Protein AF-A0A8S3WI91-F1 (afdb_monomer_lite)

InterPro domains:
  IPR001474 GTP cyclohydrolase I [MF_00223] (51-233)
  IPR001474 GTP cyclohydrolase I [NF006826] (55-233)
  IPR001474 GTP cyclohydrolase I [PTHR11109] (26-234)
  IPR001474 GTP cyclohydrolase I [TIGR00063] (56-233)
  IPR018234 GTP cyclohydrolase I, conserved site [PS00859] (112-128)
  IPR018234 GTP cyclohydrolase I, conserved site [PS00860] (160-170)
  IPR020602 GTP cyclohydrolase I domain [PF01227] (56-232)

Radius of gyration: 32.68 Å; chains: 1; bounding box: 57×76×112 Å

Sequence (551 aa):
MKELIVSTSQCVEKNGALIVAKNGKADNSHEKCTFHHDLELDHRPPTREALLPDMAKSYRLLLTGLGEDPERQGLLKTPERAAKAMLFFTKGYDQSLEEVLNNAIFDEDTDEMVVVKDIEMFSMCEHHLVPFYGKVSIGYLPQGKILGLSKLARIVEIFSRRLQVQERLTKQIAIAVTQAVRPAGVAVVIEGVHMCMVMRGVQKINSKTVTSTMLGVFRDDPKTREEFLNLVHSNSVEHKARMQIPTGFAVALLMGLASAAPVSDEKFVVTRDLFPESFVVYSGEHEIVNIIVPLNGLNYAEKPNNNRKITLFFVEADEDESGKRIDQGLYVIKNGIPKKILDYGRDASAANDNSQEVYLAAKDGIYLYNYEENSAEKYGTVSDSIIGIAKENDSDVIYILTEDFEVFKVSEAGEKKEKIEEIVGAQQIVLDYKNNLYFYDADKQPFVYSKYGVKRIEGTPEHPIKAHLLRPSSNMKDSVPFIVDGKTYILSADGSAKPFDIEIAPDVQLSAYSMETLFMQYYALDKKIYEFDIVDIFEEILIYYPNMVSK

pLDDT: mean 81.22, std 22.1, range [24.36, 98.56]

Structure (mmCIF, N/CA/C/O backbone):
data_AF-A0A8S3WI91-F1
#
_entry.id   AF-A0A8S3WI91-F1
#
loop_
_atom_site.group_PDB
_atom_site.id
_atom_site.type_symbol
_atom_site.label_atom_id
_atom_site.label_alt_id
_atom_site.label_comp_id
_atom_site.label_asym_id
_atom_site.label_entity_id
_atom_site.label_seq_id
_atom_site.pdbx_PDB_ins_code
_atom_site.Cartn_x
_atom_site.Cartn_y
_atom_site.Cartn_z
_atom_site.occupancy
_atom_site.B_iso_or_equiv
_atom_site.auth_seq_id
_atom_site.auth_comp_id
_atom_site.auth_asym_id
_atom_site.auth_atom_id
_atom_site.pdbx_PDB_model_num
ATOM 1 N N . MET A 1 1 ? 4.136 -21.115 74.947 1.00 40.59 1 MET A N 1
ATOM 2 C CA . MET A 1 1 ? 4.151 -22.538 75.344 1.00 40.59 1 MET A CA 1
ATOM 3 C C . MET A 1 1 ? 2.742 -23.107 75.167 1.00 40.59 1 MET A C 1
ATOM 5 O O . MET A 1 1 ? 1.915 -22.928 76.050 1.00 40.59 1 MET A O 1
ATOM 9 N N . LYS A 1 2 ? 2.456 -23.660 73.981 1.00 27.16 2 LYS A N 1
ATOM 10 C CA . LYS A 1 2 ? 1.507 -24.752 73.679 1.00 27.16 2 LYS A CA 1
ATOM 11 C C . LYS A 1 2 ? 1.400 -24.872 72.156 1.00 27.16 2 LYS A C 1
ATOM 13 O O . LYS A 1 2 ? 0.843 -24.004 71.495 1.00 27.16 2 LYS A O 1
ATOM 18 N N . GLU A 1 3 ? 2.031 -25.922 71.649 1.00 32.41 3 GLU A N 1
ATOM 19 C CA . GLU A 1 3 ? 1.890 -26.454 70.297 1.00 32.41 3 GLU A CA 1
ATOM 20 C C . GLU A 1 3 ? 0.430 -26.837 70.020 1.00 32.41 3 GLU A C 1
ATOM 22 O O . GLU A 1 3 ? -0.252 -27.352 70.908 1.00 32.41 3 GLU A O 1
ATOM 27 N N . LEU A 1 4 ? -0.013 -26.680 68.772 1.00 24.36 4 LEU A N 1
ATOM 28 C CA . LEU A 1 4 ? -1.045 -27.543 68.204 1.00 24.36 4 LEU A CA 1
ATOM 29 C C . LEU A 1 4 ? -0.562 -28.053 66.841 1.00 24.36 4 LEU A C 1
ATOM 31 O O . LEU A 1 4 ? -0.508 -27.329 65.852 1.00 24.36 4 LEU A O 1
ATOM 35 N N . ILE A 1 5 ? -0.179 -29.324 66.854 1.00 38.28 5 ILE A N 1
ATOM 36 C CA . ILE A 1 5 ? 0.138 -30.186 65.719 1.00 38.28 5 ILE A CA 1
ATOM 37 C C . ILE A 1 5 ? -1.172 -30.574 65.026 1.00 38.28 5 ILE A C 1
ATOM 39 O O . ILE A 1 5 ? -2.061 -31.083 65.704 1.00 38.28 5 ILE A O 1
ATOM 43 N N . VAL A 1 6 ? -1.261 -30.471 63.692 1.00 25.22 6 VAL A N 1
ATOM 44 C CA . VAL A 1 6 ? -2.155 -31.337 62.895 1.00 25.22 6 VAL A CA 1
ATOM 45 C C . VAL A 1 6 ? -1.489 -31.755 61.573 1.00 25.22 6 VAL A C 1
ATOM 47 O O . VAL A 1 6 ? -1.548 -31.059 60.570 1.00 25.22 6 VAL A O 1
ATOM 50 N N . SER A 1 7 ? -0.878 -32.944 61.615 1.00 29.98 7 SER A N 1
ATOM 51 C CA . SER A 1 7 ? -0.910 -34.024 60.610 1.00 29.98 7 SER A CA 1
ATOM 52 C C . SER A 1 7 ? -0.957 -33.647 59.117 1.00 29.98 7 SER A C 1
ATOM 54 O O . SER A 1 7 ? -2.029 -33.610 58.502 1.00 29.98 7 SER A O 1
ATOM 56 N N . THR A 1 8 ? 0.217 -33.580 58.487 1.00 28.88 8 THR A N 1
ATOM 57 C CA . THR A 1 8 ? 0.361 -33.859 57.053 1.00 28.88 8 THR A CA 1
ATOM 58 C C . THR A 1 8 ? 0.162 -35.360 56.814 1.00 28.88 8 THR A C 1
ATOM 60 O O . THR A 1 8 ? 0.858 -36.212 57.362 1.00 28.88 8 THR A O 1
ATOM 63 N N . SER A 1 9 ? -0.861 -35.706 56.038 1.00 33.06 9 SER A N 1
ATOM 64 C CA . SER A 1 9 ? -1.051 -37.055 55.497 1.00 33.06 9 SER A CA 1
ATOM 65 C C . SER A 1 9 ? -0.069 -37.233 54.338 1.00 33.06 9 SER A C 1
ATOM 67 O O . SER A 1 9 ? -0.170 -36.508 53.354 1.00 33.06 9 SER A O 1
ATOM 69 N N . GLN A 1 10 ? 0.882 -38.162 54.454 1.00 34.22 10 GLN A N 1
ATOM 70 C CA . GLN A 1 10 ? 1.764 -38.539 53.347 1.00 34.22 10 GLN A CA 1
ATOM 71 C C . GLN A 1 10 ? 1.027 -39.489 52.396 1.00 34.22 10 GLN A C 1
ATOM 73 O O . GLN A 1 10 ? 0.521 -40.530 52.818 1.00 34.22 10 GLN A O 1
ATOM 78 N N . CYS A 1 11 ? 0.991 -39.144 51.111 1.00 29.25 11 CYS A N 1
ATOM 79 C CA . CYS A 1 11 ? 0.688 -40.095 50.049 1.00 29.25 11 CYS A CA 1
ATOM 80 C C . CYS A 1 11 ? 1.921 -40.981 49.831 1.00 29.25 11 CYS A C 1
ATOM 82 O O . CYS A 1 11 ? 3.008 -40.465 49.586 1.00 29.25 11 CYS A O 1
ATOM 84 N N . VAL A 1 12 ? 1.757 -42.301 49.925 1.00 41.03 12 VAL A N 1
ATOM 85 C CA . VAL A 1 12 ? 2.810 -43.273 49.599 1.00 41.03 12 VAL A CA 1
ATOM 86 C C . VAL A 1 12 ? 2.345 -44.079 48.399 1.00 41.03 12 VAL A C 1
ATOM 88 O O . VAL A 1 12 ? 1.249 -44.637 48.399 1.00 41.03 12 VAL A O 1
ATOM 91 N N . GLU A 1 13 ? 3.181 -44.128 47.372 1.00 32.56 13 GLU A N 1
ATOM 92 C CA . GLU A 1 13 ? 2.907 -44.852 46.139 1.00 32.56 13 GLU A CA 1
ATOM 93 C C . GLU A 1 13 ? 3.171 -46.352 46.340 1.00 32.56 13 GLU A C 1
ATOM 95 O O . GLU A 1 13 ? 4.251 -46.760 46.776 1.00 32.56 13 GLU A O 1
ATOM 100 N N . LYS A 1 14 ? 2.179 -47.198 46.042 1.00 36.12 14 LYS A N 1
ATOM 101 C CA . LYS A 1 14 ? 2.354 -48.655 46.017 1.00 36.12 14 LYS A CA 1
ATOM 102 C C . LYS A 1 14 ? 1.628 -49.222 44.801 1.00 36.12 14 LYS A C 1
ATOM 104 O O . LYS A 1 14 ? 0.411 -49.119 44.703 1.00 36.12 14 LYS A O 1
ATOM 109 N N . ASN A 1 15 ? 2.387 -49.821 43.883 1.00 34.00 15 ASN A N 1
ATOM 110 C CA . ASN A 1 15 ? 1.904 -50.446 42.643 1.00 34.00 15 ASN A CA 1
ATOM 111 C C . ASN A 1 15 ? 1.110 -49.514 41.701 1.00 34.00 15 ASN A C 1
ATOM 113 O O . ASN A 1 15 ? 0.121 -49.938 41.110 1.00 34.00 15 ASN A O 1
ATOM 117 N N . GLY A 1 16 ? 1.553 -48.263 41.532 1.00 38.56 16 GLY A N 1
ATOM 118 C CA . GLY A 1 16 ? 1.100 -47.403 40.429 1.00 38.56 16 GLY A CA 1
ATOM 119 C C . GLY A 1 16 ? -0.293 -46.777 40.574 1.00 38.56 16 GLY A C 1
ATOM 120 O O . GLY A 1 16 ? -0.854 -46.333 39.577 1.00 38.56 16 GLY A O 1
ATOM 121 N N . ALA A 1 17 ? -0.853 -46.712 41.787 1.00 34.12 17 ALA A N 1
ATOM 122 C CA . ALA A 1 17 ? -2.033 -45.900 42.085 1.00 34.12 17 ALA A CA 1
ATOM 123 C C . ALA A 1 17 ? -1.832 -45.087 43.375 1.00 34.12 17 ALA A C 1
ATOM 125 O O . ALA A 1 17 ? -1.383 -45.616 44.395 1.00 34.12 17 ALA A O 1
ATOM 126 N N . LEU A 1 18 ? -2.181 -43.797 43.329 1.00 33.34 18 LEU A N 1
ATOM 127 C CA . LEU A 1 18 ? -2.175 -42.892 44.481 1.00 33.34 18 LEU A CA 1
ATOM 128 C C . LEU A 1 18 ? -3.419 -43.141 45.344 1.00 33.34 18 LEU A C 1
ATOM 130 O O . LEU A 1 18 ? -4.543 -42.939 44.891 1.00 33.34 18 LEU A O 1
ATOM 134 N N . ILE A 1 19 ? -3.221 -43.559 46.597 1.00 36.69 19 ILE A N 1
ATOM 135 C CA . ILE A 1 19 ? -4.294 -43.727 47.587 1.00 36.69 19 ILE A CA 1
ATOM 136 C C . ILE A 1 19 ? -3.966 -42.864 48.805 1.00 36.69 19 ILE A C 1
ATOM 138 O O . ILE A 1 19 ? -2.869 -42.948 49.358 1.00 36.69 19 ILE A O 1
ATOM 142 N N . VAL A 1 20 ? -4.930 -42.062 49.261 1.00 37.47 20 VAL A N 1
ATOM 143 C CA . VAL A 1 20 ? -4.812 -41.319 50.522 1.00 37.47 20 VAL A CA 1
ATOM 144 C C . VAL A 1 20 ? -5.243 -42.233 51.666 1.00 37.47 20 VAL A C 1
ATOM 146 O O . VAL A 1 20 ? -6.417 -42.568 51.800 1.00 37.47 20 VAL A O 1
ATOM 149 N N . ALA A 1 21 ? -4.301 -42.637 52.516 1.00 35.09 21 ALA A N 1
ATOM 150 C CA . ALA A 1 21 ? -4.618 -43.369 53.734 1.00 35.09 21 ALA A CA 1
ATOM 151 C C . ALA A 1 21 ? -4.752 -42.400 54.919 1.00 35.09 21 ALA A C 1
ATOM 153 O O . ALA A 1 21 ? -3.761 -41.893 55.441 1.00 35.09 21 ALA A O 1
ATOM 154 N N . LYS A 1 22 ? -5.982 -42.201 55.402 1.00 39.69 22 LYS A N 1
ATOM 155 C CA . LYS A 1 22 ? -6.237 -41.793 56.791 1.00 39.69 22 LYS A CA 1
ATOM 156 C C . LYS A 1 22 ? -7.283 -42.736 57.383 1.00 39.69 22 LYS A C 1
ATOM 158 O O . LYS A 1 22 ? -8.433 -42.741 56.969 1.00 39.69 22 LYS A O 1
ATOM 163 N N . ASN A 1 23 ? -6.847 -43.574 58.324 1.00 38.78 23 ASN A N 1
ATOM 164 C CA . ASN A 1 23 ? -7.677 -44.474 59.134 1.00 38.78 23 ASN A CA 1
ATOM 165 C C . ASN A 1 23 ? -8.676 -45.364 58.363 1.00 38.78 23 ASN A C 1
ATOM 167 O O . ASN A 1 23 ? -9.853 -45.440 58.701 1.00 38.78 23 ASN A O 1
ATOM 171 N N . GLY A 1 24 ? -8.184 -46.119 57.378 1.00 34.91 24 GLY A N 1
ATOM 172 C CA . GLY A 1 24 ? -8.787 -47.409 57.025 1.00 34.91 24 GLY A CA 1
ATOM 173 C C . GLY A 1 24 ? -10.154 -47.413 56.329 1.00 34.91 24 GLY A C 1
ATOM 174 O O . GLY A 1 24 ? -10.778 -48.471 56.314 1.00 34.91 24 GLY A O 1
ATOM 175 N N . LYS A 1 25 ? -10.621 -46.318 55.713 1.00 32.53 25 LYS A N 1
ATOM 176 C CA . LYS A 1 25 ? -11.731 -46.363 54.739 1.00 32.53 25 LYS A CA 1
ATOM 177 C C . LYS A 1 25 ? -11.503 -45.386 53.584 1.00 32.53 25 LYS A C 1
ATOM 179 O O . LYS A 1 25 ? -11.126 -44.244 53.813 1.00 32.53 25 LYS A O 1
ATOM 184 N N . ALA A 1 26 ? -11.718 -45.866 52.360 1.00 30.22 26 ALA A N 1
ATOM 185 C CA . ALA A 1 26 ? -11.678 -45.069 51.139 1.00 30.22 26 ALA A CA 1
ATOM 186 C C . ALA A 1 26 ? -12.955 -44.225 51.019 1.00 30.22 26 ALA A C 1
ATOM 188 O O . ALA A 1 26 ? -14.048 -44.757 51.214 1.00 30.22 26 ALA A O 1
ATOM 189 N N . ASP A 1 27 ? -12.815 -42.943 50.683 1.00 33.28 27 ASP A N 1
ATOM 190 C CA . ASP A 1 27 ? -13.927 -42.070 50.306 1.00 33.28 27 ASP A CA 1
ATOM 191 C C . ASP A 1 27 ? -13.601 -41.370 48.979 1.00 33.28 27 ASP A C 1
ATOM 193 O O . ASP A 1 27 ? -12.499 -40.850 48.793 1.00 33.28 27 ASP A O 1
ATOM 197 N N . ASN A 1 28 ? -14.560 -41.404 48.053 1.00 40.22 28 ASN A N 1
ATOM 198 C CA . ASN A 1 28 ? -14.489 -40.823 46.717 1.00 40.22 28 ASN A CA 1
ATOM 199 C C . ASN A 1 28 ? -15.267 -39.501 46.724 1.00 40.22 28 ASN A C 1
ATOM 201 O O . ASN A 1 28 ? -16.470 -39.493 46.471 1.00 40.22 28 ASN A O 1
ATOM 205 N N . SER A 1 29 ? -14.594 -38.374 46.962 1.00 31.28 29 SER A N 1
ATOM 206 C CA . SER A 1 29 ? -15.188 -37.051 46.734 1.00 31.28 29 SER A CA 1
ATOM 207 C C . SER A 1 29 ? -14.217 -36.126 45.993 1.00 31.28 29 SER A C 1
ATOM 209 O O . SER A 1 29 ? -13.227 -35.637 46.528 1.00 31.28 29 SER A O 1
ATOM 211 N N . HIS A 1 30 ? -14.511 -35.906 44.710 1.00 36.22 30 HIS A N 1
ATOM 212 C CA . HIS A 1 30 ? -13.739 -35.098 43.760 1.00 36.22 30 HIS A CA 1
ATOM 213 C C . HIS A 1 30 ? -14.257 -33.649 43.668 1.00 36.22 30 HIS A C 1
ATOM 215 O O . HIS A 1 30 ? -14.371 -33.087 42.585 1.00 36.22 30 HIS A O 1
ATOM 221 N N . GLU A 1 31 ? -14.570 -33.008 44.794 1.00 34.81 31 GLU A N 1
ATOM 222 C CA . GLU A 1 31 ? -15.080 -31.629 44.794 1.00 34.81 31 GLU A CA 1
ATOM 223 C C . GLU A 1 31 ? -14.456 -30.812 45.926 1.00 34.81 31 GLU A C 1
ATOM 225 O O . GLU A 1 31 ? -15.020 -30.716 47.013 1.00 34.81 31 GLU A O 1
ATOM 230 N N . LYS A 1 32 ? -13.258 -30.262 45.669 1.00 30.47 32 LYS A N 1
ATOM 231 C CA . LYS A 1 32 ? -12.658 -29.064 46.305 1.00 30.47 32 LYS A CA 1
ATOM 232 C C . LYS A 1 32 ? -11.207 -28.889 45.827 1.00 30.47 32 LYS A C 1
ATOM 234 O O . LYS A 1 32 ? -10.265 -29.182 46.551 1.00 30.47 32 LYS A O 1
ATOM 239 N N . CYS A 1 33 ? -11.021 -28.387 44.607 1.00 26.22 33 CYS A N 1
ATOM 240 C CA . CYS A 1 33 ? -9.726 -27.856 44.166 1.00 26.22 33 CYS A CA 1
ATOM 241 C C . CYS A 1 33 ? -9.932 -26.496 43.493 1.00 26.22 33 CYS A C 1
ATOM 243 O O . CYS A 1 33 ? -10.084 -26.373 42.281 1.00 26.22 33 CYS A O 1
ATOM 245 N N . THR A 1 34 ? -9.986 -25.463 44.326 1.00 28.41 34 THR A N 1
ATOM 246 C CA . THR A 1 34 ? -9.874 -24.055 43.948 1.00 28.41 34 THR A CA 1
ATOM 247 C C . THR A 1 34 ? -8.400 -23.660 43.896 1.00 28.41 34 THR A C 1
ATOM 249 O O . THR A 1 34 ? -7.693 -23.902 44.866 1.00 28.41 34 THR A O 1
ATOM 252 N N . PHE A 1 35 ? -7.991 -23.022 42.792 1.00 30.17 35 PHE A N 1
ATOM 253 C CA . PHE A 1 35 ? -6.747 -22.259 42.596 1.00 30.17 35 PHE A CA 1
ATOM 254 C C . PHE A 1 35 ? -5.445 -22.963 43.020 1.00 30.17 35 PHE A C 1
ATOM 256 O O . PHE A 1 35 ? -5.036 -22.909 44.175 1.00 30.17 35 PHE A O 1
ATOM 263 N N . HIS A 1 36 ? -4.739 -23.556 42.051 1.00 32.91 36 HIS A N 1
ATOM 264 C CA . HIS A 1 36 ? -3.338 -23.928 42.238 1.00 32.91 36 HIS A CA 1
ATOM 265 C C . HIS A 1 36 ? -2.513 -22.669 42.532 1.00 32.91 36 HIS A C 1
ATOM 267 O O . HIS A 1 36 ? -2.324 -21.818 41.663 1.00 32.91 36 HIS A O 1
ATOM 273 N N . HIS A 1 37 ? -2.086 -22.566 43.788 1.00 35.22 37 HIS A N 1
ATOM 274 C CA . HIS A 1 37 ? -1.007 -21.712 44.251 1.00 35.22 37 HIS A CA 1
ATOM 275 C C . HIS A 1 37 ? 0.280 -22.096 43.509 1.00 35.22 37 HIS A C 1
ATOM 277 O O . HIS A 1 37 ? 0.470 -23.256 43.133 1.00 35.22 37 HIS A O 1
ATOM 283 N N . ASP A 1 38 ? 1.106 -21.092 43.247 1.00 39.44 38 ASP A N 1
ATOM 284 C CA . ASP A 1 38 ? 2.325 -21.167 42.461 1.00 39.44 38 ASP A CA 1
ATOM 285 C C . ASP A 1 38 ? 3.272 -22.300 42.886 1.00 39.44 38 ASP A C 1
ATOM 287 O O . ASP A 1 38 ? 3.376 -22.664 44.053 1.00 39.44 38 ASP A O 1
ATOM 291 N N . LEU A 1 39 ? 3.988 -22.824 41.891 1.00 38.66 39 LEU A N 1
ATOM 292 C CA . LEU A 1 39 ? 5.075 -23.799 41.979 1.00 38.66 39 LEU A CA 1
ATOM 293 C C . LEU A 1 39 ? 6.032 -23.546 43.163 1.00 38.66 39 LEU A C 1
ATOM 295 O O . LEU A 1 39 ? 6.977 -22.754 43.042 1.00 38.66 39 LEU A O 1
ATOM 299 N N . GLU A 1 40 ? 5.844 -24.291 44.254 1.00 38.06 40 GLU A N 1
ATOM 300 C CA . GLU A 1 40 ? 6.913 -24.652 45.189 1.00 38.06 40 GLU A CA 1
ATOM 301 C C . GLU A 1 40 ? 7.833 -25.661 44.483 1.00 38.06 40 GLU A C 1
ATOM 303 O O . GLU A 1 40 ? 7.568 -26.859 44.417 1.00 38.06 40 GLU A O 1
ATOM 308 N N . LEU A 1 41 ? 8.902 -25.146 43.875 1.00 45.09 41 LEU A N 1
ATOM 309 C CA . LEU A 1 41 ? 10.063 -25.929 43.463 1.00 45.09 41 LEU A CA 1
ATOM 310 C C . LEU A 1 41 ? 11.194 -25.547 44.419 1.00 45.09 41 LEU A C 1
ATOM 312 O O . LEU A 1 41 ? 11.646 -24.402 44.396 1.00 45.09 41 LEU A O 1
ATOM 316 N N . ASP A 1 42 ? 11.644 -26.500 45.235 1.00 39.34 42 ASP A N 1
ATOM 317 C CA . ASP A 1 42 ? 12.589 -26.324 46.354 1.00 39.34 42 ASP A CA 1
ATOM 318 C C . ASP A 1 42 ? 13.976 -25.751 45.985 1.00 39.34 42 ASP A C 1
ATOM 320 O O . ASP A 1 42 ? 14.802 -25.503 46.863 1.00 39.34 42 ASP A O 1
ATOM 324 N N . HIS A 1 43 ? 14.255 -25.477 44.707 1.00 45.41 43 HIS A N 1
ATOM 325 C CA . HIS A 1 43 ? 15.523 -24.924 44.230 1.00 45.41 43 HIS A CA 1
ATOM 326 C C . HIS A 1 43 ? 15.306 -23.866 43.134 1.00 45.41 43 HIS A C 1
ATOM 328 O O . HIS A 1 43 ? 15.527 -24.130 41.952 1.00 45.41 43 HIS A O 1
ATOM 334 N N . ARG A 1 44 ? 14.893 -22.643 43.501 1.00 50.34 44 ARG A N 1
ATOM 335 C CA . ARG A 1 44 ? 15.040 -21.483 42.600 1.00 50.34 44 ARG A CA 1
ATOM 336 C C . ARG A 1 44 ? 16.426 -20.853 42.793 1.00 50.34 44 ARG A C 1
ATOM 338 O O . ARG A 1 44 ? 16.793 -20.569 43.934 1.00 50.34 44 ARG A O 1
ATOM 345 N N . PRO A 1 45 ? 17.202 -20.601 41.726 1.00 52.50 45 PRO A N 1
ATOM 346 C CA . PRO A 1 45 ? 18.362 -19.726 41.830 1.00 52.50 45 PRO A CA 1
ATOM 347 C C . PRO A 1 45 ? 17.918 -18.288 42.169 1.00 52.50 45 PRO A C 1
ATOM 349 O O . PRO A 1 45 ? 16.781 -17.913 41.879 1.00 52.50 45 PRO A O 1
ATOM 352 N N . PRO A 1 46 ? 18.792 -17.474 42.789 1.00 61.78 46 PRO A N 1
ATOM 353 C CA . PRO A 1 46 ? 18.403 -16.206 43.413 1.00 61.78 46 PRO A CA 1
ATOM 354 C C . PRO A 1 46 ? 17.950 -15.124 42.421 1.00 61.78 46 PRO A C 1
ATOM 356 O O . PRO A 1 46 ? 17.243 -14.205 42.821 1.00 61.78 46 PRO A O 1
ATOM 359 N N . THR A 1 47 ? 18.331 -15.222 41.142 1.00 76.56 47 THR A N 1
ATOM 360 C CA . THR A 1 47 ? 17.872 -14.321 40.073 1.00 76.56 47 THR A CA 1
ATOM 361 C C . THR A 1 47 ? 17.684 -15.080 38.755 1.00 76.56 47 THR A C 1
ATOM 363 O O . THR A 1 47 ? 18.218 -16.179 38.575 1.00 76.56 47 THR A O 1
ATOM 366 N N . ARG A 1 48 ? 16.951 -14.497 37.796 1.00 76.81 48 ARG A N 1
ATOM 367 C CA . ARG A 1 48 ? 16.773 -15.086 36.454 1.00 76.81 48 ARG A CA 1
ATOM 368 C C . ARG A 1 48 ? 18.093 -15.226 35.701 1.00 76.81 48 ARG A C 1
ATOM 370 O O . ARG A 1 48 ? 18.276 -16.175 34.948 1.00 76.81 48 ARG A O 1
ATOM 377 N N . GLU A 1 49 ? 19.023 -14.301 35.909 1.00 79.56 49 GLU A N 1
ATOM 378 C CA . GLU A 1 49 ? 20.345 -14.309 35.279 1.00 79.56 49 GLU A CA 1
ATOM 379 C C . GLU A 1 49 ? 21.151 -15.541 35.693 1.00 79.56 49 GLU A C 1
ATOM 381 O O . GLU A 1 49 ? 21.922 -16.066 34.893 1.00 79.56 49 GLU A O 1
ATOM 386 N N . ALA A 1 50 ? 20.928 -16.053 36.905 1.00 87.25 50 ALA A N 1
ATOM 387 C CA . ALA A 1 50 ? 21.574 -17.272 37.370 1.00 87.25 50 ALA A CA 1
ATOM 388 C C . ALA A 1 50 ? 21.076 -18.541 36.642 1.00 87.25 50 ALA A C 1
ATOM 390 O O . ALA A 1 50 ? 21.785 -19.542 36.649 1.00 87.25 50 ALA A O 1
ATOM 391 N N . LEU A 1 51 ? 19.923 -18.501 35.952 1.00 88.62 51 LEU A N 1
ATOM 392 C CA . LEU A 1 51 ? 19.448 -19.592 35.079 1.00 88.62 51 LEU A CA 1
ATOM 393 C C . LEU A 1 51 ? 20.142 -19.609 33.711 1.00 88.62 51 LEU A C 1
ATOM 395 O O . LEU A 1 51 ? 20.082 -20.612 32.994 1.00 88.62 51 LEU A O 1
ATOM 399 N N . LEU A 1 52 ? 20.774 -18.498 33.318 1.00 92.62 52 LEU A N 1
ATOM 400 C CA . LEU A 1 52 ? 21.306 -18.314 31.970 1.00 92.62 52 LEU A CA 1
ATOM 401 C C . LEU A 1 52 ? 22.292 -19.420 31.544 1.00 92.62 52 LEU A C 1
ATOM 403 O O . LEU A 1 52 ? 22.143 -19.902 30.417 1.00 92.62 52 LEU A O 1
ATOM 407 N N . PRO A 1 53 ? 23.255 -19.864 32.382 1.00 94.19 53 PRO A N 1
ATOM 408 C CA . PRO A 1 53 ? 24.205 -20.905 31.985 1.00 94.19 53 PRO A CA 1
ATOM 409 C C . PRO A 1 53 ? 23.526 -22.239 31.645 1.00 94.19 53 PRO A C 1
ATOM 411 O O . PRO A 1 53 ? 23.813 -22.831 30.601 1.00 94.19 53 PRO A O 1
ATOM 414 N N . ASP A 1 54 ? 22.581 -22.686 32.475 1.00 94.81 54 ASP A N 1
ATOM 415 C CA . ASP A 1 54 ? 21.887 -23.966 32.290 1.00 94.81 54 ASP A CA 1
ATOM 416 C C . ASP A 1 54 ? 20.909 -23.928 31.108 1.00 94.81 54 ASP A C 1
ATOM 418 O O . ASP A 1 54 ? 20.821 -24.877 30.319 1.00 94.81 54 ASP A O 1
ATOM 422 N N . MET A 1 55 ? 20.220 -22.800 30.913 1.00 96.25 55 MET A N 1
ATOM 423 C CA . MET A 1 55 ? 19.366 -22.597 29.741 1.00 96.25 55 MET A CA 1
ATOM 424 C C . MET A 1 55 ? 20.182 -22.553 28.448 1.00 96.25 55 MET A C 1
ATOM 426 O O . MET A 1 55 ? 19.806 -23.193 27.466 1.00 96.25 55 MET A O 1
ATOM 430 N N . ALA A 1 56 ? 21.320 -21.853 28.437 1.00 97.44 56 ALA A N 1
ATOM 431 C CA . ALA A 1 56 ? 22.210 -21.825 27.280 1.00 97.44 56 ALA A CA 1
ATOM 432 C C . ALA A 1 56 ? 22.741 -23.232 26.966 1.00 97.44 56 ALA A C 1
ATOM 434 O O . ALA A 1 56 ? 22.732 -23.653 25.810 1.00 97.44 56 ALA A O 1
ATOM 435 N N . LYS A 1 57 ? 23.113 -24.019 27.982 1.00 97.81 57 LYS A N 1
ATOM 436 C CA . LYS A 1 57 ? 23.490 -25.427 27.789 1.00 97.81 57 LYS A CA 1
ATOM 437 C C . LYS A 1 57 ? 22.361 -26.240 27.145 1.00 97.81 57 LYS A C 1
ATOM 439 O O . LYS A 1 57 ? 22.620 -27.015 26.226 1.00 97.81 57 LYS A O 1
ATOM 444 N N . SER A 1 58 ? 21.119 -26.020 27.574 1.00 98.12 58 SER A N 1
ATOM 445 C CA . SER A 1 58 ? 19.934 -26.688 27.019 1.00 98.12 58 SER A CA 1
ATOM 446 C C . SER A 1 58 ? 19.688 -26.312 25.553 1.00 98.12 58 SER A C 1
ATOM 448 O O . SER A 1 58 ? 19.482 -27.192 24.722 1.00 98.12 58 SER A O 1
ATOM 450 N N . TYR A 1 59 ? 19.802 -25.030 25.190 1.00 98.25 59 TYR A N 1
ATOM 451 C CA . TYR A 1 59 ? 19.697 -24.602 23.790 1.00 98.25 59 TYR A CA 1
ATOM 452 C C . TYR A 1 59 ? 20.824 -25.147 22.913 1.00 98.25 59 TYR A C 1
ATOM 454 O O . TYR A 1 59 ? 20.579 -25.508 21.765 1.00 98.25 59 TYR A O 1
ATOM 462 N N . ARG A 1 60 ? 22.050 -25.261 23.439 1.00 97.81 60 ARG A N 1
ATOM 463 C CA . ARG A 1 60 ? 23.149 -25.897 22.701 1.00 97.81 60 ARG A CA 1
ATOM 464 C C . ARG A 1 60 ? 22.851 -27.371 22.430 1.00 97.81 60 ARG A C 1
ATOM 466 O O . ARG A 1 60 ? 23.064 -27.826 21.312 1.00 97.81 60 ARG A O 1
ATOM 473 N N . LEU A 1 61 ? 22.301 -28.084 23.416 1.00 98.19 61 LEU A N 1
ATOM 474 C CA . LEU A 1 61 ? 21.861 -29.469 23.242 1.00 98.19 61 LEU A CA 1
ATOM 475 C C . LEU A 1 61 ? 20.741 -29.587 22.197 1.00 98.19 61 LEU A C 1
ATOM 477 O O . LEU A 1 61 ? 20.775 -30.511 21.391 1.00 98.19 61 LEU A O 1
ATOM 481 N N . LEU A 1 62 ? 19.793 -28.643 22.167 1.00 97.94 62 LEU A N 1
ATOM 482 C CA . LEU A 1 62 ? 18.746 -28.600 21.139 1.00 97.94 62 LEU A CA 1
ATOM 483 C C . LEU A 1 62 ? 19.328 -28.426 19.732 1.00 97.94 62 LEU A C 1
ATOM 485 O O . LEU A 1 62 ? 18.925 -29.153 18.832 1.00 97.94 62 LEU A O 1
ATOM 489 N N . LEU A 1 63 ? 20.297 -27.522 19.541 1.00 97.94 63 LEU A N 1
ATOM 490 C CA . LEU A 1 63 ? 20.963 -27.345 18.243 1.00 97.94 63 LEU A CA 1
ATOM 491 C C . LEU A 1 63 ? 21.627 -28.646 17.777 1.00 97.94 63 LEU A C 1
ATOM 493 O O . LEU A 1 63 ? 21.389 -29.088 16.657 1.00 97.94 63 LEU A O 1
ATOM 497 N N . THR A 1 64 ? 22.384 -29.305 18.660 1.00 97.38 64 THR A N 1
ATOM 498 C CA . THR A 1 64 ? 22.981 -30.612 18.352 1.00 97.38 64 THR A CA 1
ATOM 499 C C . THR A 1 64 ? 21.914 -31.670 18.055 1.00 97.38 64 THR A C 1
ATOM 501 O O . THR A 1 64 ? 22.072 -32.452 17.124 1.00 97.38 64 THR A O 1
ATOM 504 N N . GLY A 1 65 ? 20.805 -31.682 18.801 1.00 97.75 65 GLY A N 1
ATOM 505 C CA . GLY A 1 65 ? 19.686 -32.605 18.587 1.00 97.75 65 GLY A CA 1
ATOM 506 C C . GLY A 1 65 ? 18.949 -32.401 17.259 1.00 97.75 65 GLY A C 1
ATOM 507 O O . GLY A 1 65 ? 18.379 -33.353 16.735 1.00 97.75 65 GLY A O 1
ATOM 508 N N . LEU A 1 66 ? 18.995 -31.192 16.692 1.00 97.44 66 LEU A N 1
ATOM 509 C CA . LEU A 1 66 ? 18.481 -30.878 15.353 1.00 97.44 66 LEU A CA 1
ATOM 510 C C . LEU A 1 66 ? 19.457 -31.265 14.226 1.00 97.44 66 LEU A C 1
ATOM 512 O O . LEU A 1 66 ? 19.099 -31.151 13.057 1.00 97.44 66 LEU A O 1
ATOM 516 N N . GLY A 1 67 ? 20.672 -31.718 14.558 1.00 97.44 67 GLY A N 1
ATOM 517 C CA . GLY A 1 67 ? 21.722 -32.044 13.589 1.00 97.44 67 GLY A CA 1
ATOM 518 C C . GLY A 1 67 ? 22.540 -30.841 13.107 1.00 97.44 67 GLY A C 1
ATOM 519 O O . GLY A 1 67 ? 23.311 -30.977 12.161 1.00 97.44 67 GLY A O 1
ATOM 520 N N . GLU A 1 68 ? 22.397 -29.673 13.738 1.00 97.75 68 GLU A N 1
ATOM 521 C CA . GLU A 1 68 ? 23.209 -28.490 13.435 1.00 97.75 68 GLU A CA 1
ATOM 522 C C . GLU A 1 68 ? 24.599 -28.576 14.083 1.00 97.75 68 GLU A C 1
ATOM 524 O O . GLU A 1 68 ? 24.767 -29.186 15.140 1.00 97.75 68 GLU A O 1
ATOM 529 N N . ASP A 1 69 ? 25.578 -27.892 13.484 1.00 97.25 69 ASP A N 1
ATOM 530 C CA . ASP A 1 69 ? 26.907 -27.670 14.064 1.00 97.25 69 ASP A CA 1
ATOM 531 C C . ASP A 1 69 ? 26.899 -26.413 14.960 1.00 97.25 69 ASP A C 1
ATOM 533 O O . ASP A 1 69 ? 26.872 -25.295 14.432 1.00 97.25 69 ASP A O 1
ATOM 537 N N . PRO A 1 70 ? 26.945 -26.537 16.305 1.00 96.38 70 PRO A N 1
ATOM 538 C CA . PRO A 1 70 ? 26.934 -25.378 17.196 1.00 96.38 70 PRO A CA 1
ATOM 539 C C . PRO A 1 70 ? 28.188 -24.500 17.085 1.00 96.38 70 PRO A C 1
ATOM 541 O O . PRO A 1 70 ? 28.160 -23.363 17.561 1.00 96.38 70 PRO A O 1
ATOM 544 N N . GLU A 1 71 ? 29.267 -25.002 16.475 1.00 97.12 71 GLU A N 1
ATOM 545 C CA . GLU A 1 71 ? 30.531 -24.279 16.317 1.00 97.12 71 GLU A CA 1
ATOM 546 C C . GLU A 1 71 ? 30.554 -23.377 15.073 1.00 97.12 71 GLU A C 1
ATOM 548 O O . GLU A 1 71 ? 31.440 -22.528 14.936 1.00 97.12 71 GLU A O 1
ATOM 553 N N . ARG A 1 72 ? 29.560 -23.474 14.174 1.00 97.25 72 ARG A N 1
ATOM 554 C CA . ARG A 1 72 ? 29.491 -22.581 13.009 1.00 97.25 72 ARG A CA 1
ATOM 555 C C . ARG A 1 72 ? 29.286 -21.130 13.440 1.00 97.25 72 ARG A C 1
ATOM 557 O O . ARG A 1 72 ? 28.528 -20.844 14.369 1.00 97.25 72 ARG A O 1
ATOM 564 N N . GLN A 1 73 ? 29.876 -20.191 12.694 1.00 95.81 73 GLN A N 1
ATOM 565 C CA . GLN A 1 73 ? 29.917 -18.758 13.033 1.00 95.81 73 GLN A CA 1
ATOM 566 C C . GLN A 1 73 ? 28.560 -18.189 13.502 1.00 95.81 73 GLN A C 1
ATOM 568 O O . GLN A 1 73 ? 28.496 -17.459 14.492 1.00 95.81 73 GLN A O 1
ATOM 573 N N . GLY A 1 74 ? 27.465 -18.539 12.816 1.00 95.12 74 GLY A N 1
ATOM 574 C CA . GLY A 1 74 ? 26.121 -18.059 13.151 1.00 95.12 74 GLY A CA 1
ATOM 575 C C . GLY A 1 74 ? 25.559 -18.585 14.481 1.00 95.12 74 GLY A C 1
ATOM 576 O O . GLY A 1 74 ? 24.762 -17.888 15.114 1.00 95.12 74 GLY A O 1
ATOM 577 N N . LEU A 1 75 ? 25.978 -19.775 14.932 1.00 97.19 75 LEU A N 1
ATOM 578 C CA . LEU A 1 75 ? 25.424 -20.464 16.105 1.00 97.19 75 LEU A CA 1
ATOM 579 C C . LEU A 1 75 ? 26.252 -20.343 17.378 1.00 97.19 75 LEU A C 1
ATOM 581 O O . LEU A 1 75 ? 25.680 -20.536 18.448 1.00 97.19 75 LEU A O 1
ATOM 585 N N . LEU A 1 76 ? 27.516 -19.916 17.300 1.00 96.12 76 LEU A N 1
ATOM 586 C CA . LEU A 1 76 ? 28.408 -19.793 18.464 1.00 96.12 76 LEU A CA 1
ATOM 587 C C . LEU A 1 76 ? 27.761 -19.089 19.669 1.00 96.12 76 LEU A C 1
ATOM 589 O O . LEU A 1 76 ? 27.879 -19.535 20.806 1.00 96.12 76 LEU A O 1
ATOM 593 N N . LYS A 1 77 ? 27.032 -17.994 19.418 1.00 97.12 77 LYS A N 1
ATOM 594 C CA . LYS A 1 77 ? 26.320 -17.227 20.458 1.00 97.12 77 LYS A CA 1
ATOM 595 C C . LYS A 1 77 ? 24.811 -17.489 20.509 1.00 97.12 77 LYS A C 1
ATOM 597 O O . LYS A 1 77 ? 24.116 -16.878 21.318 1.00 97.12 77 LYS A O 1
ATOM 602 N N . THR A 1 78 ? 24.271 -18.369 19.664 1.00 97.56 78 THR A N 1
ATOM 603 C CA . THR A 1 78 ? 22.829 -18.671 19.640 1.00 97.56 78 THR A CA 1
ATOM 604 C C . THR A 1 78 ? 22.319 -19.231 20.963 1.00 97.56 78 THR A C 1
ATOM 606 O O . THR A 1 78 ? 21.290 -18.730 21.409 1.00 97.56 78 THR A O 1
ATOM 609 N N . PRO A 1 79 ? 23.000 -20.173 21.643 1.00 98.25 79 PRO A N 1
ATOM 610 C CA . PRO A 1 79 ? 22.490 -20.710 22.900 1.00 98.25 79 PRO A CA 1
ATOM 611 C C . PRO A 1 79 ? 22.281 -19.645 23.984 1.00 98.25 79 PRO A C 1
ATOM 613 O O . PRO A 1 79 ? 21.242 -19.618 24.639 1.00 98.25 79 PRO A O 1
ATOM 616 N N . GLU A 1 80 ? 23.228 -18.713 24.121 1.00 97.00 80 GLU A N 1
ATOM 617 C CA . GLU A 1 80 ? 23.120 -17.597 25.065 1.00 97.00 80 GLU A CA 1
ATOM 618 C C . GLU A 1 80 ? 22.015 -16.608 24.655 1.00 97.00 80 GLU A C 1
ATOM 620 O O . GLU A 1 80 ? 21.207 -16.200 25.492 1.00 97.00 80 GLU A O 1
ATOM 625 N N . ARG A 1 81 ? 21.934 -16.244 23.364 1.00 97.94 81 ARG A N 1
ATOM 626 C CA . ARG A 1 81 ? 20.885 -15.344 22.846 1.00 97.94 81 ARG A CA 1
ATOM 627 C C . ARG A 1 81 ? 19.486 -15.931 23.023 1.00 97.94 81 ARG A C 1
ATOM 629 O O . ARG A 1 81 ? 18.587 -15.219 23.461 1.00 97.94 81 ARG A O 1
ATOM 636 N N . ALA A 1 82 ? 19.308 -17.215 22.719 1.00 96.81 82 ALA A N 1
ATOM 637 C CA . ALA A 1 82 ? 18.036 -17.917 22.854 1.00 96.81 82 ALA A CA 1
ATOM 638 C C . ALA A 1 82 ? 17.602 -18.022 24.324 1.00 96.81 82 ALA A C 1
ATOM 640 O O . ALA A 1 82 ? 16.439 -17.775 24.646 1.00 96.81 82 ALA A O 1
ATOM 641 N N . ALA A 1 83 ? 18.544 -18.294 25.233 1.00 96.88 83 ALA A N 1
ATOM 642 C CA . ALA A 1 83 ? 18.283 -18.296 26.668 1.00 96.88 83 ALA A CA 1
ATOM 643 C C . ALA A 1 83 ? 17.841 -16.914 27.178 1.00 96.88 83 ALA A C 1
ATOM 645 O O . ALA A 1 83 ? 16.800 -16.811 27.826 1.00 96.88 83 ALA A O 1
ATOM 646 N N . LYS A 1 84 ? 18.562 -15.843 26.815 1.00 95.44 84 LYS A N 1
ATOM 647 C CA . LYS A 1 84 ? 18.180 -14.457 27.149 1.00 95.44 84 LYS A CA 1
ATOM 648 C C . LYS A 1 84 ? 16.800 -14.087 26.601 1.00 95.44 84 LYS A C 1
ATOM 650 O O . LYS A 1 84 ? 15.997 -13.502 27.324 1.00 95.44 84 LYS A O 1
ATOM 655 N N . ALA A 1 85 ? 16.505 -14.460 25.355 1.00 96.88 85 ALA A N 1
ATOM 656 C CA . ALA A 1 85 ? 15.208 -14.206 24.735 1.00 96.88 85 ALA A CA 1
ATOM 657 C C . ALA A 1 85 ? 14.071 -14.913 25.487 1.00 96.88 85 ALA A C 1
ATOM 659 O O . ALA A 1 85 ? 13.086 -14.274 25.847 1.00 96.88 85 ALA A O 1
ATOM 660 N N . MET A 1 86 ? 14.229 -16.200 25.810 1.00 96.38 86 MET A N 1
ATOM 661 C CA . MET A 1 86 ? 13.220 -16.947 26.565 1.00 96.38 86 MET A CA 1
ATOM 662 C C . MET A 1 86 ? 13.008 -16.376 27.970 1.00 96.38 86 MET A C 1
ATOM 664 O O . MET A 1 86 ? 11.866 -16.255 28.419 1.00 96.38 86 MET A O 1
ATOM 668 N N . LEU A 1 87 ? 14.085 -15.962 28.648 1.00 94.56 87 LEU A N 1
ATOM 669 C CA . LEU A 1 87 ? 13.987 -15.292 29.944 1.00 94.56 87 LEU A CA 1
ATOM 670 C C . LEU A 1 87 ? 13.197 -13.981 29.849 1.00 94.56 87 LEU A C 1
ATOM 672 O O . LEU A 1 87 ? 12.402 -13.714 30.748 1.00 94.56 87 LEU A O 1
ATOM 676 N N . PHE A 1 88 ? 13.359 -13.211 28.768 1.00 95.00 88 PHE A N 1
ATOM 677 C CA . PHE A 1 88 ? 12.582 -11.996 28.507 1.00 95.00 88 PHE A CA 1
ATOM 678 C C . PHE A 1 88 ? 11.115 -12.296 28.172 1.00 95.00 88 PHE A C 1
ATOM 680 O O . PHE A 1 88 ? 10.216 -11.655 28.716 1.00 95.00 88 PHE A O 1
ATOM 687 N N . PHE A 1 89 ? 10.846 -13.292 27.322 1.00 96.44 89 PHE A N 1
ATOM 688 C CA . PHE A 1 89 ? 9.481 -13.698 26.966 1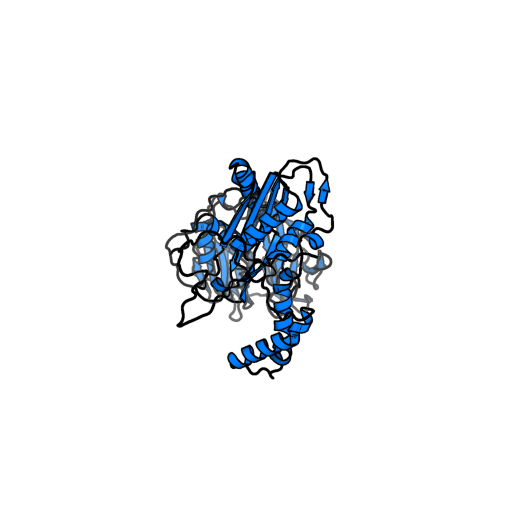.00 96.44 89 PHE A CA 1
ATOM 689 C C . PHE A 1 89 ? 8.681 -14.219 28.159 1.00 96.44 89 PHE A C 1
ATOM 691 O O . PHE A 1 89 ? 7.457 -14.209 28.112 1.00 96.44 89 PHE A O 1
ATOM 698 N N . THR A 1 90 ? 9.362 -14.630 29.228 1.00 95.38 90 THR A N 1
ATOM 699 C CA . THR A 1 90 ? 8.757 -15.143 30.462 1.00 95.38 90 THR A CA 1
ATOM 700 C C . THR A 1 90 ? 9.012 -14.243 31.682 1.00 95.38 90 THR A C 1
ATOM 702 O O . THR A 1 90 ? 8.853 -14.685 32.817 1.00 95.38 90 THR A O 1
ATOM 705 N N . LYS A 1 91 ? 9.405 -12.975 31.484 1.00 92.38 91 LYS A N 1
ATOM 706 C CA . LYS A 1 91 ? 9.703 -12.033 32.587 1.00 92.38 91 LYS A CA 1
ATOM 707 C C . LYS A 1 91 ? 8.485 -11.671 33.448 1.00 92.38 91 LYS A C 1
ATOM 709 O O . LYS A 1 91 ? 8.640 -11.179 34.558 1.00 92.38 91 LYS A O 1
ATOM 714 N N . GLY A 1 92 ? 7.273 -11.902 32.944 1.00 92.88 92 GLY A N 1
ATOM 715 C CA . GLY A 1 92 ? 6.029 -11.569 33.631 1.00 92.88 92 GLY A CA 1
ATOM 716 C C . GLY A 1 92 ? 5.761 -12.418 34.876 1.00 92.88 92 GLY A C 1
ATOM 717 O O . GLY A 1 92 ? 4.898 -12.060 35.675 1.00 92.88 92 GLY A O 1
ATOM 718 N N . TYR A 1 93 ? 6.486 -13.528 35.069 1.00 91.31 93 TYR A N 1
ATOM 719 C CA . TYR A 1 93 ? 6.439 -14.313 36.311 1.00 91.31 93 TYR A CA 1
ATOM 720 C C . TYR A 1 93 ? 7.048 -13.579 37.511 1.00 91.31 93 TYR A C 1
ATOM 722 O O . TYR A 1 93 ? 6.658 -13.864 38.639 1.00 91.31 93 TYR A O 1
ATOM 730 N N . ASP A 1 94 ? 7.957 -12.633 37.273 1.00 87.88 94 ASP A N 1
ATOM 731 C CA . ASP A 1 94 ? 8.682 -11.904 38.323 1.00 87.88 94 ASP A CA 1
ATOM 732 C C . ASP A 1 94 ? 8.086 -10.517 38.593 1.00 87.88 94 ASP A C 1
ATOM 734 O O . ASP A 1 94 ? 8.663 -9.721 39.324 1.00 87.88 94 ASP A O 1
ATOM 738 N N . GLN A 1 95 ? 6.942 -10.211 37.978 1.00 85.31 95 GLN A N 1
ATOM 739 C CA . GLN A 1 95 ? 6.250 -8.939 38.140 1.00 85.31 95 GLN A CA 1
ATOM 740 C C . GLN A 1 95 ? 5.001 -9.130 38.996 1.00 85.31 95 GLN A C 1
ATOM 742 O O . GLN A 1 95 ? 4.164 -9.994 38.710 1.00 85.31 95 GLN A O 1
ATOM 747 N N . SER A 1 96 ? 4.850 -8.289 40.018 1.00 86.81 96 SER A N 1
ATOM 748 C CA . SER A 1 96 ? 3.630 -8.211 40.816 1.00 86.81 96 SER A CA 1
ATOM 749 C C . SER A 1 96 ? 2.701 -7.111 40.292 1.00 86.81 96 SER A C 1
ATOM 751 O O . SER A 1 96 ? 3.134 -6.110 39.711 1.00 86.81 96 SER A O 1
ATOM 753 N N . LEU A 1 97 ? 1.391 -7.295 40.484 1.00 85.31 97 LEU A N 1
ATOM 754 C CA . LEU A 1 97 ? 0.402 -6.285 40.102 1.00 85.31 97 LEU A CA 1
ATOM 755 C C . LEU A 1 97 ? 0.635 -4.976 40.875 1.00 85.31 97 LEU A C 1
ATOM 757 O O . LEU A 1 97 ? 0.591 -3.902 40.285 1.00 85.31 97 LEU A O 1
ATOM 761 N N . GLU A 1 98 ? 0.937 -5.067 42.170 1.00 84.94 98 GLU A N 1
ATOM 762 C CA . GLU A 1 98 ? 1.153 -3.921 43.061 1.00 84.94 98 GLU A CA 1
ATOM 763 C C . GLU A 1 98 ? 2.301 -3.013 42.589 1.00 84.94 98 GLU A C 1
ATOM 765 O O . GLU A 1 98 ? 2.110 -1.804 42.425 1.00 84.94 98 GLU A O 1
ATOM 770 N N . GLU A 1 99 ? 3.460 -3.595 42.263 1.00 82.19 99 GLU A N 1
ATOM 771 C CA . GLU A 1 99 ? 4.614 -2.857 41.731 1.00 82.19 99 GLU A CA 1
ATOM 772 C C . GLU A 1 99 ? 4.302 -2.170 40.400 1.00 82.19 99 GLU A C 1
ATOM 774 O O . GLU A 1 99 ? 4.738 -1.045 40.141 1.00 82.19 99 GLU A O 1
ATOM 779 N N . VAL A 1 100 ? 3.527 -2.828 39.536 1.00 82.75 100 VAL A N 1
ATOM 780 C CA . VAL A 1 100 ? 3.169 -2.266 38.233 1.00 82.75 100 VAL A CA 1
ATOM 781 C C . VAL A 1 100 ? 2.196 -1.103 38.375 1.00 82.75 100 VAL A C 1
ATOM 783 O O . VAL A 1 100 ? 2.361 -0.099 37.667 1.00 82.75 100 VAL A O 1
ATOM 786 N N . LEU A 1 101 ? 1.226 -1.199 39.286 1.00 83.81 101 LEU A N 1
ATOM 787 C CA . LEU A 1 101 ? 0.266 -0.131 39.558 1.00 83.81 101 LEU A CA 1
ATOM 788 C C . LEU A 1 101 ? 0.974 1.126 40.084 1.00 83.81 101 LEU A C 1
ATOM 790 O O . LEU A 1 101 ? 0.703 2.212 39.571 1.00 83.81 101 LEU A O 1
ATOM 794 N N . ASN A 1 102 ? 1.936 0.987 41.007 1.00 81.25 102 ASN A N 1
ATOM 795 C CA . ASN A 1 102 ? 2.761 2.080 41.555 1.00 81.25 102 ASN A CA 1
ATOM 796 C C . ASN A 1 102 ? 1.949 3.345 41.910 1.00 81.25 102 ASN A C 1
ATOM 798 O O . ASN A 1 102 ? 2.276 4.444 41.459 1.00 81.25 102 ASN A O 1
ATOM 802 N N . ASN A 1 103 ? 0.844 3.176 42.642 1.00 76.69 103 ASN A N 1
ATOM 803 C CA . ASN A 1 103 ? -0.081 4.245 43.049 1.00 76.69 103 ASN A CA 1
ATOM 804 C C . ASN A 1 103 ? -0.702 5.077 41.907 1.00 76.69 103 ASN A C 1
ATOM 806 O O . ASN A 1 103 ? -1.233 6.152 42.160 1.00 76.69 103 ASN A O 1
ATOM 810 N N . ALA A 1 104 ? -0.693 4.600 40.659 1.00 83.88 104 ALA A N 1
ATOM 811 C CA . ALA A 1 104 ? -1.334 5.286 39.530 1.00 83.88 104 ALA A CA 1
ATOM 812 C C . ALA A 1 104 ? -2.846 4.998 39.449 1.00 83.88 104 ALA A C 1
ATOM 814 O O . ALA A 1 104 ? -3.371 4.650 38.386 1.00 83.88 104 ALA A O 1
ATOM 815 N N . ILE A 1 105 ? -3.510 5.089 40.598 1.00 86.88 105 ILE A N 1
ATOM 816 C CA . ILE A 1 105 ? -4.961 5.043 40.738 1.00 86.88 105 ILE A CA 1
ATOM 817 C C . ILE A 1 105 ? -5.373 6.443 41.170 1.00 86.88 105 ILE A C 1
ATOM 819 O O . ILE A 1 105 ? -4.863 6.946 42.170 1.00 86.88 105 ILE A O 1
ATOM 823 N N . PHE A 1 106 ? -6.262 7.058 40.406 1.00 87.56 106 PHE A N 1
ATOM 824 C CA . PHE A 1 106 ? -6.705 8.426 40.635 1.00 87.56 106 PHE A CA 1
ATOM 825 C C . PHE A 1 106 ? -8.177 8.407 41.023 1.00 87.56 106 PHE A C 1
ATOM 827 O O . PHE A 1 106 ? -8.950 7.622 40.468 1.00 87.56 106 PHE A O 1
ATOM 834 N N . ASP A 1 107 ? -8.544 9.238 41.992 1.00 87.44 107 ASP A N 1
ATOM 835 C CA . ASP A 1 107 ? -9.942 9.464 42.330 1.00 87.44 107 ASP A CA 1
ATOM 836 C C . ASP A 1 107 ? -10.494 10.495 41.337 1.00 87.44 107 ASP A C 1
ATOM 838 O O . ASP A 1 107 ? -10.038 11.636 41.310 1.00 87.44 107 ASP A O 1
ATOM 842 N N . GLU A 1 108 ? -11.432 10.069 40.497 1.00 83.00 108 GLU A N 1
ATOM 843 C CA . GLU A 1 108 ? -12.081 10.894 39.477 1.00 83.00 108 GLU A CA 1
ATOM 844 C C . GLU A 1 108 ? -13.574 10.567 39.505 1.00 83.00 108 GLU A C 1
ATOM 846 O O . GLU A 1 108 ? -13.947 9.389 39.551 1.00 83.00 108 GLU A O 1
ATOM 851 N N . ASP A 1 109 ? -14.423 11.594 39.500 1.00 83.56 109 ASP A N 1
ATOM 852 C CA . ASP A 1 109 ? -15.880 11.443 39.578 1.00 83.56 109 ASP A CA 1
ATOM 853 C C . ASP A 1 109 ? -16.457 11.096 38.200 1.00 83.56 109 ASP A C 1
ATOM 855 O O . ASP A 1 109 ? -17.101 11.903 37.534 1.00 83.56 109 ASP A O 1
ATOM 859 N N . THR A 1 110 ? -16.128 9.895 37.730 1.00 84.38 110 THR A N 1
ATOM 860 C CA . THR A 1 110 ? -16.633 9.333 36.479 1.00 84.38 110 THR A CA 1
ATOM 861 C C . THR A 1 110 ? -17.165 7.926 36.718 1.00 84.38 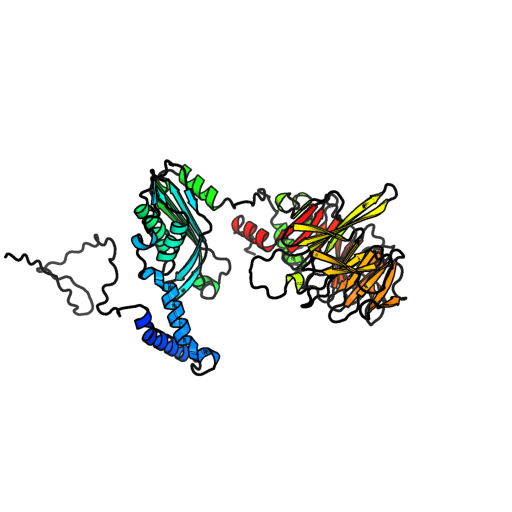110 THR A C 1
ATOM 863 O O . THR A 1 110 ? -16.549 7.111 37.414 1.00 84.38 110 THR A O 1
ATOM 866 N N . ASP A 1 111 ? -18.329 7.652 36.146 1.00 86.62 111 ASP A N 1
ATOM 867 C CA . ASP A 1 111 ? -19.010 6.360 36.137 1.00 86.62 111 ASP A CA 1
ATOM 868 C C . ASP A 1 111 ? -19.249 5.840 34.705 1.00 86.62 111 ASP A C 1
ATOM 870 O O . ASP A 1 111 ? -19.853 4.782 34.517 1.00 86.62 111 ASP A O 1
ATOM 874 N N . GLU A 1 112 ? -18.725 6.546 33.697 1.00 93.50 112 GLU A N 1
ATOM 875 C CA . GLU A 1 112 ? -18.831 6.194 32.281 1.00 93.50 112 GLU A CA 1
ATOM 876 C C . GLU A 1 112 ? -17.753 5.193 31.839 1.00 93.50 112 GLU A C 1
ATOM 878 O O . GLU A 1 112 ? -16.710 5.012 32.472 1.00 93.50 112 GLU A O 1
ATOM 883 N N . MET A 1 113 ? -18.005 4.505 30.723 1.00 95.25 113 MET A N 1
ATOM 884 C CA . MET A 1 113 ? -17.117 3.458 30.228 1.00 95.25 113 MET A CA 1
ATOM 885 C C . MET A 1 113 ? -15.768 4.020 29.766 1.00 95.25 113 MET A C 1
ATOM 887 O O . MET A 1 113 ? -15.694 4.847 28.860 1.00 95.25 113 MET A O 1
ATOM 891 N N . VAL A 1 114 ? -14.679 3.474 30.307 1.00 95.31 114 VAL A N 1
ATOM 892 C CA . VAL A 1 114 ? -13.318 3.727 29.820 1.00 95.31 114 VAL A CA 1
ATOM 893 C C . VAL A 1 114 ? -12.868 2.544 28.973 1.00 95.31 114 VAL A C 1
ATOM 895 O O . VAL A 1 114 ? -12.835 1.412 29.461 1.00 95.31 114 VAL A O 1
ATOM 898 N N . VAL A 1 115 ? -12.482 2.804 27.720 1.00 95.88 115 VAL A N 1
ATOM 899 C CA . VAL A 1 115 ? -11.985 1.786 26.781 1.00 95.88 115 VAL A CA 1
ATOM 900 C C . VAL A 1 115 ? -10.564 2.114 26.336 1.00 95.88 115 VAL A C 1
ATOM 902 O O . VAL A 1 115 ? -10.294 3.193 25.817 1.00 95.88 115 VAL A O 1
ATOM 905 N N . VAL A 1 116 ? -9.659 1.148 26.491 1.00 95.44 116 VAL A N 1
ATOM 906 C CA . VAL A 1 116 ? -8.334 1.146 25.860 1.00 95.44 116 VAL A CA 1
ATOM 907 C C . VAL A 1 116 ? -8.259 -0.072 24.958 1.00 95.44 116 VAL A C 1
ATOM 909 O O . VAL A 1 116 ? -8.269 -1.208 25.432 1.00 95.44 116 VAL A O 1
ATOM 912 N N . LYS A 1 117 ? -8.211 0.170 23.654 1.00 92.88 117 LYS A N 1
ATOM 913 C CA . LYS A 1 117 ? -8.181 -0.869 22.627 1.00 92.88 117 LYS A CA 1
ATOM 914 C C . LYS A 1 117 ? -6.876 -0.863 21.848 1.00 92.88 117 LYS A C 1
ATOM 916 O O . LYS A 1 117 ? -6.074 0.052 22.006 1.00 92.88 117 LYS A O 1
ATOM 921 N N . ASP A 1 118 ? -6.689 -1.906 21.043 1.00 91.31 118 ASP A N 1
ATOM 922 C CA . ASP A 1 118 ? -5.521 -2.082 20.176 1.00 91.31 118 ASP A CA 1
ATOM 923 C C . ASP A 1 118 ? -4.182 -2.162 20.933 1.00 91.31 118 ASP A C 1
ATOM 925 O O . ASP A 1 118 ? -3.139 -1.819 20.390 1.00 91.31 118 ASP A O 1
ATOM 929 N N . ILE A 1 119 ? -4.181 -2.665 22.175 1.00 95.25 119 ILE A N 1
ATOM 930 C CA . ILE A 1 119 ? -2.940 -2.896 22.928 1.00 95.25 119 ILE A CA 1
ATOM 931 C C . ILE A 1 119 ? -2.215 -4.095 22.310 1.00 95.25 119 ILE A C 1
ATOM 933 O O . ILE A 1 119 ? -2.705 -5.226 22.412 1.00 95.25 119 ILE A O 1
ATOM 937 N N . GLU A 1 120 ? -1.046 -3.887 21.704 1.00 95.69 120 GLU A N 1
ATOM 938 C CA . GLU A 1 120 ? -0.277 -4.983 21.120 1.00 95.69 120 GLU A CA 1
ATOM 939 C C . GLU A 1 120 ? 0.203 -5.965 22.192 1.00 95.69 120 GLU A C 1
ATOM 941 O O . GLU A 1 120 ? 0.719 -5.602 23.254 1.00 95.69 120 GLU A O 1
ATOM 946 N N . MET A 1 121 ? 0.058 -7.252 21.894 1.00 96.56 121 MET A N 1
ATOM 947 C CA . MET A 1 121 ? 0.360 -8.339 22.810 1.00 96.56 121 MET A CA 1
ATOM 948 C C . MET A 1 121 ? 1.194 -9.408 22.118 1.00 96.56 121 MET A C 1
ATOM 950 O O . MET A 1 121 ? 0.887 -9.856 21.016 1.00 96.56 121 MET A O 1
ATOM 954 N N . PHE A 1 122 ? 2.242 -9.847 22.814 1.00 96.81 122 PHE A N 1
ATOM 955 C CA . PHE A 1 122 ? 3.082 -10.972 22.424 1.00 96.81 122 PHE A CA 1
ATOM 956 C C . PHE A 1 122 ? 3.171 -11.947 23.592 1.00 96.81 122 PHE A C 1
ATOM 958 O O . PHE A 1 122 ? 3.596 -11.564 24.685 1.00 96.81 122 PHE A O 1
ATOM 965 N N . SER A 1 123 ? 2.830 -13.208 23.352 1.00 98.25 123 SER A N 1
ATOM 966 C CA . SER A 1 123 ? 2.882 -14.270 24.349 1.00 98.25 123 SER A CA 1
ATOM 967 C C . SER A 1 123 ? 3.434 -15.569 23.764 1.00 98.25 123 SER A C 1
ATOM 969 O O . SER A 1 123 ? 3.744 -15.660 22.576 1.00 98.25 123 SER A O 1
ATOM 971 N N . MET A 1 124 ? 3.617 -16.575 24.616 1.00 97.81 124 MET A N 1
ATOM 972 C CA . MET A 1 124 ? 4.203 -17.863 24.261 1.00 97.81 124 MET A CA 1
ATOM 973 C C . MET A 1 124 ? 3.204 -18.977 24.549 1.00 97.81 124 MET A C 1
ATOM 975 O O . MET A 1 124 ? 2.775 -19.148 25.687 1.00 97.81 124 MET A O 1
ATOM 979 N N . CYS A 1 125 ? 2.854 -19.764 23.531 1.00 97.38 125 CYS A N 1
ATOM 980 C CA . CYS A 1 125 ? 1.966 -20.910 23.693 1.00 97.38 125 CYS A CA 1
ATOM 981 C C . CYS A 1 125 ? 2.642 -21.958 24.584 1.00 97.38 125 CYS A C 1
ATOM 983 O O . CYS A 1 125 ? 3.695 -22.488 24.221 1.00 97.38 125 CYS A O 1
ATOM 985 N N . GLU A 1 126 ? 2.035 -22.294 25.723 1.00 96.56 126 GLU A N 1
ATOM 986 C CA . GLU A 1 126 ? 2.631 -23.239 26.679 1.00 96.56 126 GLU A CA 1
ATOM 987 C C . GLU A 1 126 ? 2.774 -24.662 26.127 1.00 96.56 126 GLU A C 1
ATOM 989 O O . GLU A 1 126 ? 3.682 -25.385 26.521 1.00 96.56 126 GLU A O 1
ATOM 994 N N . HIS A 1 127 ? 1.941 -25.041 25.155 1.00 95.75 127 HIS A N 1
ATOM 995 C CA . HIS A 1 127 ? 1.964 -26.375 24.553 1.00 95.75 127 HIS A CA 1
ATOM 996 C C . HIS A 1 127 ? 3.158 -26.617 23.622 1.00 95.75 127 HIS A C 1
ATOM 998 O O . HIS A 1 127 ? 3.584 -27.755 23.448 1.00 95.75 127 HIS A O 1
ATOM 1004 N N . HIS A 1 128 ? 3.667 -25.566 22.976 1.00 96.88 128 HIS A N 1
ATOM 1005 C CA . HIS A 1 128 ? 4.660 -25.703 21.903 1.00 96.88 128 HIS A CA 1
ATOM 1006 C C . HIS A 1 128 ? 5.879 -24.799 22.075 1.00 96.88 128 HIS A C 1
ATOM 1008 O O . HIS A 1 128 ? 6.816 -24.914 21.292 1.00 96.88 128 HIS A O 1
ATOM 1014 N N . LEU A 1 129 ? 5.861 -23.888 23.054 1.00 96.88 129 LEU A N 1
ATOM 1015 C CA . LEU A 1 129 ? 6.878 -22.849 23.235 1.00 96.88 129 LEU A CA 1
ATOM 1016 C C . LEU A 1 129 ? 7.103 -22.033 21.953 1.00 96.88 129 LEU A C 1
ATOM 1018 O O . LEU A 1 129 ? 8.221 -21.656 21.615 1.00 96.88 129 LEU A O 1
ATOM 1022 N N . VAL A 1 130 ? 6.007 -21.757 21.245 1.00 97.12 130 VAL A N 1
ATOM 1023 C CA . VAL A 1 130 ? 5.961 -20.986 19.999 1.00 97.12 130 VAL A CA 1
ATOM 1024 C C . VAL A 1 130 ? 5.095 -19.741 20.227 1.00 97.12 130 VAL A C 1
ATOM 1026 O O . VAL A 1 130 ? 4.083 -19.852 20.929 1.00 97.12 130 VAL A O 1
ATOM 1029 N N . PRO A 1 131 ? 5.452 -18.568 19.672 1.00 97.19 131 PRO A N 1
ATOM 1030 C CA . PRO A 1 131 ? 4.704 -17.343 19.923 1.00 97.19 131 PRO A CA 1
ATOM 1031 C C . PRO A 1 131 ? 3.249 -17.390 19.444 1.00 97.19 131 PRO A C 1
ATOM 1033 O O . PRO A 1 131 ? 2.930 -17.970 18.403 1.00 97.19 131 PRO A O 1
ATOM 1036 N N . PHE A 1 132 ? 2.381 -16.702 20.176 1.00 97.00 132 PHE A N 1
ATOM 1037 C CA . PHE A 1 132 ? 1.131 -16.169 19.645 1.00 97.00 132 PHE A CA 1
ATOM 1038 C C . PHE A 1 132 ? 1.068 -14.680 19.977 1.00 97.00 132 PHE A C 1
ATOM 1040 O O . PHE A 1 132 ? 1.554 -14.247 21.025 1.00 97.00 132 PHE A O 1
ATOM 1047 N N . TYR A 1 133 ? 0.538 -13.883 19.063 1.00 97.88 133 TYR A N 1
ATOM 1048 C CA . TYR A 1 133 ? 0.551 -12.426 19.170 1.00 97.88 133 TYR A CA 1
ATOM 1049 C C . TYR A 1 133 ? -0.742 -11.842 18.622 1.00 97.88 133 TYR A C 1
ATOM 1051 O O . TYR A 1 133 ? -1.460 -12.509 17.883 1.00 97.88 133 TYR A O 1
ATOM 1059 N N . GLY A 1 134 ? -1.043 -10.603 18.981 1.00 96.00 134 GLY A N 1
ATOM 1060 C CA . GLY A 1 134 ? -2.223 -9.912 18.485 1.00 96.00 134 GLY A CA 1
ATOM 1061 C C . GLY A 1 134 ? -2.543 -8.686 19.318 1.00 96.00 134 GLY A C 1
ATOM 1062 O O . GLY A 1 134 ? -1.629 -7.986 19.753 1.00 96.00 134 GLY A O 1
ATOM 1063 N N . LYS A 1 135 ? -3.829 -8.428 19.535 1.00 96.50 135 LYS A N 1
ATOM 1064 C CA . LYS A 1 135 ? -4.319 -7.204 20.171 1.00 96.50 135 LYS A CA 1
ATOM 1065 C C . LYS A 1 135 ? -5.216 -7.515 21.359 1.00 96.50 135 LYS A C 1
ATOM 1067 O O . LYS A 1 135 ? -5.962 -8.495 21.355 1.00 96.50 135 LYS A O 1
ATOM 1072 N N . VAL A 1 136 ? -5.143 -6.659 22.372 1.00 98.25 136 VAL A N 1
ATOM 1073 C CA . VAL A 1 136 ? -5.997 -6.697 23.558 1.00 98.25 136 VAL A CA 1
ATOM 1074 C C . VAL A 1 136 ? -6.795 -5.405 23.640 1.00 98.25 136 VAL A C 1
ATOM 1076 O O . VAL A 1 136 ? -6.240 -4.311 23.554 1.00 98.25 136 VAL A O 1
ATOM 1079 N N . SER A 1 137 ? -8.093 -5.546 23.876 1.00 98.12 137 SER A N 1
ATOM 1080 C CA . SER A 1 137 ? -8.996 -4.436 24.153 1.00 98.12 137 SER A CA 1
ATOM 1081 C C . SER A 1 137 ? -9.608 -4.607 25.531 1.00 98.12 137 SER A C 1
ATOM 1083 O O . SER A 1 137 ? -10.132 -5.674 25.858 1.00 98.12 137 SER A O 1
ATOM 1085 N N . ILE A 1 138 ? -9.519 -3.561 26.347 1.00 98.25 138 ILE A N 1
ATOM 1086 C CA . ILE A 1 138 ? -9.972 -3.543 27.735 1.00 98.25 138 ILE A CA 1
ATOM 1087 C C . ILE A 1 138 ? -10.979 -2.412 27.907 1.00 98.25 138 ILE A C 1
ATOM 1089 O O . ILE A 1 138 ? -10.684 -1.263 27.592 1.00 98.25 138 ILE A O 1
ATOM 1093 N N . GLY A 1 139 ? -12.151 -2.742 28.436 1.00 97.50 139 GLY A N 1
ATOM 1094 C CA . GLY A 1 139 ? -13.17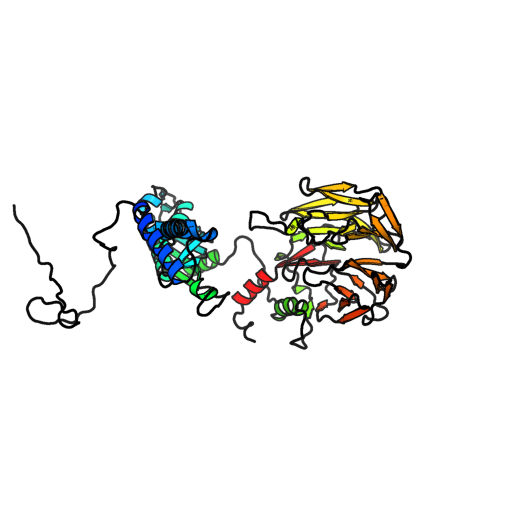3 -1.796 28.864 1.00 97.50 139 GLY A CA 1
ATOM 1095 C C . GLY A 1 139 ? -13.452 -1.966 30.350 1.00 97.50 139 GLY A C 1
ATOM 1096 O O . GLY A 1 139 ? -13.451 -3.091 30.852 1.00 97.50 139 GLY A O 1
ATOM 1097 N N . TYR A 1 140 ? -13.689 -0.883 31.080 1.00 97.50 140 TYR A N 1
ATOM 1098 C CA . TYR A 1 140 ? -14.179 -0.968 32.455 1.00 97.50 140 TYR A CA 1
ATOM 1099 C C . TYR A 1 140 ? -15.082 0.218 32.805 1.00 97.50 140 TYR A C 1
ATOM 1101 O O . TYR A 1 140 ? -14.974 1.281 32.202 1.00 97.50 140 TYR A O 1
ATOM 1109 N N . LEU A 1 141 ? -15.977 0.010 33.773 1.00 96.69 141 LEU A N 1
ATOM 1110 C CA . LEU A 1 141 ? -16.870 1.039 34.318 1.00 96.69 141 LEU A CA 1
ATOM 1111 C C . LEU A 1 141 ? -16.361 1.465 35.703 1.00 96.69 141 LEU A C 1
ATOM 1113 O O . LEU A 1 141 ? -16.515 0.689 36.655 1.00 96.69 141 LEU A O 1
ATOM 1117 N N . PRO A 1 142 ? -15.696 2.624 35.833 1.00 95.12 142 PRO A N 1
ATOM 1118 C CA . PRO A 1 142 ? -15.120 3.080 37.092 1.00 95.12 142 PRO A CA 1
ATOM 1119 C C . PRO A 1 142 ? -16.181 3.261 38.191 1.00 95.12 142 PRO A C 1
ATOM 1121 O O . PRO A 1 142 ? -17.359 3.470 37.925 1.00 95.12 142 PRO A O 1
ATOM 1124 N N . GLN A 1 143 ? -15.752 3.174 39.452 1.00 91.31 143 GLN A N 1
ATOM 1125 C CA . GLN A 1 143 ? -16.567 3.536 40.621 1.00 91.31 143 GLN A CA 1
ATOM 1126 C C . GLN A 1 143 ? -15.796 4.539 41.481 1.00 91.31 143 GLN A C 1
ATOM 1128 O O . GLN A 1 143 ? -15.262 4.196 42.537 1.00 91.31 143 GLN A O 1
ATOM 1133 N N . GLY A 1 144 ? -15.650 5.762 40.963 1.00 85.75 144 GLY A N 1
ATOM 1134 C CA . GLY A 1 144 ? -14.889 6.838 41.607 1.00 85.75 144 GLY A CA 1
ATOM 1135 C C . GLY A 1 144 ? -13.366 6.662 41.571 1.00 85.75 144 GLY A C 1
ATOM 1136 O O . GLY A 1 144 ? -12.648 7.482 42.133 1.00 85.75 144 GLY A O 1
ATOM 1137 N N . LYS A 1 145 ? -12.856 5.593 40.938 1.00 89.38 145 LYS A N 1
ATOM 1138 C CA . LYS A 1 145 ? -11.421 5.311 40.780 1.00 89.38 145 LYS A CA 1
ATOM 1139 C C . LYS A 1 145 ? -11.081 4.930 39.353 1.00 89.38 145 LYS A C 1
ATOM 1141 O O . LYS A 1 145 ? -11.587 3.930 38.841 1.00 89.38 145 LYS A O 1
ATOM 1146 N N . ILE A 1 146 ? -10.155 5.666 38.755 1.00 91.62 146 ILE A N 1
ATOM 1147 C CA . ILE A 1 146 ? -9.625 5.394 37.421 1.00 91.62 146 ILE A CA 1
ATOM 1148 C C . ILE A 1 146 ? -8.185 4.897 37.494 1.00 91.62 146 ILE A C 1
ATOM 1150 O O . ILE A 1 146 ? -7.414 5.256 38.387 1.00 91.62 146 ILE A O 1
ATOM 1154 N N . LEU A 1 147 ? -7.814 4.057 36.531 1.00 89.31 147 LEU A N 1
ATOM 1155 C CA . LEU A 1 147 ? -6.456 3.566 36.381 1.00 89.31 147 LEU A CA 1
ATOM 1156 C C . LEU A 1 147 ? -5.731 4.398 35.320 1.00 89.31 147 LEU A C 1
ATOM 1158 O O . LEU A 1 147 ? -6.279 4.644 34.248 1.00 89.31 147 LEU A O 1
ATOM 1162 N N . GLY A 1 148 ? -4.478 4.789 35.570 1.00 89.12 148 GLY A N 1
ATOM 1163 C CA . GLY A 1 148 ? -3.669 5.430 34.532 1.00 89.12 148 GLY A CA 1
ATOM 1164 C C . GLY A 1 148 ? -3.578 4.551 33.277 1.00 89.12 148 GLY A C 1
ATOM 1165 O O . GLY A 1 148 ? -3.208 3.383 33.377 1.00 89.12 148 GLY A O 1
ATOM 1166 N N . LEU A 1 149 ? -3.873 5.107 32.096 1.00 89.62 149 LEU A N 1
ATOM 1167 C CA . LEU A 1 149 ? -4.029 4.343 30.843 1.00 89.62 149 LEU A CA 1
ATOM 1168 C C . LEU A 1 149 ? -2.838 3.419 30.537 1.00 89.62 149 LEU A C 1
ATOM 1170 O O . LEU A 1 149 ? -3.010 2.258 30.173 1.00 89.62 149 LEU A O 1
ATOM 1174 N N . SER A 1 150 ? -1.612 3.893 30.779 1.00 89.00 150 SER A N 1
ATOM 1175 C CA . SER A 1 150 ? -0.390 3.102 30.569 1.00 89.00 150 SER A CA 1
ATOM 1176 C C . SER A 1 150 ? -0.298 1.851 31.454 1.00 89.00 150 SER A C 1
ATOM 1178 O O . SER A 1 150 ? 0.433 0.915 31.129 1.00 89.00 150 SER A O 1
ATOM 1180 N N . LYS A 1 151 ? -1.030 1.792 32.572 1.00 92.19 151 LYS A N 1
ATOM 1181 C CA . LYS A 1 151 ? -1.047 0.630 33.468 1.00 92.19 151 LYS A CA 1
ATOM 1182 C C . LYS A 1 151 ? -1.873 -0.518 32.916 1.00 92.19 151 LYS A C 1
ATOM 1184 O O . LYS A 1 151 ? -1.509 -1.657 33.179 1.00 92.19 151 LYS A O 1
ATOM 1189 N N . LEU A 1 152 ? -2.903 -0.251 32.112 1.00 94.44 152 LEU A N 1
ATOM 1190 C CA . LEU A 1 152 ? -3.652 -1.303 31.419 1.00 94.44 152 LEU A CA 1
ATOM 1191 C C . LEU A 1 152 ? -2.733 -2.091 30.479 1.00 94.44 152 LEU A C 1
ATOM 1193 O O . LEU A 1 152 ? -2.669 -3.315 30.572 1.00 94.44 152 LEU A O 1
ATOM 1197 N N . ALA A 1 153 ? -1.921 -1.395 29.679 1.00 94.44 153 ALA A N 1
ATOM 1198 C CA . ALA A 1 153 ? -0.913 -2.034 28.831 1.00 94.44 153 ALA A CA 1
ATOM 1199 C C . ALA A 1 153 ? 0.134 -2.817 29.646 1.00 94.44 153 ALA A C 1
ATOM 1201 O O . ALA A 1 153 ? 0.501 -3.935 29.290 1.00 94.44 153 ALA A O 1
ATOM 1202 N N . ARG A 1 154 ? 0.576 -2.287 30.796 1.00 92.56 154 ARG A N 1
ATOM 1203 C CA . ARG A 1 154 ? 1.506 -3.020 31.673 1.00 92.56 154 ARG A CA 1
ATOM 1204 C C . ARG A 1 154 ? 0.877 -4.264 32.302 1.00 92.56 154 ARG A C 1
ATOM 1206 O O . ARG A 1 154 ? 1.564 -5.270 32.424 1.00 92.56 154 ARG A O 1
ATOM 1213 N N . ILE A 1 155 ? -0.406 -4.227 32.670 1.00 95.38 155 ILE A N 1
ATOM 1214 C CA . ILE A 1 155 ? -1.144 -5.412 33.140 1.00 95.38 155 ILE A CA 1
ATOM 1215 C C . ILE A 1 155 ? -1.158 -6.484 32.044 1.00 95.38 155 ILE A C 1
ATOM 1217 O O . ILE A 1 155 ? -0.875 -7.646 32.335 1.00 95.38 155 ILE A O 1
ATOM 1221 N N . VAL A 1 156 ? -1.417 -6.102 30.786 1.00 97.75 156 VAL A N 1
ATOM 1222 C CA . VAL A 1 156 ? -1.312 -7.023 29.640 1.00 97.75 156 VAL A CA 1
ATOM 1223 C C . VAL A 1 156 ? 0.087 -7.640 29.566 1.00 97.75 156 VAL A C 1
ATOM 1225 O O . VAL A 1 156 ? 0.209 -8.853 29.389 1.00 97.75 156 VAL A O 1
ATOM 1228 N N . GLU A 1 157 ? 1.148 -6.852 29.755 1.00 94.62 157 GLU A N 1
ATOM 1229 C CA . GLU A 1 157 ? 2.530 -7.341 29.698 1.00 94.62 157 GLU A CA 1
ATOM 1230 C C . GLU A 1 157 ? 2.862 -8.361 30.807 1.00 94.62 157 GLU A C 1
ATOM 1232 O O . GLU A 1 157 ? 3.457 -9.396 30.500 1.00 94.62 157 GLU A O 1
ATOM 1237 N N . ILE A 1 158 ? 2.417 -8.147 32.056 1.00 94.31 158 ILE A N 1
ATOM 1238 C CA . ILE A 1 158 ? 2.644 -9.087 33.180 1.00 94.31 158 ILE A CA 1
ATOM 1239 C C . ILE A 1 158 ? 2.169 -10.500 32.824 1.00 94.31 158 ILE A C 1
ATOM 1241 O O . ILE A 1 158 ? 2.844 -11.492 33.114 1.00 94.31 158 ILE A O 1
ATOM 1245 N N . PHE A 1 159 ? 0.982 -10.609 32.225 1.00 96.88 159 PHE A N 1
ATOM 1246 C CA . PHE A 1 159 ? 0.378 -11.909 31.944 1.00 96.88 159 PHE A CA 1
ATOM 1247 C C . PHE A 1 159 ? 0.781 -12.467 30.582 1.00 96.88 159 PHE A C 1
ATOM 1249 O O . PHE A 1 159 ? 0.932 -13.682 30.464 1.00 96.88 159 PHE A O 1
ATOM 1256 N N . SER A 1 160 ? 0.980 -11.623 29.567 1.00 97.50 160 SER A N 1
ATOM 1257 C CA . SER A 1 160 ? 1.385 -12.080 28.230 1.00 97.50 160 SER A CA 1
ATOM 1258 C C . SER A 1 160 ? 2.839 -12.547 28.191 1.00 97.50 160 SER A C 1
ATOM 1260 O O . SER A 1 160 ? 3.143 -13.509 27.488 1.00 97.50 160 SER A O 1
ATOM 1262 N N . ARG A 1 161 ? 3.730 -11.974 29.012 1.00 97.56 161 ARG A N 1
ATOM 1263 C CA . ARG A 1 161 ? 5.130 -12.413 29.151 1.00 97.56 161 ARG A CA 1
ATOM 1264 C C . ARG A 1 161 ? 5.273 -13.636 30.062 1.00 97.56 161 ARG A C 1
ATOM 1266 O O . ARG A 1 161 ? 6.055 -13.631 31.013 1.00 97.56 161 ARG A O 1
ATOM 1273 N N . ARG A 1 162 ? 4.491 -14.678 29.782 1.00 96.81 162 ARG A N 1
ATOM 1274 C CA . ARG A 1 162 ? 4.454 -15.984 30.456 1.00 96.81 162 ARG A CA 1
ATOM 1275 C C . ARG A 1 162 ? 4.209 -17.075 29.410 1.00 96.81 162 ARG A C 1
ATOM 1277 O O . ARG A 1 162 ? 3.870 -16.777 28.266 1.00 96.81 162 ARG A O 1
ATOM 1284 N N . LEU A 1 163 ? 4.350 -18.336 29.808 1.00 97.31 163 LEU A N 1
ATOM 1285 C CA . LEU A 1 163 ? 3.777 -19.441 29.041 1.00 97.31 163 LEU A CA 1
ATOM 1286 C C . LEU A 1 163 ? 2.265 -19.452 29.283 1.00 97.31 163 LEU A C 1
ATOM 1288 O O . LEU A 1 163 ? 1.830 -19.390 30.436 1.00 97.31 163 LEU A O 1
ATOM 1292 N N . GLN A 1 164 ? 1.485 -19.439 28.204 1.00 97.75 164 GLN A N 1
ATOM 1293 C CA . GLN A 1 164 ? 0.059 -19.143 28.262 1.00 97.75 164 GLN A CA 1
ATOM 1294 C C . GLN A 1 164 ? -0.807 -19.998 27.340 1.00 97.75 164 GLN A C 1
ATOM 1296 O O . GLN A 1 164 ? -0.372 -20.550 26.325 1.00 97.75 164 GLN A O 1
ATOM 1301 N N . VAL A 1 165 ? -2.090 -19.977 27.703 1.00 97.62 165 VAL A N 1
ATOM 1302 C CA . VAL A 1 165 ? -3.262 -20.291 26.881 1.00 97.62 165 VAL A CA 1
ATOM 1303 C C . VAL A 1 165 ? -4.095 -19.007 26.780 1.00 97.62 165 VAL A C 1
ATOM 1305 O O . VAL A 1 165 ? -4.256 -18.307 27.784 1.00 97.62 165 VAL A O 1
ATOM 1308 N N . GLN A 1 166 ? -4.599 -18.660 25.590 1.00 97.38 166 GLN A N 1
ATOM 1309 C CA . GLN A 1 166 ? -5.185 -17.334 25.323 1.00 97.38 166 GLN A CA 1
ATOM 1310 C C . GLN A 1 166 ? -6.412 -17.041 26.208 1.00 97.38 166 GLN A C 1
ATOM 1312 O O . GLN A 1 166 ? -6.586 -15.929 26.712 1.00 97.38 166 GLN A O 1
ATOM 1317 N N . GLU A 1 167 ? -7.219 -18.058 26.485 1.00 97.50 167 GLU A N 1
ATOM 1318 C CA . GLU A 1 167 ? -8.378 -18.017 27.373 1.00 97.50 167 GLU A CA 1
ATOM 1319 C C . GLU A 1 167 ? -7.968 -17.646 28.805 1.00 97.50 167 GLU A C 1
ATOM 1321 O O . GLU A 1 167 ? -8.599 -16.805 29.452 1.00 97.50 167 GLU A O 1
ATOM 1326 N N . ARG A 1 168 ? -6.869 -18.238 29.296 1.00 97.62 168 ARG A N 1
ATOM 1327 C CA . ARG A 1 168 ? -6.328 -17.961 30.633 1.00 97.62 168 ARG A CA 1
ATOM 1328 C C . ARG A 1 168 ? -5.767 -16.547 30.709 1.00 97.62 168 ARG A C 1
ATOM 1330 O O . ARG A 1 168 ? -6.079 -15.838 31.664 1.00 97.62 168 ARG A O 1
ATOM 1337 N N . LEU A 1 169 ? -5.007 -16.137 29.693 1.00 98.19 169 LEU A N 1
ATOM 1338 C CA . LEU A 1 169 ? -4.466 -14.785 29.567 1.00 98.19 169 LEU A CA 1
ATOM 1339 C C . LEU A 1 169 ? -5.584 -13.733 29.635 1.00 98.19 169 LEU A C 1
ATOM 1341 O O . LEU A 1 169 ? -5.526 -12.820 30.457 1.00 98.19 169 LEU A O 1
ATOM 1345 N N . THR A 1 170 ? -6.639 -13.917 28.837 1.00 98.12 170 THR A N 1
ATOM 1346 C CA . THR A 1 170 ? -7.811 -13.022 28.795 1.00 98.12 170 THR A CA 1
ATOM 1347 C C . THR A 1 170 ? -8.447 -12.876 30.176 1.00 98.12 170 THR A C 1
ATOM 1349 O O . THR A 1 170 ? -8.683 -11.765 30.658 1.00 98.12 170 THR A O 1
ATOM 1352 N N . LYS A 1 171 ? -8.667 -14.006 30.858 1.00 97.81 171 LYS A N 1
ATOM 1353 C CA . LYS A 1 171 ? -9.276 -14.029 32.189 1.00 97.81 171 LYS A CA 1
ATOM 1354 C C . LYS A 1 171 ? -8.393 -13.373 33.252 1.00 97.81 171 LYS A C 1
ATOM 1356 O O . LYS A 1 171 ? -8.909 -12.659 34.109 1.00 97.81 171 LYS A O 1
ATOM 1361 N N . GLN A 1 172 ? -7.082 -13.609 33.214 1.00 97.19 172 GLN A N 1
ATOM 1362 C CA . GLN A 1 172 ? -6.136 -13.034 34.174 1.00 97.19 172 GLN A CA 1
ATOM 1363 C C . GLN A 1 172 ? -6.079 -11.508 34.082 1.00 97.19 172 GLN A C 1
ATOM 1365 O O . GLN A 1 172 ? -6.123 -10.845 35.117 1.00 97.19 172 GLN A O 1
ATOM 1370 N N . ILE A 1 173 ? -6.071 -10.955 32.866 1.00 98.19 173 ILE A N 1
ATOM 1371 C CA . ILE A 1 173 ? -6.101 -9.502 32.650 1.00 98.19 173 ILE A CA 1
ATOM 1372 C C . ILE A 1 173 ? -7.387 -8.904 33.236 1.00 98.19 173 ILE A C 1
ATOM 1374 O O . ILE A 1 173 ? -7.316 -7.957 34.018 1.00 98.19 173 ILE A O 1
ATOM 1378 N N . ALA A 1 174 ? -8.553 -9.494 32.947 1.00 97.94 174 ALA A N 1
ATOM 1379 C CA . ALA A 1 174 ? -9.833 -8.999 33.465 1.00 97.94 174 ALA A CA 1
ATOM 1380 C C . ALA A 1 174 ? -9.889 -9.010 35.006 1.00 97.94 174 ALA A C 1
ATOM 1382 O O . ALA A 1 174 ? -10.343 -8.049 35.636 1.00 97.94 174 ALA A O 1
ATOM 1383 N N . ILE A 1 175 ? -9.385 -10.083 35.628 1.00 96.75 175 ILE A N 1
ATOM 1384 C CA . ILE A 1 175 ? -9.310 -10.209 37.090 1.00 96.75 175 ILE A CA 1
ATOM 1385 C C . ILE A 1 175 ? -8.350 -9.172 37.680 1.00 96.75 175 ILE A C 1
ATOM 1387 O O . ILE A 1 175 ? -8.690 -8.547 38.682 1.00 96.75 175 ILE A O 1
ATOM 1391 N N . ALA A 1 176 ? -7.189 -8.946 37.066 1.00 95.31 176 ALA A N 1
ATOM 1392 C CA . ALA A 1 176 ? -6.208 -7.986 37.565 1.00 95.31 176 ALA A CA 1
ATOM 1393 C C . ALA A 1 176 ? -6.723 -6.541 37.524 1.00 95.31 176 ALA A C 1
ATOM 1395 O O . ALA A 1 176 ? -6.556 -5.806 38.494 1.00 95.31 176 ALA A O 1
ATOM 1396 N N . VAL A 1 177 ? -7.420 -6.146 36.453 1.00 95.69 177 VAL A N 1
ATOM 1397 C CA . VAL A 1 177 ? -8.083 -4.830 36.382 1.00 95.69 177 VAL A CA 1
ATOM 1398 C C . VAL A 1 177 ? -9.154 -4.711 37.470 1.00 95.69 177 VAL A C 1
ATOM 1400 O O . VAL A 1 177 ? -9.227 -3.698 38.166 1.00 95.69 177 VAL A O 1
ATOM 1403 N N . THR A 1 178 ? -9.928 -5.777 37.691 1.00 95.44 178 THR A N 1
ATOM 1404 C CA . THR A 1 178 ? -10.934 -5.817 38.763 1.00 95.44 178 THR A CA 1
ATOM 1405 C C . THR A 1 178 ? -10.297 -5.645 40.145 1.00 95.44 178 THR A C 1
ATOM 1407 O O . THR A 1 178 ? -10.802 -4.887 40.970 1.00 95.44 178 THR A O 1
ATOM 1410 N N . GLN A 1 179 ? -9.170 -6.311 40.403 1.00 92.38 179 GLN A N 1
ATOM 1411 C CA . GLN A 1 179 ? -8.429 -6.195 41.663 1.00 92.38 179 GLN A CA 1
ATOM 1412 C C . GLN A 1 179 ? -7.818 -4.803 41.857 1.00 92.38 179 GLN A C 1
ATOM 1414 O O . GLN A 1 179 ? -7.801 -4.306 42.980 1.00 92.38 179 GLN A O 1
ATOM 1419 N N . ALA A 1 180 ? -7.351 -4.171 40.777 1.00 89.94 180 ALA A N 1
ATOM 1420 C CA . ALA A 1 180 ? -6.683 -2.876 40.829 1.00 89.94 180 ALA A CA 1
ATOM 1421 C C . ALA A 1 180 ? -7.630 -1.735 41.227 1.00 89.94 180 ALA A C 1
ATOM 1423 O O . ALA A 1 180 ? -7.302 -0.958 42.121 1.00 89.94 180 ALA A O 1
ATOM 1424 N N . VAL A 1 181 ? -8.797 -1.628 40.581 1.00 90.69 181 VAL A N 1
ATOM 1425 C CA . VAL A 1 181 ? -9.686 -0.460 40.753 1.00 90.69 181 VAL A CA 1
ATOM 1426 C C . VAL A 1 181 ? -11.080 -0.783 41.280 1.00 90.69 181 VAL A C 1
ATOM 1428 O O . VAL A 1 181 ? -11.819 0.144 41.589 1.00 90.69 181 VAL A O 1
ATOM 1431 N N . ARG A 1 182 ? -11.426 -2.068 41.460 1.00 93.50 182 ARG A N 1
ATOM 1432 C CA . ARG A 1 182 ? -12.767 -2.531 41.881 1.00 93.50 182 ARG A CA 1
ATOM 1433 C C . ARG A 1 182 ? -13.900 -1.803 41.130 1.00 93.50 182 ARG A C 1
ATOM 1435 O O . ARG A 1 182 ? -14.728 -1.157 41.764 1.00 93.50 182 ARG A O 1
ATOM 1442 N N . PRO A 1 183 ? -13.909 -1.874 39.789 1.00 95.88 183 PRO A N 1
ATOM 1443 C CA . PRO A 1 183 ? -14.904 -1.199 38.967 1.00 95.88 183 PRO A CA 1
ATOM 1444 C C . PRO A 1 183 ? -16.261 -1.913 39.045 1.00 95.88 183 PRO A C 1
ATOM 1446 O O . PRO A 1 183 ? -16.342 -3.071 39.466 1.00 95.88 183 PRO A O 1
ATOM 1449 N N . ALA A 1 184 ? -17.316 -1.266 38.549 1.00 96.62 184 ALA A N 1
ATOM 1450 C CA . ALA A 1 184 ? -18.641 -1.876 38.421 1.00 96.62 184 ALA A CA 1
ATOM 1451 C C . ALA A 1 184 ? -18.622 -3.077 37.454 1.00 96.62 184 ALA A C 1
ATOM 1453 O O . ALA A 1 184 ? -19.371 -4.043 37.612 1.00 96.62 184 ALA A O 1
ATOM 1454 N N . GLY A 1 185 ? -17.733 -3.049 36.462 1.00 97.31 185 GLY A N 1
ATOM 1455 C CA . GLY A 1 185 ? -17.488 -4.170 35.567 1.00 97.31 185 GLY A CA 1
ATOM 1456 C C . GLY A 1 185 ? -16.211 -4.002 34.751 1.00 97.31 185 GLY A C 1
ATOM 1457 O O . GLY A 1 185 ? -15.689 -2.896 34.623 1.00 97.31 185 GLY A O 1
ATOM 1458 N N . VAL A 1 186 ? -15.733 -5.116 34.191 1.00 98.44 186 VAL A N 1
ATOM 1459 C CA . VAL A 1 186 ? -14.582 -5.174 33.276 1.00 98.44 186 VAL A CA 1
ATOM 1460 C C . VAL A 1 186 ? -14.911 -6.075 32.091 1.00 98.44 186 VAL A C 1
ATOM 1462 O O . VAL A 1 186 ? -15.466 -7.161 32.265 1.00 98.44 186 VAL A O 1
ATOM 1465 N N . ALA A 1 187 ? -14.496 -5.658 30.905 1.00 98.31 187 ALA A N 1
ATOM 1466 C CA . ALA A 1 187 ? -14.495 -6.434 29.681 1.00 98.31 187 ALA A CA 1
ATOM 1467 C C . ALA A 1 187 ? -13.078 -6.513 29.112 1.00 98.31 187 ALA A C 1
ATOM 1469 O O . ALA A 1 187 ? -12.374 -5.510 29.028 1.00 98.31 187 ALA A O 1
ATOM 1470 N N . VAL A 1 188 ? -12.657 -7.709 28.708 1.00 98.56 188 VAL A N 1
ATOM 1471 C CA . VAL A 1 188 ? -11.405 -7.921 27.975 1.00 98.56 188 VAL A CA 1
ATOM 1472 C C . VAL A 1 188 ? -11.696 -8.777 26.757 1.00 98.56 188 VAL A C 1
ATOM 1474 O O . VAL A 1 188 ? -12.331 -9.824 26.883 1.00 98.56 188 VAL A O 1
ATOM 1477 N N . VAL A 1 189 ? -11.211 -8.350 25.596 1.00 98.38 189 VAL A N 1
ATOM 1478 C CA . VAL A 1 189 ? -11.213 -9.117 24.346 1.00 98.38 189 VAL A CA 1
ATOM 1479 C C . VAL A 1 189 ? -9.777 -9.218 23.856 1.00 98.38 189 VAL A C 1
ATOM 1481 O O . VAL A 1 189 ? -9.050 -8.228 23.860 1.00 98.38 189 VAL A O 1
ATOM 1484 N N . ILE A 1 190 ? -9.366 -10.419 23.461 1.00 98.12 190 ILE A N 1
ATOM 1485 C CA . ILE A 1 190 ? -8.074 -10.677 22.829 1.00 98.12 190 ILE A CA 1
ATOM 1486 C C . ILE A 1 190 ? -8.328 -11.314 21.473 1.00 98.12 190 ILE A C 1
ATOM 1488 O O . ILE A 1 190 ? -8.975 -12.358 21.403 1.00 98.12 190 ILE A O 1
ATOM 1492 N N . GLU A 1 191 ? -7.768 -10.722 20.427 1.00 97.12 191 GLU A N 1
ATOM 1493 C CA . GLU A 1 191 ? -7.638 -11.323 19.102 1.00 97.12 191 GLU A CA 1
ATOM 1494 C C . GLU A 1 191 ? -6.173 -11.713 18.903 1.00 97.12 191 GLU A C 1
ATOM 1496 O O . GLU A 1 191 ? -5.286 -10.879 19.080 1.00 97.12 191 GLU A O 1
ATOM 1501 N N . GLY A 1 192 ? -5.906 -12.978 18.576 1.00 92.38 192 GLY A N 1
ATOM 1502 C CA . GLY A 1 192 ? -4.549 -13.509 18.476 1.00 92.38 192 GLY A CA 1
ATOM 1503 C C . GLY A 1 192 ? -4.336 -14.457 17.299 1.00 92.38 192 GLY A C 1
ATOM 1504 O O . GLY A 1 192 ? -5.199 -15.270 16.961 1.00 92.38 192 GLY A O 1
ATOM 1505 N N . VAL A 1 193 ? -3.144 -14.384 16.711 1.00 94.88 193 VAL A N 1
ATOM 1506 C CA . VAL A 1 193 ? -2.611 -15.309 15.707 1.00 94.88 193 VAL A CA 1
ATOM 1507 C C . VAL A 1 193 ? -1.632 -16.257 16.390 1.00 94.88 193 VAL A C 1
ATOM 1509 O O . VAL A 1 193 ? -0.699 -15.835 17.075 1.00 94.88 193 VAL A O 1
ATOM 1512 N N . HIS A 1 194 ? -1.837 -17.558 16.196 1.00 95.81 194 HIS A N 1
ATOM 1513 C CA . HIS A 1 194 ? -1.040 -18.608 16.829 1.00 95.81 194 HIS A CA 1
ATOM 1514 C C . HIS A 1 194 ? -0.049 -19.195 15.833 1.00 95.81 194 HIS A C 1
ATOM 1516 O O . HIS A 1 194 ? -0.437 -19.942 14.933 1.00 95.81 194 HIS A O 1
ATOM 1522 N N . MET A 1 195 ? 1.252 -18.947 16.015 1.00 91.44 195 MET A N 1
ATOM 1523 C CA . MET A 1 195 ? 2.256 -19.464 15.075 1.00 91.44 195 MET A CA 1
ATOM 1524 C C . MET A 1 195 ? 2.299 -20.996 15.066 1.00 91.44 195 MET A C 1
ATOM 1526 O O . MET A 1 195 ? 2.609 -21.598 14.043 1.00 91.44 195 MET A O 1
ATOM 1530 N N . CYS A 1 196 ? 1.879 -21.656 16.150 1.00 90.56 196 CYS A N 1
ATOM 1531 C CA . CYS A 1 196 ? 1.727 -23.111 16.186 1.00 90.56 196 CYS A CA 1
ATOM 1532 C C . CYS A 1 196 ? 0.644 -23.656 15.227 1.00 90.56 196 CYS A C 1
ATOM 1534 O O . CYS A 1 196 ? 0.673 -24.854 14.947 1.00 90.56 196 CYS A O 1
ATOM 1536 N N . MET A 1 197 ? -0.258 -22.804 14.721 1.00 88.75 197 MET A N 1
ATOM 1537 C CA . MET A 1 197 ? -1.249 -23.115 13.680 1.00 88.75 197 MET A CA 1
ATOM 1538 C C . MET A 1 197 ? -0.852 -22.590 12.295 1.00 88.75 197 MET A C 1
ATOM 1540 O O . MET A 1 197 ? -1.318 -23.136 11.300 1.00 88.75 197 MET A O 1
ATOM 1544 N N . VAL A 1 198 ? -0.015 -21.549 12.222 1.00 83.94 198 VAL A N 1
ATOM 1545 C CA . VAL A 1 198 ? 0.399 -20.908 10.961 1.00 83.94 198 VAL A CA 1
ATOM 1546 C C . VAL A 1 198 ? 1.614 -21.601 10.346 1.00 83.94 198 VAL A C 1
ATOM 1548 O O . VAL A 1 198 ? 1.555 -22.062 9.211 1.00 83.94 198 VAL A O 1
ATOM 1551 N N . MET A 1 199 ? 2.721 -21.710 11.087 1.00 82.19 199 MET A N 1
ATOM 1552 C CA . MET A 1 199 ? 3.996 -22.189 10.529 1.00 82.19 199 MET A CA 1
ATOM 1553 C C . MET A 1 199 ? 4.170 -23.712 10.610 1.00 82.19 199 MET A C 1
ATOM 1555 O O . MET A 1 199 ? 5.133 -24.259 10.079 1.00 82.19 199 MET A O 1
ATOM 1559 N N . ARG A 1 200 ? 3.268 -24.403 11.315 1.00 88.94 200 ARG A N 1
ATOM 1560 C CA . ARG A 1 200 ? 3.276 -25.860 11.495 1.00 88.94 200 ARG A CA 1
ATOM 1561 C C . ARG A 1 200 ? 1.861 -26.387 11.732 1.00 88.94 200 ARG A C 1
ATOM 1563 O O . ARG A 1 200 ? 0.911 -25.617 11.858 1.00 88.94 200 ARG A O 1
ATOM 1570 N N . GLY A 1 201 ? 1.730 -27.706 11.852 1.00 93.12 201 GLY A N 1
ATOM 1571 C CA . GLY A 1 201 ? 0.450 -28.343 12.152 1.00 93.12 201 GLY A CA 1
ATOM 1572 C C . GLY A 1 201 ? -0.536 -28.159 11.001 1.00 93.12 201 GLY A C 1
ATOM 1573 O O . GLY A 1 201 ? -0.282 -28.639 9.905 1.00 93.12 201 GLY A O 1
ATOM 1574 N N . VAL A 1 202 ? -1.651 -27.471 11.255 1.00 85.62 202 VAL A N 1
ATOM 1575 C CA . VAL A 1 202 ? -2.731 -27.261 10.270 1.00 85.62 202 VAL A CA 1
ATOM 1576 C C . VAL A 1 202 ? -2.428 -26.192 9.211 1.00 85.62 202 VAL A C 1
ATOM 1578 O O . VAL A 1 202 ? -3.150 -26.117 8.217 1.00 85.62 202 VAL A O 1
ATOM 1581 N N . GLN A 1 203 ? -1.390 -25.375 9.425 1.00 82.62 203 GLN A N 1
ATOM 1582 C CA . GLN A 1 203 ? -0.869 -24.367 8.489 1.00 82.62 203 GLN A CA 1
ATOM 1583 C C . GLN A 1 203 ? -1.937 -23.414 7.921 1.00 82.62 203 GLN A C 1
ATOM 1585 O O . GLN A 1 203 ? -2.032 -23.193 6.714 1.00 82.62 203 GLN A O 1
ATOM 1590 N N . LYS A 1 204 ? -2.779 -22.854 8.795 1.00 79.88 204 LYS A N 1
ATOM 1591 C CA . LYS A 1 204 ? -3.837 -21.901 8.422 1.00 79.88 204 LYS A CA 1
ATOM 1592 C C . LYS A 1 204 ? -3.381 -20.474 8.693 1.00 79.88 204 LYS A C 1
ATOM 1594 O O . LYS A 1 204 ? -3.538 -19.976 9.802 1.00 79.88 204 LYS A O 1
ATOM 1599 N N . ILE A 1 205 ? -2.825 -19.844 7.658 1.00 61.75 205 ILE A N 1
ATOM 1600 C CA . ILE A 1 205 ? -2.208 -18.507 7.708 1.00 61.75 205 ILE A CA 1
ATOM 1601 C C . ILE A 1 205 ? -3.194 -17.441 8.203 1.00 61.75 205 ILE A C 1
ATOM 1603 O O . ILE A 1 205 ? -2.835 -16.618 9.036 1.00 61.75 205 ILE A O 1
ATOM 1607 N N . ASN A 1 206 ? -4.455 -17.527 7.777 1.00 76.38 206 ASN A N 1
ATOM 1608 C CA . ASN A 1 206 ? -5.473 -16.514 8.078 1.00 76.38 206 ASN A CA 1
ATOM 1609 C C . ASN A 1 206 ? -6.255 -16.803 9.372 1.00 76.38 206 ASN A C 1
ATOM 1611 O O . ASN A 1 206 ? -7.209 -16.099 9.694 1.00 76.38 206 ASN A O 1
ATOM 1615 N N . SER A 1 207 ? -5.917 -17.871 10.104 1.00 74.19 207 SER A N 1
ATOM 1616 C CA . SER A 1 207 ? -6.671 -18.266 11.295 1.00 74.19 207 SER A CA 1
ATOM 1617 C C . SER A 1 207 ? -6.386 -17.316 12.455 1.00 74.19 207 SER A C 1
ATOM 1619 O O . SER A 1 207 ? -5.263 -17.265 12.961 1.00 74.19 207 SER A O 1
ATOM 1621 N N . LYS A 1 208 ? -7.430 -16.645 12.946 1.00 88.81 208 LYS A N 1
ATOM 1622 C CA . LYS A 1 208 ? -7.388 -15.817 14.155 1.00 88.81 208 LYS A CA 1
ATOM 1623 C C . LYS A 1 208 ? -8.254 -16.428 15.254 1.00 88.81 208 LYS A C 1
ATOM 1625 O O . LYS A 1 208 ? -9.297 -17.015 14.981 1.00 88.81 208 LYS A O 1
ATOM 1630 N N . THR A 1 209 ? -7.809 -16.313 16.500 1.00 87.12 209 THR A N 1
ATOM 1631 C CA . THR A 1 209 ? -8.552 -16.767 17.682 1.00 87.12 209 THR A CA 1
ATOM 1632 C C . THR A 1 209 ? -8.989 -15.555 18.486 1.00 87.12 209 THR A C 1
ATOM 1634 O O . THR A 1 209 ? -8.144 -14.766 18.910 1.00 87.12 209 THR A O 1
ATOM 1637 N N . VAL A 1 210 ? -10.294 -15.423 18.728 1.00 96.12 210 VAL A N 1
ATOM 1638 C CA . VAL A 1 210 ? -10.859 -14.365 19.572 1.00 96.12 210 VAL A CA 1
ATOM 1639 C C . VAL A 1 210 ? -11.353 -14.971 20.880 1.00 96.12 210 VAL A C 1
ATOM 1641 O O . VAL A 1 210 ? -12.151 -15.907 20.883 1.00 96.12 210 VAL A O 1
ATOM 1644 N N . THR A 1 211 ? -10.889 -14.435 22.003 1.00 96.00 211 THR A N 1
ATOM 1645 C CA . THR A 1 211 ? -11.307 -14.832 23.353 1.00 96.00 211 THR A CA 1
ATOM 1646 C C . THR A 1 211 ? -11.771 -13.608 24.121 1.00 96.00 211 THR A C 1
ATOM 1648 O O . THR A 1 211 ? -11.209 -12.525 23.975 1.00 96.00 211 THR A O 1
ATOM 1651 N N . SER A 1 212 ? -12.779 -13.765 24.976 1.00 97.19 212 SER A N 1
ATOM 1652 C CA . SER A 1 212 ? -13.286 -12.660 25.788 1.00 97.19 212 SER A CA 1
ATOM 1653 C C . SER A 1 212 ? -13.547 -13.069 27.235 1.00 97.19 212 SER A C 1
ATOM 1655 O O . SER A 1 212 ? -13.758 -14.237 27.562 1.00 97.19 212 SER A O 1
ATOM 1657 N N . THR A 1 213 ? -13.478 -12.102 28.145 1.00 97.94 213 THR A N 1
ATOM 1658 C CA . THR A 1 213 ? -13.890 -12.261 29.540 1.00 97.94 213 THR A CA 1
ATOM 1659 C C . THR A 1 213 ? -14.635 -11.014 29.983 1.00 97.94 213 THR A C 1
ATOM 1661 O O . THR A 1 213 ? -14.075 -9.923 29.993 1.00 97.94 213 THR A O 1
ATOM 1664 N N . MET A 1 214 ? -15.889 -11.210 30.388 1.00 97.44 214 MET A N 1
ATOM 1665 C CA . MET A 1 214 ? -16.770 -10.167 30.912 1.00 97.44 214 MET A CA 1
ATOM 1666 C C . MET A 1 214 ? -17.027 -10.408 32.404 1.00 97.44 214 MET A C 1
ATOM 1668 O O . MET A 1 214 ? -17.333 -11.542 32.805 1.00 97.44 214 MET A O 1
ATOM 1672 N N . LEU A 1 215 ? -16.904 -9.361 33.217 1.00 96.94 215 LEU A N 1
ATOM 1673 C CA . LEU A 1 215 ? -17.092 -9.343 34.670 1.00 96.94 215 LEU A CA 1
ATOM 1674 C C . LEU A 1 215 ? -17.988 -8.163 35.080 1.00 96.94 215 LEU A C 1
ATOM 1676 O O . LEU A 1 215 ? -17.959 -7.110 34.442 1.00 96.94 215 LEU A O 1
ATOM 1680 N N . GLY A 1 216 ? -18.745 -8.332 36.168 1.00 97.56 216 GLY A N 1
ATOM 1681 C CA . GLY A 1 216 ? -19.657 -7.307 36.689 1.00 97.56 216 GLY A CA 1
ATOM 1682 C C . GLY A 1 216 ? -20.710 -6.895 35.661 1.00 97.56 216 GLY A C 1
ATOM 1683 O O . GLY A 1 216 ? -21.217 -7.744 34.926 1.00 97.56 216 GLY A O 1
ATOM 1684 N N . VAL A 1 217 ? -20.975 -5.591 35.549 1.00 96.69 217 VAL A N 1
ATOM 1685 C CA . VAL A 1 217 ? -22.007 -5.044 34.646 1.00 96.69 217 VAL A CA 1
ATOM 1686 C C . VAL A 1 217 ? -21.846 -5.520 33.192 1.00 96.69 217 VAL A C 1
ATOM 1688 O O . VAL A 1 217 ? -22.839 -5.836 32.554 1.00 96.69 217 VAL A O 1
ATOM 1691 N N . PHE A 1 218 ? -20.625 -5.717 32.677 1.00 97.38 218 PHE A N 1
ATOM 1692 C CA . PHE A 1 218 ? -20.416 -6.259 31.319 1.00 97.38 218 PHE A CA 1
ATOM 1693 C C . PHE A 1 218 ? -20.923 -7.696 31.125 1.00 97.38 218 PHE A C 1
ATOM 1695 O O . PHE A 1 218 ? -21.195 -8.130 30.001 1.00 97.38 218 PHE A O 1
ATOM 1702 N N . ARG A 1 219 ? -20.998 -8.486 32.198 1.00 95.06 219 ARG A N 1
ATOM 1703 C CA . ARG A 1 219 ? -21.578 -9.832 32.163 1.00 95.06 219 ARG A CA 1
ATOM 1704 C C . ARG A 1 219 ? -23.096 -9.762 32.278 1.00 95.06 219 ARG A C 1
ATOM 1706 O O . ARG A 1 219 ? -23.785 -10.428 31.505 1.00 95.06 219 ARG A O 1
ATOM 1713 N N . ASP A 1 220 ? -23.576 -8.950 33.210 1.00 96.44 220 ASP A N 1
ATOM 1714 C CA . ASP A 1 220 ? -24.969 -8.967 33.651 1.00 96.44 220 ASP A CA 1
ATOM 1715 C C . ASP A 1 220 ? -25.883 -8.108 32.762 1.00 96.44 220 ASP A C 1
ATOM 1717 O O . ASP A 1 220 ? -27.016 -8.508 32.496 1.00 96.44 220 ASP A O 1
ATOM 1721 N N . ASP A 1 221 ? -25.385 -6.983 32.233 1.00 95.62 221 ASP A N 1
ATOM 1722 C CA . ASP A 1 221 ? -26.111 -6.115 31.303 1.00 95.62 221 ASP A CA 1
ATOM 1723 C C . ASP A 1 221 ? -25.648 -6.333 29.847 1.00 95.62 221 ASP A C 1
ATOM 1725 O O . ASP A 1 221 ? -24.509 -6.006 29.484 1.00 95.62 221 ASP A O 1
ATOM 1729 N N . PRO A 1 222 ? -26.509 -6.882 28.967 1.00 92.50 222 PRO A N 1
ATOM 1730 C CA . PRO A 1 222 ? -26.190 -7.026 27.553 1.00 92.50 222 PRO A CA 1
ATOM 1731 C C . PRO A 1 222 ? -25.954 -5.692 26.839 1.00 92.50 222 PRO A C 1
ATOM 1733 O O . PRO A 1 222 ? -25.134 -5.671 25.926 1.00 92.50 222 PRO A O 1
ATOM 1736 N N . LYS A 1 223 ? -26.598 -4.589 27.247 1.00 94.12 223 LYS A N 1
ATOM 1737 C CA . LYS A 1 223 ? -26.462 -3.296 26.554 1.00 94.12 223 LYS A CA 1
ATOM 1738 C C . LYS A 1 223 ? -25.064 -2.715 26.719 1.00 94.12 223 LYS A C 1
ATOM 1740 O O . LYS A 1 223 ? -24.430 -2.371 25.729 1.00 94.12 223 LYS A O 1
ATOM 1745 N N . THR A 1 224 ? -24.547 -2.702 27.947 1.00 92.31 224 THR A N 1
ATOM 1746 C CA . THR A 1 224 ? -23.158 -2.306 28.228 1.00 92.31 224 THR A CA 1
ATOM 1747 C C . THR A 1 224 ? -22.157 -3.184 27.476 1.00 92.31 224 THR A C 1
ATOM 1749 O O . THR A 1 224 ? -21.145 -2.703 26.966 1.00 92.31 224 THR A O 1
ATOM 1752 N N . ARG A 1 225 ? -22.425 -4.493 27.382 1.00 96.81 225 ARG A N 1
ATOM 1753 C CA . ARG A 1 225 ? -21.568 -5.407 26.620 1.00 96.81 225 ARG A CA 1
ATOM 1754 C C . ARG A 1 225 ? -21.577 -5.094 25.127 1.00 96.81 225 ARG A C 1
ATOM 1756 O O . ARG A 1 225 ? -20.511 -5.094 24.520 1.00 96.81 225 ARG A O 1
ATOM 1763 N N . GLU A 1 226 ? -22.747 -4.855 24.546 1.00 93.19 226 GLU A N 1
ATOM 1764 C CA . GLU A 1 226 ? -22.889 -4.466 23.140 1.00 93.19 226 GLU A CA 1
ATOM 1765 C C . GLU A 1 226 ? -22.199 -3.134 22.855 1.00 93.19 226 GLU A C 1
ATOM 1767 O O . GLU A 1 226 ? -21.470 -3.039 21.874 1.00 93.19 226 GLU A O 1
ATOM 1772 N N . GLU A 1 227 ? -22.348 -2.142 23.733 1.00 93.81 227 GLU A N 1
ATOM 1773 C CA . GLU A 1 227 ? -21.653 -0.858 23.629 1.00 93.81 227 GLU A CA 1
ATOM 1774 C C . GLU A 1 227 ? -20.132 -1.045 23.571 1.00 93.81 227 GLU A C 1
ATOM 1776 O O . GLU A 1 227 ? -19.491 -0.571 22.634 1.00 93.81 227 GLU A O 1
ATOM 1781 N N . PHE A 1 228 ? -19.552 -1.818 24.494 1.00 95.75 228 PHE A N 1
ATOM 1782 C CA . PHE A 1 228 ? -18.116 -2.100 24.466 1.00 95.75 228 PHE A CA 1
ATOM 1783 C C . PHE A 1 228 ? -17.681 -2.853 23.218 1.00 95.75 228 PHE A C 1
ATOM 1785 O O . PHE A 1 228 ? -16.687 -2.473 22.603 1.00 95.75 228 PHE A O 1
ATOM 1792 N N . LEU A 1 229 ? -18.409 -3.906 22.831 1.00 92.19 229 LEU A N 1
ATOM 1793 C CA . LEU A 1 229 ? -18.087 -4.653 21.619 1.00 92.19 229 LEU A CA 1
ATOM 1794 C C . LEU A 1 229 ? -18.157 -3.741 20.390 1.00 92.19 229 LEU A C 1
ATOM 1796 O O . LEU A 1 229 ? -17.287 -3.827 19.531 1.00 92.19 229 LEU A O 1
ATOM 1800 N N . ASN A 1 230 ? -19.115 -2.821 20.326 1.00 90.75 230 ASN A N 1
ATOM 1801 C CA . ASN A 1 230 ? -19.179 -1.839 19.253 1.00 90.75 230 ASN A CA 1
ATOM 1802 C C . ASN A 1 230 ? -17.979 -0.890 19.294 1.00 90.75 230 ASN A C 1
ATOM 1804 O O . ASN A 1 230 ? -17.370 -0.699 18.256 1.00 90.75 230 ASN A O 1
ATOM 1808 N N . LEU A 1 231 ? -17.574 -0.372 20.458 1.00 89.56 231 LEU A N 1
ATOM 1809 C CA . LEU A 1 231 ? -16.428 0.542 20.587 1.00 89.56 231 LEU A CA 1
ATOM 1810 C C . LEU A 1 231 ? -15.084 -0.101 20.203 1.00 89.56 231 LEU A C 1
ATOM 1812 O O . LEU A 1 231 ? -14.213 0.544 19.602 1.00 89.56 231 LEU A O 1
ATOM 1816 N N . VAL A 1 232 ? -14.892 -1.379 20.546 1.00 88.06 232 VAL A N 1
ATOM 1817 C CA . VAL A 1 232 ? -13.652 -2.096 20.209 1.00 88.06 232 VAL A CA 1
ATOM 1818 C C . VAL A 1 232 ? -13.610 -2.529 18.750 1.00 88.06 232 VAL A C 1
ATOM 1820 O O . VAL A 1 232 ? -12.526 -2.515 18.179 1.00 88.06 232 VAL A O 1
ATOM 1823 N N . HIS A 1 233 ? -14.758 -2.825 18.132 1.00 77.94 233 HIS A N 1
ATOM 1824 C CA . HIS A 1 233 ? -14.842 -3.129 16.699 1.00 77.94 233 HIS A CA 1
ATOM 1825 C C . HIS A 1 233 ? -15.023 -1.875 15.819 1.00 77.94 233 HIS A C 1
ATOM 1827 O O . HIS A 1 233 ? -14.790 -1.937 14.617 1.00 77.94 233 HIS A O 1
ATOM 1833 N N . SER A 1 234 ? -15.408 -0.723 16.382 1.00 53.81 234 SER A N 1
ATOM 1834 C CA . SER A 1 234 ? -15.538 0.540 15.649 1.00 53.81 234 SER A CA 1
ATOM 1835 C C . SER A 1 234 ? -14.170 1.200 15.529 1.00 53.81 234 SER A C 1
ATOM 1837 O O . SER A 1 234 ? -13.735 1.906 16.441 1.00 53.81 234 SER A O 1
ATOM 1839 N N . ASN A 1 235 ? -13.449 0.952 14.440 1.00 41.66 235 ASN A N 1
ATOM 1840 C CA . ASN A 1 235 ? -12.160 1.585 14.164 1.00 41.66 235 ASN A CA 1
ATOM 1841 C C . ASN A 1 235 ? -12.216 3.112 14.365 1.00 41.66 235 ASN A C 1
ATOM 1843 O O . ASN A 1 235 ? -13.127 3.800 13.901 1.00 41.66 235 ASN A O 1
ATOM 1847 N N . SER A 1 236 ? -11.231 3.641 15.094 1.00 34.00 236 SER A N 1
ATOM 1848 C CA . SER A 1 236 ? -10.923 5.068 15.134 1.00 34.00 236 SER A CA 1
ATOM 1849 C C . SER A 1 236 ? -10.591 5.523 13.713 1.00 34.00 236 SER A C 1
ATOM 1851 O O . SER A 1 236 ? -9.572 5.118 13.173 1.00 34.00 236 SER A O 1
ATOM 1853 N N . VAL A 1 237 ? -11.485 6.328 13.132 1.00 37.16 237 VAL A N 1
ATOM 1854 C CA . VAL A 1 237 ? -11.410 6.896 11.774 1.00 37.16 237 VAL A CA 1
ATOM 1855 C C . VAL A 1 237 ? -11.129 5.854 10.684 1.00 37.16 237 VAL A C 1
ATOM 1857 O O . VAL A 1 237 ? -10.181 5.968 9.927 1.00 37.16 237 VAL A O 1
ATOM 1860 N N . GLU A 1 238 ? -12.033 4.890 10.552 1.00 34.97 238 GLU A N 1
ATOM 1861 C CA . GLU A 1 238 ? -12.466 4.400 9.240 1.00 34.97 238 GLU A CA 1
ATOM 1862 C C . GLU A 1 238 ? -13.984 4.231 9.295 1.00 34.97 238 GLU A C 1
ATOM 1864 O O . GLU A 1 238 ? -14.527 3.158 9.537 1.00 34.97 238 GLU A O 1
ATOM 1869 N N . HIS A 1 239 ? -14.705 5.335 9.102 1.00 32.44 239 HIS A N 1
ATOM 1870 C CA . HIS A 1 239 ? -16.084 5.260 8.627 1.00 32.44 239 HIS A CA 1
ATOM 1871 C C . HIS A 1 239 ? -16.031 4.985 7.114 1.00 32.44 239 HIS A C 1
ATOM 1873 O O . HIS A 1 239 ? -16.358 5.842 6.296 1.00 32.44 239 HIS A O 1
ATOM 1879 N N . LYS A 1 240 ? -15.569 3.788 6.731 1.00 35.34 240 LYS A N 1
ATOM 1880 C CA . LYS A 1 240 ? -15.851 3.232 5.407 1.00 35.34 240 LYS A CA 1
ATOM 1881 C C . LYS A 1 240 ? -17.269 2.692 5.478 1.00 35.34 240 LYS A C 1
ATOM 1883 O O . LYS A 1 240 ? -17.595 1.814 6.275 1.00 35.34 240 LYS A O 1
ATOM 1888 N N . ALA A 1 241 ? -18.153 3.375 4.758 1.00 32.22 241 ALA A N 1
ATOM 1889 C CA . ALA A 1 241 ? -19.570 3.083 4.725 1.00 32.22 241 ALA A CA 1
ATOM 1890 C C . ALA A 1 241 ? -19.791 1.593 4.451 1.00 32.22 241 ALA A C 1
ATOM 1892 O O . ALA A 1 241 ? -19.043 0.961 3.713 1.00 32.22 241 ALA A O 1
ATOM 1893 N N . ARG A 1 242 ? -20.851 1.055 5.051 1.00 33.50 242 ARG A N 1
ATOM 1894 C CA . ARG A 1 242 ? -21.363 -0.300 4.861 1.00 33.50 242 ARG A CA 1
ATOM 1895 C C . ARG A 1 242 ? -21.690 -0.517 3.376 1.00 33.50 242 ARG A C 1
ATOM 1897 O O . ARG A 1 242 ? -22.831 -0.342 2.961 1.00 33.50 242 ARG A O 1
ATOM 1904 N N . MET A 1 243 ? -20.679 -0.840 2.579 1.00 35.75 243 MET A N 1
ATOM 1905 C CA . MET A 1 243 ? -20.786 -1.034 1.143 1.00 35.75 243 MET A CA 1
ATOM 1906 C C . MET A 1 243 ? -20.954 -2.528 0.891 1.00 35.75 243 MET A C 1
ATOM 1908 O O . MET A 1 243 ? -20.121 -3.345 1.280 1.00 35.75 243 MET A O 1
ATOM 1912 N N . GLN A 1 244 ? -22.069 -2.900 0.265 1.00 36.38 244 GLN A N 1
ATOM 1913 C CA . GLN A 1 244 ? -22.186 -4.189 -0.405 1.00 36.38 244 GLN A CA 1
ATOM 1914 C C . GLN A 1 244 ? -21.245 -4.152 -1.606 1.00 36.38 244 GLN A C 1
ATOM 1916 O O . GLN A 1 244 ? -21.672 -3.890 -2.721 1.00 36.38 244 GLN A O 1
ATOM 1921 N N . ILE A 1 245 ? -19.954 -4.367 -1.369 1.00 38.16 245 ILE A N 1
ATOM 1922 C CA . ILE A 1 245 ? -19.016 -4.686 -2.436 1.00 38.16 245 ILE A CA 1
ATOM 1923 C C . ILE A 1 245 ? -19.466 -6.054 -2.966 1.00 38.16 245 ILE A C 1
ATOM 1925 O O . ILE A 1 245 ? -19.419 -7.032 -2.210 1.00 38.16 245 ILE A O 1
ATOM 1929 N N . PRO A 1 246 ? -19.982 -6.156 -4.206 1.00 38.31 246 PRO A N 1
ATOM 1930 C CA . PRO A 1 246 ? -20.379 -7.440 -4.757 1.00 38.31 246 PRO A CA 1
ATOM 1931 C C . PRO A 1 246 ? -19.149 -8.340 -4.765 1.00 38.31 246 PRO A C 1
ATOM 1933 O O . PRO A 1 246 ? -18.070 -7.915 -5.161 1.00 38.31 246 PRO A O 1
ATOM 1936 N N . THR A 1 247 ? -19.305 -9.588 -4.352 1.00 36.56 247 THR A N 1
ATOM 1937 C CA . THR A 1 247 ? -18.245 -10.603 -4.252 1.00 36.56 247 THR A CA 1
ATOM 1938 C C . THR A 1 247 ? -17.362 -10.724 -5.498 1.00 36.56 247 THR A C 1
ATOM 1940 O O . THR A 1 247 ? -16.194 -11.088 -5.390 1.00 36.56 247 THR A O 1
ATOM 1943 N N . GLY A 1 248 ? -17.891 -10.370 -6.674 1.00 35.56 248 GLY A N 1
ATOM 1944 C CA . GLY A 1 248 ? -17.132 -10.307 -7.924 1.00 35.56 248 GLY A CA 1
ATOM 1945 C C . GLY A 1 248 ? -16.026 -9.241 -7.949 1.00 35.56 248 GLY A C 1
ATOM 1946 O O . GLY A 1 248 ? -15.051 -9.416 -8.667 1.00 35.56 248 GLY A O 1
ATOM 1947 N N . PHE A 1 249 ? -16.119 -8.181 -7.139 1.00 40.09 249 PHE A N 1
ATOM 1948 C CA . PHE A 1 249 ? -15.172 -7.058 -7.110 1.00 40.09 249 PHE A CA 1
ATOM 1949 C C . PHE A 1 249 ? -13.782 -7.445 -6.605 1.00 40.09 249 PHE A C 1
ATOM 1951 O O . PHE A 1 249 ? -12.793 -7.154 -7.267 1.00 40.09 249 PHE A O 1
ATOM 1958 N N . ALA A 1 250 ? -13.684 -8.160 -5.482 1.00 37.28 250 ALA A N 1
ATOM 1959 C CA . ALA A 1 250 ? -12.381 -8.596 -4.978 1.00 37.28 250 ALA A CA 1
ATOM 1960 C C . ALA A 1 250 ? -11.780 -9.734 -5.814 1.00 37.28 250 ALA A C 1
ATOM 1962 O O . ALA A 1 250 ? -10.568 -9.780 -6.009 1.00 37.28 250 ALA A O 1
ATOM 1963 N N . VAL A 1 251 ? -12.618 -10.628 -6.351 1.00 34.56 251 VAL A N 1
ATOM 1964 C CA . VAL A 1 251 ? -12.170 -11.784 -7.145 1.00 34.56 251 VAL A CA 1
ATOM 1965 C C . VAL A 1 251 ? -11.681 -11.367 -8.535 1.00 34.56 251 VAL A C 1
ATOM 1967 O O . VAL A 1 251 ? -10.659 -11.874 -8.989 1.00 34.56 251 VAL A O 1
ATOM 1970 N N . ALA A 1 252 ? -12.334 -10.414 -9.200 1.00 39.50 252 ALA A N 1
ATOM 1971 C CA . ALA A 1 252 ? -11.921 -9.964 -10.528 1.00 39.50 252 ALA A CA 1
ATOM 1972 C C . ALA A 1 252 ? -10.646 -9.111 -10.516 1.00 39.50 252 ALA A C 1
ATOM 1974 O O . ALA A 1 252 ? -9.805 -9.235 -11.406 1.00 39.50 252 ALA A O 1
ATOM 1975 N N . LEU A 1 253 ? -10.463 -8.297 -9.475 1.00 45.81 253 LEU A N 1
ATOM 1976 C CA . LEU A 1 253 ? -9.246 -7.513 -9.274 1.00 45.81 253 LEU A CA 1
ATOM 1977 C C . LEU A 1 253 ? -8.030 -8.426 -8.997 1.00 45.81 253 LEU A C 1
ATOM 1979 O O . LEU A 1 253 ? -6.927 -8.150 -9.469 1.00 45.81 253 LEU A O 1
ATOM 1983 N N . LEU A 1 254 ? -8.260 -9.558 -8.312 1.00 38.28 254 LEU A N 1
ATOM 1984 C CA . LEU A 1 254 ? -7.292 -10.644 -8.095 1.00 38.28 254 LEU A CA 1
ATOM 1985 C C . LEU A 1 254 ? -7.006 -11.464 -9.368 1.00 38.28 254 LEU A C 1
ATOM 1987 O O . LEU A 1 254 ? -5.853 -11.812 -9.626 1.00 38.28 254 LEU A O 1
ATOM 1991 N N . MET A 1 255 ? -8.035 -11.800 -10.154 1.00 35.53 255 MET A N 1
ATOM 1992 C CA . MET A 1 255 ? -7.908 -12.691 -11.317 1.00 35.53 255 MET A CA 1
ATOM 1993 C C . MET A 1 255 ? -7.402 -12.002 -12.575 1.00 35.53 255 MET A C 1
ATOM 1995 O O . MET A 1 255 ? -6.738 -12.660 -13.372 1.00 35.53 255 MET A O 1
ATOM 1999 N N . GLY A 1 256 ? -7.641 -10.698 -12.739 1.00 41.25 256 GLY A N 1
ATOM 2000 C CA . GLY A 1 256 ? -7.061 -9.957 -13.851 1.00 41.25 256 GLY A CA 1
ATOM 2001 C C . GLY A 1 256 ? -5.543 -10.143 -13.882 1.00 41.25 256 GLY A C 1
ATOM 2002 O O . GLY A 1 256 ? -4.959 -10.520 -14.886 1.00 41.25 256 GLY A O 1
ATOM 2003 N N . LEU A 1 257 ? -4.859 -9.966 -12.762 1.00 41.19 257 LEU A N 1
ATOM 2004 C CA . LEU A 1 257 ? -3.402 -9.846 -12.787 1.00 41.19 257 LEU A CA 1
ATOM 2005 C C . LEU A 1 257 ? -2.652 -11.164 -12.504 1.00 41.19 257 LEU A C 1
ATOM 2007 O O . LEU A 1 257 ? -1.418 -11.195 -12.525 1.00 41.19 257 LEU A O 1
ATOM 2011 N N . ALA A 1 258 ? -3.372 -12.274 -12.311 1.00 29.83 258 ALA A N 1
ATOM 2012 C CA . ALA A 1 258 ? -2.797 -13.611 -12.343 1.00 29.83 258 ALA A CA 1
ATOM 2013 C C . ALA A 1 258 ? -2.673 -14.075 -13.804 1.00 29.83 258 ALA A C 1
ATOM 2015 O O . ALA A 1 258 ? -3.596 -14.625 -14.397 1.00 29.83 258 ALA A O 1
ATOM 2016 N N . SER A 1 259 ? -1.496 -13.878 -14.395 1.00 35.66 259 SER A N 1
ATOM 2017 C CA . SER A 1 259 ? -1.085 -14.552 -15.630 1.00 35.66 259 SER A CA 1
ATOM 2018 C C . SER A 1 259 ? -1.154 -16.086 -15.454 1.00 35.66 259 SER A C 1
ATOM 2020 O O . SER A 1 259 ? -0.151 -16.701 -15.093 1.00 35.66 259 SER A O 1
ATOM 2022 N N . ALA A 1 260 ? -2.324 -16.696 -15.681 1.00 30.89 260 ALA A N 1
ATOM 2023 C CA . ALA A 1 260 ? -2.560 -18.034 -16.242 1.00 30.89 260 ALA A CA 1
ATOM 2024 C C . ALA A 1 260 ? -4.008 -18.505 -15.975 1.00 30.89 260 ALA A C 1
ATOM 2026 O O . ALA A 1 260 ? -4.364 -18.811 -14.844 1.00 30.89 260 ALA A O 1
ATOM 2027 N N . ALA A 1 261 ? -4.752 -18.688 -17.071 1.00 28.92 261 ALA A N 1
ATOM 2028 C CA . ALA A 1 261 ? -6.033 -19.390 -17.216 1.00 28.92 261 ALA A CA 1
ATOM 2029 C C . ALA A 1 261 ? -7.287 -18.730 -16.581 1.00 28.92 261 ALA A C 1
ATOM 2031 O O . ALA A 1 261 ? -7.383 -18.637 -15.359 1.00 28.92 261 ALA A O 1
ATOM 2032 N N . PRO A 1 262 ? -8.295 -18.348 -17.394 1.00 35.16 262 PRO A N 1
ATOM 2033 C CA . PRO A 1 262 ? -9.579 -17.884 -16.879 1.00 35.16 262 PRO A CA 1
ATOM 2034 C C . PRO A 1 262 ? -10.300 -19.058 -16.207 1.00 35.16 262 PRO A C 1
ATOM 2036 O O . PRO A 1 262 ? -10.435 -20.131 -16.799 1.00 35.16 262 PRO A O 1
ATOM 2039 N N . VAL A 1 263 ? -10.748 -18.871 -14.964 1.00 35.12 263 VAL A N 1
ATOM 2040 C CA . VAL A 1 263 ? -11.550 -19.872 -14.233 1.00 35.12 263 VAL A CA 1
ATOM 2041 C C . VAL A 1 263 ? -13.052 -19.526 -14.261 1.00 35.12 263 VAL A C 1
ATOM 2043 O O . VAL A 1 263 ? -13.869 -20.323 -13.808 1.00 35.12 263 VAL A O 1
ATOM 2046 N N . SER A 1 264 ? -13.470 -18.410 -14.872 1.00 38.62 264 SER A N 1
ATOM 2047 C CA . SER A 1 264 ? -14.897 -18.096 -15.051 1.00 38.62 264 SER A CA 1
ATOM 2048 C C . SER A 1 264 ? -15.180 -17.201 -16.258 1.00 38.62 264 SER A C 1
ATOM 2050 O O . SER A 1 264 ? -14.476 -16.221 -16.462 1.00 38.62 264 SER A O 1
ATOM 2052 N N . ASP A 1 265 ? -16.267 -17.483 -16.984 1.00 41.25 265 ASP A N 1
ATOM 2053 C CA . ASP A 1 265 ? -16.836 -16.660 -18.074 1.00 41.25 265 ASP A CA 1
ATOM 2054 C C . ASP A 1 265 ? -17.490 -15.338 -17.585 1.00 41.25 265 ASP A C 1
ATOM 2056 O O . ASP A 1 265 ? -18.236 -14.687 -18.321 1.00 41.25 265 ASP A O 1
ATOM 2060 N N . GLU A 1 266 ? -17.278 -14.939 -16.326 1.00 43.62 266 GLU A N 1
ATOM 2061 C CA . GLU A 1 266 ? -17.874 -13.732 -15.749 1.00 43.62 266 GLU A CA 1
ATOM 2062 C C . GLU A 1 266 ? -17.002 -12.504 -16.035 1.00 43.62 266 GLU A C 1
ATOM 2064 O O . GLU A 1 266 ? -15.909 -12.354 -15.495 1.00 43.62 266 GLU A O 1
ATOM 2069 N N . LYS A 1 267 ? -17.512 -11.603 -16.883 1.00 52.31 267 LYS A N 1
ATOM 2070 C CA . LYS A 1 267 ? -16.913 -10.288 -17.129 1.00 52.31 267 LYS A CA 1
ATOM 2071 C C . LYS A 1 267 ? -17.101 -9.383 -15.923 1.00 52.31 267 LYS A C 1
ATOM 2073 O O . LYS A 1 267 ? -18.224 -9.209 -15.446 1.00 52.31 267 LYS A O 1
ATOM 2078 N N . PHE A 1 268 ? -16.025 -8.747 -15.487 1.00 57.06 268 PHE A N 1
ATOM 2079 C CA . PHE A 1 268 ? -16.086 -7.783 -14.405 1.00 57.06 268 PHE A CA 1
ATOM 2080 C C . PHE A 1 268 ? -16.304 -6.366 -14.931 1.00 57.06 268 PHE A C 1
ATOM 2082 O O . PHE A 1 268 ? -15.592 -5.917 -15.827 1.00 57.06 268 PHE A O 1
ATOM 2089 N N . VAL A 1 269 ? -17.292 -5.667 -14.366 1.00 63.03 269 VAL A N 1
ATOM 2090 C CA . VAL A 1 269 ? -17.680 -4.315 -14.782 1.00 63.03 269 VAL A CA 1
ATOM 2091 C C . VAL A 1 269 ? -17.422 -3.323 -13.647 1.00 63.03 269 VAL A C 1
ATOM 2093 O O . VAL A 1 269 ? -17.997 -3.455 -12.567 1.00 63.03 269 VAL A O 1
ATOM 2096 N N . VAL A 1 270 ? -16.587 -2.311 -13.894 1.00 66.75 270 VAL A N 1
ATOM 2097 C CA . VAL A 1 270 ? -16.318 -1.216 -12.949 1.00 66.75 270 VAL A CA 1
ATOM 2098 C C . VAL A 1 270 ? -17.482 -0.220 -12.980 1.00 66.75 270 VAL A C 1
ATOM 2100 O O . VAL A 1 270 ? -17.635 0.502 -13.961 1.00 66.75 270 VAL A O 1
ATOM 2103 N N . THR A 1 271 ? -18.299 -0.175 -11.926 1.00 70.19 271 THR A N 1
ATOM 2104 C CA . THR A 1 271 ? -19.453 0.732 -11.774 1.00 70.19 271 THR A CA 1
ATOM 2105 C C . THR A 1 271 ? -19.173 1.875 -10.795 1.00 70.19 271 THR A C 1
ATOM 2107 O O . THR A 1 271 ? -18.220 1.836 -10.017 1.00 70.19 271 THR A O 1
ATOM 2110 N N . ARG A 1 272 ? -20.017 2.914 -10.813 1.00 71.50 272 ARG A N 1
ATOM 2111 C CA . ARG A 1 272 ? -19.848 4.117 -9.980 1.00 71.50 272 ARG A CA 1
ATOM 2112 C C . ARG A 1 272 ? -19.901 3.831 -8.478 1.00 71.50 272 ARG A C 1
ATOM 2114 O O . ARG A 1 272 ? -19.216 4.495 -7.706 1.00 71.50 272 ARG A O 1
ATOM 2121 N N . ASP A 1 273 ? -20.650 2.807 -8.079 1.00 66.62 273 ASP A N 1
ATOM 2122 C CA . ASP A 1 273 ? -20.756 2.358 -6.686 1.00 66.62 273 ASP A CA 1
ATOM 2123 C C . ASP A 1 273 ? -19.411 1.907 -6.099 1.00 66.62 273 ASP A C 1
ATOM 2125 O O . ASP A 1 273 ? -19.279 1.795 -4.886 1.00 66.62 273 ASP A O 1
ATOM 2129 N N . LEU A 1 274 ? -18.400 1.672 -6.940 1.00 67.19 274 LEU A N 1
ATOM 2130 C CA . LEU A 1 274 ? -17.065 1.256 -6.521 1.00 67.19 274 LEU A CA 1
ATOM 2131 C C . LEU A 1 274 ? -16.216 2.411 -5.984 1.00 67.19 274 LEU A C 1
ATOM 2133 O O . LEU A 1 274 ? -15.159 2.145 -5.431 1.00 67.19 274 LEU A O 1
ATOM 2137 N N . PHE A 1 275 ? -16.675 3.664 -6.083 1.00 73.88 275 PHE A N 1
ATOM 2138 C CA . PHE A 1 275 ? -15.917 4.864 -5.707 1.00 73.88 275 PHE A CA 1
ATOM 2139 C C . PHE A 1 275 ? -16.541 5.613 -4.511 1.00 73.88 275 PHE A C 1
ATOM 2141 O O . PHE A 1 275 ? -17.015 6.745 -4.660 1.00 73.88 275 PHE A O 1
ATOM 2148 N N . PRO A 1 276 ? -16.568 5.021 -3.301 1.00 76.06 276 PRO A N 1
ATOM 2149 C CA . PRO A 1 276 ? -17.094 5.689 -2.117 1.00 76.06 276 PRO A CA 1
ATOM 2150 C C . PRO A 1 276 ? -16.135 6.777 -1.616 1.00 76.06 276 PRO A C 1
ATOM 2152 O O . PRO A 1 276 ? -14.915 6.633 -1.678 1.00 76.06 276 PRO A O 1
ATOM 2155 N N . GLU A 1 277 ? -16.683 7.838 -1.015 1.00 81.38 277 GLU A N 1
ATOM 2156 C CA . GLU A 1 277 ? -15.905 8.951 -0.430 1.00 81.38 277 GLU A CA 1
ATOM 2157 C C . GLU A 1 277 ? -14.821 8.499 0.553 1.00 81.38 277 GLU A C 1
ATOM 2159 O O . GLU A 1 277 ? -13.790 9.139 0.709 1.00 81.38 277 GLU A O 1
ATOM 2164 N N . SER A 1 278 ? -15.035 7.373 1.221 1.00 74.25 278 SER A N 1
ATOM 2165 C CA . SER A 1 278 ? -14.108 6.844 2.211 1.00 74.25 278 SER A CA 1
ATOM 2166 C C . SER A 1 278 ? -12.805 6.286 1.629 1.00 74.25 278 SER A C 1
ATOM 2168 O O . SER A 1 278 ? -11.912 5.933 2.393 1.00 74.25 278 SER A O 1
ATOM 2170 N N . PHE A 1 279 ? -12.709 6.146 0.304 1.00 81.19 279 PHE A N 1
ATOM 2171 C CA . PHE A 1 279 ? -11.496 5.706 -0.399 1.00 81.19 279 PHE A CA 1
ATOM 2172 C C . PHE A 1 279 ? -10.740 6.899 -0.999 1.00 81.19 279 PHE A C 1
ATOM 2174 O O . PHE A 1 279 ? -9.678 6.737 -1.594 1.00 81.19 279 PHE A O 1
ATOM 2181 N N . VAL A 1 280 ? -11.280 8.109 -0.852 1.00 88.75 280 VAL A N 1
ATOM 2182 C CA . VAL A 1 280 ? -10.684 9.327 -1.388 1.00 88.75 280 VAL A CA 1
ATOM 2183 C C . VAL A 1 280 ? -9.446 9.690 -0.572 1.00 88.75 280 VAL A C 1
ATOM 2185 O O . VAL A 1 280 ? -9.532 9.976 0.622 1.00 88.75 280 VAL A O 1
ATOM 2188 N N . VAL A 1 281 ? -8.294 9.735 -1.237 1.00 90.69 281 VAL A N 1
ATOM 2189 C CA . VAL A 1 281 ? -7.019 10.198 -0.659 1.00 90.69 281 VAL A CA 1
ATOM 2190 C C . VAL A 1 281 ? -6.676 11.628 -1.067 1.00 90.69 281 VAL A C 1
ATOM 2192 O O . VAL A 1 281 ? -5.826 12.265 -0.445 1.00 90.69 281 VAL A O 1
ATOM 2195 N N . TYR A 1 282 ? -7.351 12.156 -2.092 1.00 95.00 282 TYR A N 1
ATOM 2196 C CA . TYR A 1 282 ? -7.209 13.534 -2.547 1.00 95.00 282 TYR A CA 1
ATOM 2197 C C . TYR A 1 282 ? -8.486 14.038 -3.225 1.00 95.00 282 TYR A C 1
ATOM 2199 O O . TYR A 1 282 ? -9.145 13.295 -3.947 1.00 95.00 282 TYR A O 1
ATOM 2207 N N . SER A 1 283 ? -8.816 15.312 -3.017 1.00 95.75 283 SER A N 1
ATOM 2208 C CA . SER A 1 283 ? -9.866 16.033 -3.743 1.00 95.75 283 SER A CA 1
ATOM 2209 C C . SER A 1 283 ? -9.285 17.337 -4.276 1.00 95.75 283 SER A C 1
ATOM 2211 O O . SER A 1 283 ? -8.770 18.136 -3.491 1.00 95.75 283 SER A O 1
ATOM 2213 N N . GLY A 1 284 ? -9.350 17.515 -5.592 1.00 91.81 284 GLY A N 1
ATOM 2214 C CA . GLY A 1 284 ? -8.817 18.665 -6.313 1.00 91.81 284 GLY A CA 1
ATOM 2215 C C . GLY A 1 284 ? -9.890 19.666 -6.735 1.00 91.81 284 GLY A C 1
ATOM 2216 O O . GLY A 1 284 ? -11.093 19.404 -6.651 1.00 91.81 284 GLY A O 1
ATOM 2217 N N . GLU A 1 285 ? -9.448 20.828 -7.214 1.00 91.94 285 GLU A N 1
ATOM 2218 C CA . GLU A 1 285 ? -10.326 21.834 -7.841 1.00 91.94 285 GLU A CA 1
ATOM 2219 C C . GLU A 1 285 ? -10.521 21.567 -9.348 1.00 91.94 285 GLU A C 1
ATOM 2221 O O . GLU A 1 285 ? -11.526 21.973 -9.949 1.00 91.94 285 GLU A O 1
ATOM 2226 N N . HIS A 1 286 ? -9.594 20.812 -9.936 1.00 95.06 286 HIS A N 1
ATOM 2227 C CA . HIS A 1 286 ? -9.446 20.552 -11.365 1.00 95.06 286 HIS A CA 1
ATOM 2228 C C . HIS A 1 286 ? -9.482 19.046 -11.659 1.00 95.06 286 HIS A C 1
ATOM 2230 O O . HIS A 1 286 ? -9.383 18.230 -10.741 1.00 95.06 286 HIS A O 1
ATOM 2236 N N . GLU A 1 287 ? -9.645 18.659 -12.925 1.00 94.62 287 GLU A N 1
ATOM 2237 C CA . GLU A 1 287 ? -9.616 17.236 -13.292 1.00 94.62 287 GLU A CA 1
ATOM 2238 C C . GLU A 1 287 ? -8.216 16.626 -13.132 1.00 94.62 287 GLU A C 1
ATOM 2240 O O . GLU A 1 287 ? -7.211 17.218 -13.530 1.00 94.62 287 GLU A O 1
ATOM 2245 N N . ILE A 1 288 ? -8.147 15.413 -12.568 1.00 95.69 288 ILE A N 1
ATOM 2246 C CA . ILE A 1 288 ? -6.901 14.645 -12.466 1.00 95.69 288 ILE A CA 1
ATOM 2247 C C . ILE A 1 288 ? -6.760 13.808 -13.733 1.00 95.69 288 ILE A C 1
ATOM 2249 O O . ILE A 1 288 ? -7.478 12.834 -13.927 1.00 95.69 288 ILE A O 1
ATOM 2253 N N . VAL A 1 289 ? -5.803 14.168 -14.582 1.00 92.06 289 VAL A N 1
ATOM 2254 C CA . VAL A 1 289 ? -5.639 13.574 -15.922 1.00 92.06 289 VAL A CA 1
ATOM 2255 C C . VAL A 1 289 ? -4.523 12.534 -15.997 1.00 92.06 289 VAL A C 1
ATOM 2257 O O . VAL A 1 289 ? -4.331 11.893 -17.028 1.00 92.06 289 VAL A O 1
ATOM 2260 N N . ASN A 1 290 ? -3.737 12.387 -14.929 1.00 92.62 290 ASN A N 1
ATOM 2261 C CA . ASN A 1 290 ? -2.653 11.413 -14.859 1.00 92.62 290 ASN A CA 1
ATOM 2262 C C . ASN A 1 290 ? -2.292 11.110 -13.400 1.00 92.62 290 ASN A C 1
ATOM 2264 O O . ASN A 1 290 ? -2.237 12.027 -12.578 1.00 92.62 290 ASN A O 1
ATOM 2268 N N . ILE A 1 291 ? -2.012 9.843 -13.092 1.00 93.81 291 ILE A N 1
ATOM 2269 C CA . ILE A 1 291 ? -1.528 9.383 -11.786 1.00 93.81 291 ILE A CA 1
ATOM 2270 C C . ILE A 1 291 ? -0.301 8.495 -12.022 1.00 93.81 291 ILE A C 1
ATOM 2272 O O . ILE A 1 291 ? -0.305 7.589 -12.859 1.00 93.81 291 ILE A O 1
ATOM 2276 N N . ILE A 1 292 ? 0.760 8.739 -11.262 1.00 93.12 292 ILE A N 1
ATOM 2277 C CA . ILE A 1 292 ? 2.044 8.063 -11.392 1.00 93.12 292 ILE A CA 1
ATOM 2278 C C . ILE A 1 292 ? 2.490 7.576 -10.019 1.00 93.12 292 ILE A C 1
ATOM 2280 O O . ILE A 1 292 ? 2.735 8.375 -9.114 1.00 93.12 292 ILE A O 1
ATOM 2284 N N . VAL A 1 293 ? 2.659 6.263 -9.883 1.00 92.00 293 VAL A N 1
ATOM 2285 C CA . VAL A 1 293 ? 3.274 5.654 -8.703 1.00 92.00 293 VAL A CA 1
ATOM 2286 C C . VAL A 1 293 ? 4.683 5.179 -9.064 1.00 92.00 293 VAL A C 1
ATOM 2288 O O . VAL A 1 293 ? 4.820 4.235 -9.841 1.00 92.00 293 VAL A O 1
ATOM 2291 N N . PRO A 1 294 ? 5.751 5.813 -8.546 1.00 91.94 294 PRO A N 1
ATOM 2292 C CA . PRO A 1 294 ? 7.112 5.355 -8.792 1.00 91.94 294 PRO A CA 1
ATOM 2293 C C . PRO A 1 294 ? 7.355 3.983 -8.172 1.00 91.94 294 PRO A C 1
ATOM 2295 O O . PRO A 1 294 ? 7.156 3.789 -6.971 1.00 91.94 294 PRO A O 1
ATOM 2298 N N . LEU A 1 295 ? 7.846 3.054 -8.990 1.00 87.69 295 LEU A N 1
ATOM 2299 C CA . LEU A 1 295 ? 8.163 1.682 -8.591 1.00 87.69 295 LEU A CA 1
ATOM 2300 C C . LEU A 1 295 ? 9.635 1.492 -8.227 1.00 87.69 295 LEU A C 1
ATOM 2302 O O . LEU A 1 295 ? 10.206 0.439 -8.469 1.00 87.69 295 LEU A O 1
ATOM 2306 N N . ASN A 1 296 ? 10.244 2.525 -7.645 1.00 89.38 296 ASN A N 1
ATOM 2307 C CA . ASN A 1 296 ? 11.669 2.571 -7.336 1.00 89.38 296 ASN A CA 1
ATOM 2308 C C . ASN A 1 296 ? 11.948 2.758 -5.842 1.00 89.38 296 ASN A C 1
ATOM 2310 O O . ASN A 1 296 ? 11.044 2.826 -5.001 1.00 89.38 296 ASN A O 1
ATOM 2314 N N . GLY A 1 297 ? 13.223 2.874 -5.493 1.00 87.81 297 GLY A N 1
ATOM 2315 C CA . GLY A 1 297 ? 13.704 3.100 -4.133 1.00 87.81 297 GLY A CA 1
ATOM 2316 C C . GLY A 1 297 ? 12.993 4.221 -3.359 1.00 87.81 297 GLY A C 1
ATOM 2317 O O . GLY A 1 297 ? 12.955 4.146 -2.127 1.00 87.81 297 GLY A O 1
ATOM 2318 N N . LEU A 1 298 ? 12.373 5.210 -4.024 1.00 90.12 298 LEU A N 1
ATOM 2319 C CA . LEU A 1 298 ? 11.555 6.247 -3.373 1.00 90.12 298 LEU A CA 1
ATOM 2320 C C . LEU A 1 298 ? 10.503 5.620 -2.441 1.00 90.12 298 LEU A C 1
ATOM 2322 O O . LEU A 1 298 ? 10.409 5.968 -1.251 1.00 90.12 298 LEU A O 1
ATOM 2326 N N . ASN A 1 299 ? 9.775 4.642 -2.982 1.00 88.12 299 ASN A N 1
ATOM 2327 C CA . ASN A 1 299 ? 8.747 3.884 -2.287 1.00 88.12 299 ASN A CA 1
ATOM 2328 C C . ASN A 1 299 ? 9.328 2.606 -1.640 1.00 88.12 299 ASN A C 1
ATOM 2330 O O . ASN A 1 299 ? 9.017 2.340 -0.474 1.00 88.12 299 ASN A O 1
ATOM 2334 N N . TYR A 1 300 ? 10.276 1.900 -2.281 1.00 84.44 300 TYR A N 1
ATOM 2335 C CA . TYR A 1 300 ? 10.679 0.530 -1.878 1.00 84.44 300 TYR A CA 1
ATOM 2336 C C . TYR A 1 300 ? 12.047 0.344 -1.215 1.00 84.44 300 TYR A C 1
ATOM 2338 O O . TYR A 1 300 ? 12.304 -0.751 -0.722 1.00 84.44 300 TYR A O 1
ATOM 2346 N N . ALA A 1 301 ? 12.927 1.350 -1.128 1.00 77.19 301 ALA A N 1
ATOM 2347 C CA . ALA A 1 301 ? 14.242 1.158 -0.483 1.00 77.19 301 ALA A CA 1
ATOM 2348 C C . ALA A 1 301 ? 14.082 0.687 0.978 1.00 77.19 301 ALA A C 1
ATOM 2350 O O . ALA A 1 301 ? 13.118 1.078 1.617 1.00 77.19 301 ALA A O 1
ATOM 2351 N N . GLU A 1 302 ? 14.959 -0.118 1.578 1.00 59.69 302 GLU A N 1
ATOM 2352 C CA . GLU A 1 302 ? 14.779 -0.524 2.988 1.00 59.69 302 GLU A CA 1
ATOM 2353 C C . GLU A 1 302 ? 14.727 0.708 3.925 1.00 59.69 302 GLU A C 1
ATOM 2355 O O . GLU A 1 302 ? 15.716 1.422 4.086 1.00 59.69 302 GLU A O 1
ATOM 2360 N N . LYS A 1 303 ? 13.564 0.992 4.540 1.00 54.72 303 LYS A N 1
ATOM 2361 C CA . LYS A 1 303 ? 13.397 2.055 5.549 1.00 54.72 303 LYS A CA 1
ATOM 2362 C C . LYS A 1 303 ? 13.034 1.412 6.897 1.00 54.72 303 LYS A C 1
ATOM 2364 O O . LYS A 1 303 ? 12.213 0.499 6.921 1.00 54.72 303 LYS A O 1
ATOM 2369 N N . PRO A 1 304 ? 13.590 1.890 8.023 1.00 42.97 304 PRO A N 1
ATOM 2370 C CA . PRO A 1 304 ? 13.496 1.230 9.332 1.00 42.97 304 PRO A CA 1
ATOM 2371 C C . PRO A 1 304 ? 12.104 1.231 9.998 1.00 42.97 304 PRO A C 1
ATOM 2373 O O . PRO A 1 304 ? 11.964 0.644 11.066 1.00 42.97 304 PRO A O 1
ATOM 2376 N N . ASN A 1 305 ? 11.078 1.851 9.398 1.00 44.19 305 ASN A N 1
ATOM 2377 C CA . ASN A 1 305 ? 9.735 1.965 9.977 1.00 44.19 305 ASN A CA 1
ATOM 2378 C C . ASN A 1 305 ? 8.660 1.378 9.049 1.00 44.19 305 ASN A C 1
ATOM 2380 O O . ASN A 1 305 ? 8.555 1.753 7.884 1.00 4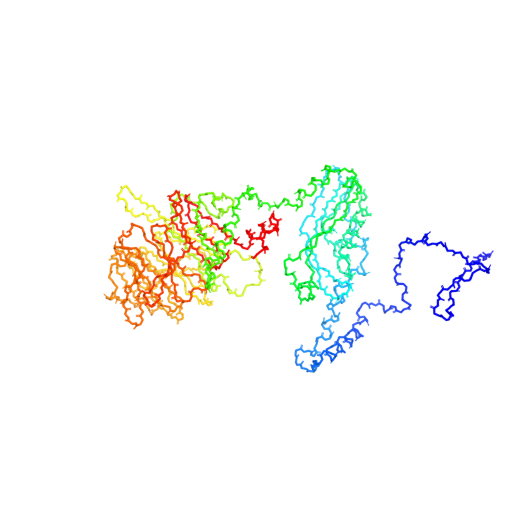4.19 305 ASN A O 1
ATOM 2384 N N . ASN A 1 306 ? 7.819 0.510 9.615 1.00 42.78 306 ASN A N 1
ATOM 2385 C CA . ASN A 1 306 ? 6.818 -0.318 8.930 1.00 42.78 306 ASN A CA 1
ATOM 2386 C C . ASN A 1 306 ? 5.501 0.408 8.568 1.00 42.78 306 ASN A C 1
ATOM 2388 O O . ASN A 1 306 ? 4.511 -0.250 8.280 1.00 42.78 306 ASN A O 1
ATOM 2392 N N . ASN A 1 307 ? 5.460 1.746 8.615 1.00 46.91 307 ASN A N 1
ATOM 2393 C CA . ASN A 1 307 ? 4.249 2.541 8.361 1.00 46.91 307 ASN A CA 1
ATOM 2394 C C . ASN A 1 307 ? 4.436 3.427 7.118 1.00 46.91 307 ASN A C 1
ATOM 2396 O O . ASN A 1 307 ? 4.571 4.649 7.220 1.00 46.91 307 ASN A O 1
ATOM 2400 N N . ARG A 1 308 ? 4.587 2.801 5.947 1.00 59.38 308 ARG A N 1
ATOM 2401 C CA . ARG A 1 308 ? 4.940 3.499 4.703 1.00 59.38 308 ARG A CA 1
ATOM 2402 C C . ARG A 1 308 ? 3.694 3.820 3.898 1.00 59.38 308 ARG A C 1
ATOM 2404 O O . ARG A 1 308 ? 3.133 2.945 3.258 1.00 59.38 308 ARG A O 1
ATOM 2411 N N . LYS A 1 309 ? 3.316 5.096 3.891 1.00 76.25 309 LYS A N 1
ATOM 2412 C CA . LYS A 1 309 ? 2.389 5.636 2.893 1.00 76.25 309 LYS A CA 1
ATOM 2413 C C . LYS A 1 309 ? 3.122 5.773 1.559 1.00 76.25 309 LYS A C 1
ATOM 2415 O O . LYS A 1 309 ? 4.224 6.328 1.532 1.00 76.25 309 LYS A O 1
ATOM 2420 N N . ILE A 1 310 ? 2.514 5.281 0.484 1.00 86.25 310 ILE A N 1
ATOM 2421 C CA . ILE A 1 310 ? 3.051 5.391 -0.874 1.00 86.25 310 ILE A CA 1
ATOM 2422 C C . ILE A 1 310 ? 3.146 6.868 -1.267 1.00 86.25 310 ILE A C 1
ATOM 2424 O O . ILE A 1 310 ? 2.238 7.660 -1.011 1.00 86.25 310 ILE A O 1
ATOM 2428 N N . THR A 1 311 ? 4.279 7.249 -1.857 1.00 91.88 311 THR A N 1
ATOM 2429 C CA . THR A 1 311 ? 4.425 8.542 -2.526 1.00 91.88 311 THR A CA 1
ATOM 2430 C C . THR A 1 311 ? 3.969 8.384 -3.968 1.00 91.88 311 THR A C 1
ATOM 2432 O O . THR A 1 311 ? 4.518 7.558 -4.698 1.00 91.88 311 THR A O 1
ATOM 2435 N N . LEU A 1 312 ? 2.980 9.175 -4.376 1.00 94.12 312 LEU A N 1
ATOM 2436 C CA . LEU A 1 312 ? 2.468 9.202 -5.746 1.00 94.12 312 LEU A CA 1
ATOM 2437 C C . LEU A 1 312 ? 2.461 10.628 -6.285 1.00 94.12 312 LEU A C 1
ATOM 2439 O O . LEU A 1 312 ? 2.346 11.594 -5.528 1.00 94.12 312 LEU A O 1
ATOM 2443 N N . PHE A 1 313 ? 2.563 10.742 -7.600 1.00 97.12 313 PHE A N 1
ATOM 2444 C CA . PHE A 1 313 ? 2.492 11.990 -8.343 1.00 97.12 313 PHE A CA 1
ATOM 2445 C C . PHE A 1 313 ? 1.214 12.002 -9.165 1.00 97.12 313 PHE A C 1
ATOM 2447 O O . PHE A 1 313 ? 0.745 10.957 -9.610 1.00 97.12 313 PHE A O 1
ATOM 2454 N N . PHE A 1 314 ? 0.642 13.176 -9.378 1.00 97.38 314 PHE A N 1
ATOM 2455 C CA . PHE A 1 314 ? -0.534 13.321 -10.222 1.00 97.38 314 PHE A CA 1
ATOM 2456 C C . PHE A 1 314 ? -0.548 14.689 -10.892 1.00 97.38 314 PHE A C 1
ATOM 2458 O O . PHE A 1 314 ? 0.141 15.617 -10.461 1.00 97.38 314 PHE A O 1
ATOM 2465 N N . VAL A 1 315 ? -1.310 14.794 -11.973 1.00 97.12 315 VAL A N 1
ATOM 2466 C CA . VAL A 1 315 ? -1.402 16.008 -12.784 1.00 97.12 315 VAL A CA 1
ATOM 2467 C C . VAL A 1 315 ? -2.839 16.472 -12.805 1.00 97.12 315 VAL A C 1
ATOM 2469 O O . VAL A 1 315 ? -3.736 15.690 -13.121 1.00 97.12 315 VAL A O 1
ATOM 2472 N N . GLU A 1 316 ? -3.028 17.751 -12.510 1.00 96.94 316 GLU A N 1
ATOM 2473 C CA . GLU A 1 316 ? -4.298 18.426 -12.718 1.00 96.94 316 GLU A CA 1
ATOM 2474 C C . GLU A 1 316 ? -4.267 19.211 -14.029 1.00 96.94 316 GLU A C 1
ATOM 2476 O O . GLU A 1 316 ? -3.330 19.976 -14.293 1.00 96.94 316 GLU A O 1
ATOM 2481 N N . ALA A 1 317 ? -5.298 19.035 -14.848 1.00 94.38 317 ALA A N 1
ATOM 2482 C CA . ALA A 1 317 ? -5.507 19.806 -16.063 1.00 94.38 317 ALA A CA 1
ATOM 2483 C C . ALA A 1 317 ? -6.998 19.858 -16.404 1.00 94.38 317 ALA A C 1
ATOM 2485 O O . ALA A 1 317 ? -7.708 18.883 -16.192 1.00 94.38 317 ALA A O 1
ATOM 2486 N N . ASP A 1 318 ? -7.447 20.967 -16.983 1.00 92.94 318 ASP A N 1
ATOM 2487 C CA . ASP A 1 318 ? -8.803 21.099 -17.525 1.00 92.94 318 ASP A CA 1
ATOM 2488 C C . ASP A 1 318 ? -8.763 21.236 -19.051 1.00 92.94 318 ASP A C 1
ATOM 2490 O O . ASP A 1 318 ? -7.696 21.270 -19.667 1.00 92.94 318 ASP A O 1
ATOM 2494 N N . GLU A 1 319 ? -9.933 21.378 -19.664 1.00 90.00 319 GLU A N 1
ATOM 2495 C CA . GLU A 1 319 ? -10.090 21.762 -21.064 1.00 90.00 319 GLU A CA 1
ATOM 2496 C C . GLU A 1 319 ? -10.850 23.091 -21.154 1.00 90.00 319 GLU A C 1
ATOM 2498 O O . GLU A 1 319 ? -11.776 23.347 -20.381 1.00 90.00 319 GLU A O 1
ATOM 2503 N N . ASP A 1 320 ? -10.451 23.957 -22.086 1.00 88.31 320 ASP A N 1
ATOM 2504 C CA . ASP A 1 320 ? -11.212 25.164 -22.413 1.00 88.31 320 ASP A CA 1
ATOM 2505 C C . ASP A 1 320 ? -12.431 24.863 -23.305 1.00 88.31 320 ASP A C 1
ATOM 2507 O O . ASP A 1 320 ? -12.664 23.732 -23.730 1.00 88.31 320 ASP A O 1
ATOM 2511 N N . GLU A 1 321 ? -13.217 25.894 -23.635 1.00 84.69 321 GLU A N 1
ATOM 2512 C CA . GLU A 1 321 ? -14.414 25.763 -24.484 1.00 84.69 321 GLU A CA 1
ATOM 2513 C C . GLU A 1 321 ? -14.124 25.207 -25.893 1.00 84.69 321 GLU A C 1
ATOM 2515 O O . GLU A 1 321 ? -15.042 24.757 -26.580 1.00 84.69 321 GLU A O 1
ATOM 2520 N N . SER A 1 322 ? -12.861 25.232 -26.337 1.00 81.31 322 SER A N 1
ATOM 2521 C CA . SER A 1 322 ? -12.412 24.670 -27.614 1.00 81.31 322 SER A CA 1
ATOM 2522 C C . SER A 1 322 ? -11.886 23.233 -27.502 1.00 81.31 322 SER A C 1
ATOM 2524 O O . SER A 1 322 ? -11.493 22.654 -28.516 1.00 81.31 322 SER A O 1
ATOM 2526 N N . GLY A 1 323 ? -11.889 22.652 -26.297 1.00 78.75 323 GLY A N 1
ATOM 2527 C CA . GLY A 1 323 ? -11.303 21.342 -26.002 1.00 78.75 323 GLY A CA 1
ATOM 2528 C C . GLY A 1 323 ? -9.779 21.381 -25.871 1.00 78.75 323 GLY A C 1
ATOM 2529 O O . GLY A 1 323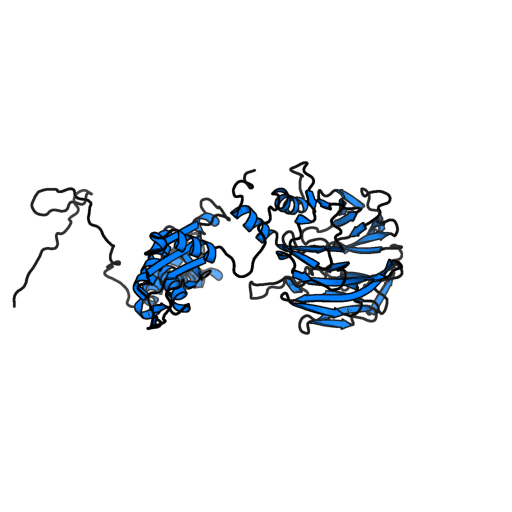 ? -9.121 20.343 -25.923 1.00 78.75 323 GLY A O 1
ATOM 2530 N N . LYS A 1 324 ? -9.177 22.571 -25.748 1.00 84.56 324 LYS A N 1
ATOM 2531 C CA . LYS A 1 324 ? -7.731 22.700 -25.575 1.00 84.56 324 LYS A CA 1
ATOM 2532 C C . LYS A 1 324 ? -7.376 22.523 -24.104 1.00 84.56 324 LYS A C 1
ATOM 2534 O O . LYS A 1 324 ? -7.904 23.214 -23.236 1.00 84.56 324 LYS A O 1
ATOM 2539 N N . ARG A 1 325 ? -6.414 21.639 -23.846 1.00 87.62 325 ARG A N 1
ATOM 2540 C CA . ARG A 1 325 ? -5.887 21.355 -22.509 1.00 87.62 325 ARG A CA 1
ATOM 2541 C C . ARG A 1 325 ? -5.257 22.592 -21.849 1.00 87.62 325 ARG A C 1
ATOM 2543 O O . ARG A 1 325 ? -4.450 23.295 -22.463 1.00 87.62 325 ARG A O 1
ATOM 2550 N N . ILE A 1 326 ? -5.584 22.803 -20.576 1.00 91.12 326 ILE A N 1
ATOM 2551 C CA . ILE A 1 326 ? -5.019 23.806 -19.670 1.00 91.12 326 ILE A CA 1
ATOM 2552 C C . ILE A 1 326 ? -4.363 23.069 -18.501 1.00 91.12 326 ILE A C 1
ATOM 2554 O O . ILE A 1 326 ? -5.048 22.536 -17.633 1.00 91.12 326 ILE A O 1
ATOM 2558 N N . ASP A 1 327 ? -3.032 23.052 -18.460 1.00 92.69 327 ASP A N 1
ATOM 2559 C CA . ASP A 1 327 ? -2.288 22.414 -17.371 1.00 92.69 327 ASP A CA 1
ATOM 2560 C C . ASP A 1 327 ? -2.295 23.283 -16.108 1.00 92.69 327 ASP A C 1
ATOM 2562 O O . ASP A 1 327 ? -1.845 24.430 -16.138 1.00 92.69 327 ASP A O 1
ATOM 2566 N N . GLN A 1 328 ? -2.749 22.720 -14.988 1.00 94.88 328 GLN A N 1
ATOM 2567 C CA . GLN A 1 328 ? -2.815 23.407 -13.692 1.00 94.88 328 GLN A CA 1
ATOM 2568 C C . GLN A 1 328 ? -1.572 23.138 -12.841 1.00 94.88 328 GLN A C 1
ATOM 2570 O O . GLN A 1 328 ? -1.164 23.968 -12.020 1.00 94.88 328 GLN A O 1
ATOM 2575 N N . GLY A 1 329 ? -0.948 21.978 -13.047 1.00 95.31 329 GLY A N 1
ATOM 2576 C CA . GLY A 1 329 ? 0.342 21.628 -12.473 1.00 95.31 329 GLY A CA 1
ATOM 2577 C C . GLY A 1 329 ? 0.454 20.161 -12.090 1.00 95.31 329 GLY A C 1
ATOM 2578 O O . GLY A 1 329 ? -0.500 19.384 -12.157 1.00 95.31 329 GLY A O 1
ATOM 2579 N N . LEU A 1 330 ? 1.657 19.812 -11.650 1.00 97.69 330 LEU A N 1
ATOM 2580 C CA . LEU A 1 330 ? 2.006 18.494 -11.155 1.00 97.69 330 LEU A CA 1
ATOM 2581 C C . LEU A 1 330 ? 2.190 18.546 -9.642 1.00 97.69 330 LEU A C 1
ATOM 2583 O O . LEU A 1 330 ? 2.851 19.429 -9.078 1.00 97.69 330 LEU A O 1
ATOM 2587 N N . TYR A 1 331 ? 1.577 17.569 -8.993 1.00 98.00 331 TYR A N 1
ATOM 2588 C CA . TYR A 1 331 ? 1.482 17.439 -7.556 1.00 98.00 331 TYR A CA 1
ATOM 2589 C C . TYR A 1 331 ? 2.107 16.128 -7.098 1.00 98.00 331 TYR A C 1
ATOM 2591 O O . TYR A 1 331 ? 2.214 15.163 -7.854 1.00 98.00 331 TYR A O 1
ATOM 2599 N N . VAL A 1 332 ? 2.480 16.092 -5.825 1.00 97.44 332 VAL A N 1
ATOM 2600 C CA . VAL A 1 332 ? 2.925 14.889 -5.123 1.00 97.44 332 VAL A CA 1
ATOM 2601 C C . VAL A 1 332 ? 2.126 14.730 -3.837 1.00 97.44 332 VAL A C 1
ATOM 2603 O O . VAL A 1 332 ? 1.928 15.703 -3.107 1.00 97.44 332 VAL A O 1
ATOM 2606 N N . ILE A 1 333 ? 1.683 13.510 -3.538 1.00 95.31 333 ILE A N 1
ATOM 2607 C CA . ILE A 1 333 ? 1.194 13.128 -2.212 1.00 95.31 333 ILE A CA 1
ATOM 2608 C C . ILE A 1 333 ? 2.343 12.423 -1.509 1.00 95.31 333 ILE A C 1
ATOM 2610 O O . ILE A 1 333 ? 2.658 11.278 -1.819 1.00 95.31 333 ILE A O 1
ATOM 2614 N N . LYS A 1 334 ? 2.976 13.100 -0.552 1.00 91.50 334 LYS A N 1
ATOM 2615 C CA . LYS A 1 334 ? 4.057 12.530 0.262 1.00 91.50 334 LYS A CA 1
ATOM 2616 C C . LYS A 1 334 ? 3.570 12.386 1.695 1.00 91.50 334 LYS A C 1
ATOM 2618 O O . LYS A 1 334 ? 3.132 13.360 2.301 1.00 91.50 334 LYS A O 1
ATOM 2623 N N . ASN A 1 335 ? 3.640 11.175 2.250 1.00 86.25 335 ASN A N 1
ATOM 2624 C CA . ASN A 1 335 ? 3.123 10.860 3.591 1.00 86.25 335 ASN A CA 1
ATOM 2625 C C . ASN A 1 335 ? 1.640 11.250 3.792 1.00 86.25 335 ASN A C 1
ATOM 2627 O O . ASN A 1 335 ? 1.224 11.599 4.898 1.00 86.25 335 ASN A O 1
ATOM 2631 N N . GLY A 1 336 ? 0.835 11.181 2.727 1.00 86.50 336 GLY A N 1
ATOM 2632 C CA . GLY A 1 336 ? -0.575 11.589 2.736 1.00 86.50 336 GLY A CA 1
ATOM 2633 C C . GLY A 1 336 ? -0.809 13.102 2.668 1.00 86.50 336 GLY A C 1
ATOM 2634 O O . GLY A 1 336 ? -1.932 13.539 2.883 1.00 86.50 336 GLY A O 1
ATOM 2635 N N . ILE A 1 337 ? 0.226 13.906 2.403 1.00 90.56 337 ILE A N 1
ATOM 2636 C CA . ILE A 1 337 ? 0.114 15.362 2.276 1.00 90.56 337 ILE A CA 1
ATOM 2637 C C . ILE A 1 337 ? 0.310 15.743 0.801 1.00 90.56 337 ILE A C 1
ATOM 2639 O O . ILE A 1 337 ? 1.416 15.550 0.284 1.00 90.56 337 ILE A O 1
ATOM 2643 N N . PRO A 1 338 ? -0.724 16.273 0.117 1.00 94.12 338 PRO A N 1
ATOM 2644 C CA . PRO A 1 338 ? -0.606 16.753 -1.254 1.00 94.12 338 PRO A CA 1
ATOM 2645 C C . PRO A 1 338 ? 0.138 18.095 -1.310 1.00 94.12 338 PRO A C 1
ATOM 2647 O O . PRO A 1 338 ? -0.067 18.974 -0.470 1.00 94.12 338 PRO A O 1
ATOM 2650 N N . LYS A 1 339 ? 0.986 18.280 -2.323 1.00 96.00 339 LYS A N 1
ATOM 2651 C CA . LYS A 1 339 ? 1.683 19.542 -2.606 1.00 96.00 339 LYS A CA 1
ATOM 2652 C C . LYS A 1 339 ? 1.867 19.713 -4.112 1.00 96.00 339 LYS A C 1
ATOM 2654 O O . LYS A 1 339 ? 2.359 18.795 -4.763 1.00 96.00 339 LYS A O 1
ATOM 2659 N N . LYS A 1 340 ? 1.543 20.894 -4.650 1.00 97.25 340 LYS A N 1
ATOM 2660 C CA . LYS A 1 340 ? 1.956 21.288 -6.007 1.00 97.25 340 LYS A CA 1
ATOM 2661 C C . LYS A 1 340 ? 3.465 21.509 -6.013 1.00 97.25 340 LYS A C 1
ATOM 2663 O O . LYS A 1 340 ? 3.967 22.287 -5.199 1.00 97.25 340 LYS A O 1
ATOM 2668 N N . ILE A 1 341 ? 4.178 20.822 -6.896 1.00 97.50 341 ILE A N 1
ATOM 2669 C CA . ILE A 1 341 ? 5.645 20.904 -6.973 1.00 97.50 341 ILE A CA 1
ATOM 2670 C C . ILE A 1 341 ? 6.145 21.510 -8.276 1.00 97.50 341 ILE A C 1
ATOM 2672 O O . ILE A 1 341 ? 7.286 21.963 -8.313 1.00 97.50 341 ILE A O 1
ATOM 2676 N N . LEU A 1 342 ? 5.314 21.536 -9.319 1.00 96.56 342 LEU A N 1
ATOM 2677 C CA . LEU A 1 342 ? 5.698 22.072 -10.617 1.00 96.56 342 LEU A CA 1
ATOM 2678 C C . LEU A 1 342 ? 4.487 22.665 -11.338 1.00 96.56 342 LEU A C 1
ATOM 2680 O O . LEU A 1 342 ? 3.538 21.951 -11.672 1.00 96.56 342 LEU A O 1
ATOM 2684 N N . ASP A 1 343 ? 4.525 23.971 -11.586 1.00 93.31 343 ASP A N 1
ATOM 2685 C CA . ASP A 1 343 ? 3.524 24.638 -12.417 1.00 93.31 343 ASP A CA 1
ATOM 2686 C C . ASP A 1 343 ? 3.631 24.124 -13.856 1.00 93.31 343 ASP A C 1
ATOM 2688 O O . ASP A 1 343 ? 4.730 23.942 -14.381 1.00 93.31 343 ASP A O 1
ATOM 2692 N N . TYR A 1 344 ? 2.489 23.872 -14.497 1.00 89.31 344 TYR A N 1
ATOM 2693 C CA . TYR A 1 344 ? 2.423 23.317 -15.857 1.00 89.31 344 TYR A CA 1
ATOM 2694 C C . TYR A 1 344 ? 3.174 21.981 -16.052 1.00 89.31 344 TYR A C 1
ATOM 2696 O O . TYR A 1 344 ? 3.539 21.632 -17.178 1.00 89.31 344 TYR A O 1
ATOM 2704 N N . GLY A 1 345 ? 3.424 21.230 -14.973 1.00 95.38 345 GLY A N 1
ATOM 2705 C CA . GLY A 1 345 ? 3.899 19.852 -15.064 1.00 95.38 345 GLY A CA 1
ATOM 2706 C C . GLY A 1 345 ? 2.823 18.941 -15.665 1.00 95.38 345 GLY A C 1
ATOM 2707 O O . GLY A 1 345 ? 1.634 19.131 -15.413 1.00 95.38 345 GLY A O 1
ATOM 2708 N N . ARG A 1 346 ? 3.236 17.971 -16.484 1.00 95.62 346 ARG A N 1
ATOM 2709 C CA . ARG A 1 346 ? 2.347 17.203 -17.378 1.00 95.62 346 ARG A CA 1
ATOM 2710 C C . ARG A 1 346 ? 2.439 15.696 -17.233 1.00 95.62 346 ARG A C 1
ATOM 2712 O O . ARG A 1 346 ? 1.463 15.006 -17.528 1.00 95.62 346 ARG A O 1
ATOM 2719 N N . ASP A 1 347 ? 3.583 15.192 -16.786 1.00 96.69 347 ASP A N 1
ATOM 2720 C CA . ASP A 1 347 ? 3.808 13.761 -16.621 1.00 96.69 347 ASP A CA 1
ATOM 2721 C C . ASP A 1 347 ? 4.995 13.486 -15.686 1.00 96.69 347 ASP A C 1
ATOM 2723 O O . ASP A 1 347 ? 5.805 14.378 -15.425 1.00 96.69 347 ASP A O 1
ATOM 2727 N N . ALA A 1 348 ? 5.108 12.255 -15.192 1.00 96.69 348 ALA A N 1
ATOM 2728 C CA . ALA A 1 348 ? 6.235 11.798 -14.387 1.00 96.69 348 ALA A CA 1
ATOM 2729 C C . ALA A 1 348 ? 6.636 10.362 -14.743 1.00 96.69 348 ALA A C 1
ATOM 2731 O O . ALA A 1 348 ? 5.813 9.540 -15.149 1.00 96.69 348 ALA A O 1
ATOM 2732 N N . SER A 1 349 ? 7.908 10.028 -14.554 1.00 96.06 349 SER A N 1
ATOM 2733 C CA . SER A 1 349 ? 8.415 8.675 -14.755 1.00 96.06 349 SER A CA 1
ATOM 2734 C C . SER A 1 349 ? 9.632 8.391 -13.885 1.00 96.06 349 SER A C 1
ATOM 2736 O O . SER A 1 349 ? 10.434 9.275 -13.593 1.00 96.06 349 SER A O 1
ATOM 2738 N N . ALA A 1 350 ? 9.772 7.135 -13.484 1.00 94.38 350 ALA A N 1
ATOM 2739 C CA . ALA A 1 350 ? 10.898 6.625 -12.723 1.00 94.38 350 ALA A CA 1
ATOM 2740 C C . ALA A 1 350 ? 11.316 5.269 -13.299 1.00 94.38 350 ALA A C 1
ATOM 2742 O O . ALA A 1 350 ? 10.461 4.510 -13.762 1.00 94.38 350 ALA A O 1
ATOM 2743 N N . ALA A 1 351 ? 12.614 4.975 -13.255 1.00 91.69 351 ALA A N 1
ATOM 2744 C CA . ALA A 1 351 ? 13.131 3.638 -13.531 1.00 91.69 351 ALA A CA 1
ATOM 2745 C C . ALA A 1 351 ? 12.719 2.678 -12.408 1.00 91.69 351 ALA A C 1
ATOM 2747 O O . ALA A 1 351 ? 12.595 3.095 -11.266 1.00 91.69 351 ALA A O 1
ATOM 2748 N N . ASN A 1 352 ? 12.535 1.395 -12.699 1.00 88.12 352 ASN A N 1
ATOM 2749 C CA . ASN A 1 352 ? 12.317 0.353 -11.698 1.00 88.12 352 ASN A CA 1
ATOM 2750 C C . ASN A 1 352 ? 13.655 -0.147 -11.147 1.00 88.12 352 ASN A C 1
ATOM 2752 O O . ASN A 1 352 ? 14.168 -1.192 -11.548 1.00 88.12 352 ASN A O 1
ATOM 2756 N N . ASP A 1 353 ? 14.233 0.637 -10.250 1.00 86.44 353 ASP A N 1
ATOM 2757 C CA . ASP A 1 353 ? 15.514 0.351 -9.623 1.00 86.44 353 ASP A CA 1
ATOM 2758 C C . ASP A 1 353 ? 15.543 0.838 -8.162 1.00 86.44 353 ASP A C 1
ATOM 2760 O O . ASP A 1 353 ? 14.540 1.247 -7.575 1.00 86.44 353 ASP A O 1
ATOM 2764 N N . ASN A 1 354 ? 16.718 0.783 -7.538 1.00 87.00 354 ASN A N 1
ATOM 2765 C CA . ASN A 1 354 ? 16.900 1.247 -6.163 1.00 87.00 354 ASN A CA 1
ATOM 2766 C C . ASN A 1 354 ? 17.105 2.771 -6.051 1.00 87.00 354 ASN A C 1
ATOM 2768 O O . ASN A 1 354 ? 17.319 3.263 -4.939 1.00 87.00 354 ASN A O 1
ATOM 2772 N N . SER A 1 355 ? 17.069 3.521 -7.160 1.00 89.31 355 SER A N 1
ATOM 2773 C CA . SER A 1 355 ? 17.160 4.983 -7.130 1.00 89.31 355 SER A CA 1
ATOM 2774 C C . SER A 1 355 ? 15.920 5.582 -6.464 1.00 89.31 355 SER A C 1
ATOM 2776 O O . SER A 1 355 ? 14.876 4.945 -6.351 1.00 89.31 355 SER A O 1
ATOM 2778 N N . GLN A 1 356 ? 16.021 6.826 -6.004 1.00 91.12 356 GLN A N 1
ATOM 2779 C CA . GLN A 1 356 ? 14.852 7.607 -5.576 1.00 91.12 356 GLN A CA 1
ATOM 2780 C C . GLN A 1 356 ? 14.496 8.680 -6.612 1.00 91.12 356 GLN A C 1
ATOM 2782 O O . GLN A 1 356 ? 13.798 9.641 -6.300 1.00 91.12 356 GLN A O 1
ATOM 2787 N N . GLU A 1 357 ? 15.007 8.535 -7.835 1.00 94.56 357 GLU A N 1
ATOM 2788 C CA . GLU A 1 357 ? 14.901 9.536 -8.888 1.00 94.56 357 GLU A CA 1
ATOM 2789 C C . GLU A 1 357 ? 13.538 9.443 -9.577 1.00 94.56 357 GLU A C 1
ATOM 2791 O O . GLU A 1 357 ? 13.102 8.371 -9.999 1.00 94.56 357 GLU A O 1
ATOM 2796 N N . VAL A 1 358 ? 12.850 10.578 -9.689 1.00 97.44 358 VAL A N 1
ATOM 2797 C CA . VAL A 1 358 ? 11.603 10.700 -10.451 1.00 97.44 358 VAL A CA 1
ATOM 2798 C C . VAL A 1 358 ? 11.740 11.896 -11.374 1.00 97.44 358 VAL A C 1
ATOM 2800 O O . VAL A 1 358 ? 11.927 13.023 -10.914 1.00 97.44 358 VAL A O 1
ATOM 2803 N N . TYR A 1 359 ? 11.652 11.640 -12.671 1.00 98.00 359 TYR A N 1
ATOM 2804 C CA . TYR A 1 359 ? 11.752 12.649 -13.713 1.00 98.00 359 TYR A CA 1
ATOM 2805 C C . TYR A 1 359 ? 10.363 13.157 -14.065 1.00 98.00 359 TYR A C 1
ATOM 2807 O O . TYR A 1 359 ? 9.422 12.375 -14.191 1.00 98.00 359 TYR A O 1
ATOM 2815 N N . LEU A 1 360 ? 10.235 14.464 -14.233 1.00 98.25 360 LEU A N 1
ATOM 2816 C CA . LEU A 1 360 ? 8.976 15.154 -14.467 1.00 98.25 360 LEU A CA 1
ATOM 2817 C C . LEU A 1 360 ? 9.043 15.871 -15.816 1.00 98.25 360 LEU A C 1
ATOM 2819 O O . LEU A 1 360 ? 10.045 16.512 -16.136 1.00 98.25 360 LEU A O 1
ATOM 2823 N N . ALA A 1 361 ? 7.970 15.779 -16.590 1.00 97.75 361 ALA A N 1
ATOM 2824 C CA . ALA A 1 361 ? 7.775 16.549 -17.809 1.00 97.75 361 ALA A CA 1
ATOM 2825 C C . ALA A 1 361 ? 7.026 17.843 -17.505 1.00 97.75 361 ALA A C 1
ATOM 2827 O O . ALA A 1 361 ? 6.029 17.833 -16.778 1.00 97.75 361 ALA A O 1
ATOM 2828 N N . ALA A 1 362 ? 7.454 18.936 -18.126 1.00 96.12 362 ALA A N 1
ATOM 2829 C CA . ALA A 1 362 ? 6.737 20.200 -18.117 1.00 96.12 362 ALA A CA 1
ATOM 2830 C C . ALA A 1 362 ? 6.828 20.900 -19.474 1.00 96.12 362 ALA A C 1
ATOM 2832 O O . ALA A 1 362 ? 7.535 20.477 -20.392 1.00 96.12 362 ALA A O 1
ATOM 2833 N N . LYS A 1 363 ? 6.101 22.012 -19.582 1.00 94.44 363 LYS A N 1
ATOM 2834 C CA . LYS A 1 363 ? 6.034 22.855 -20.781 1.00 94.44 363 LYS A CA 1
ATOM 2835 C C . LYS A 1 363 ? 7.380 23.450 -21.218 1.00 94.44 363 LYS A C 1
ATOM 2837 O O . LYS A 1 363 ? 7.504 23.909 -22.347 1.00 94.44 363 LYS A O 1
ATOM 2842 N N . ASP A 1 364 ? 8.364 23.495 -20.335 1.00 94.88 364 ASP A N 1
ATOM 2843 C CA . ASP A 1 364 ? 9.652 24.126 -20.598 1.00 94.88 364 ASP A CA 1
ATOM 2844 C C . ASP A 1 364 ? 10.838 23.172 -20.408 1.00 94.88 364 ASP A C 1
ATOM 2846 O O . ASP A 1 364 ? 11.971 23.645 -20.335 1.00 94.88 364 ASP A O 1
ATOM 2850 N N . GLY A 1 365 ? 10.619 21.858 -20.277 1.00 96.50 365 GLY A N 1
ATOM 2851 C CA . GLY A 1 365 ? 11.687 20.857 -20.215 1.00 96.50 365 GLY A CA 1
ATOM 2852 C C . GLY A 1 365 ? 11.473 19.750 -19.181 1.00 96.50 365 GLY A C 1
ATOM 2853 O O . GLY A 1 365 ? 10.350 19.469 -18.758 1.00 96.50 365 GLY A O 1
ATOM 2854 N N . ILE A 1 366 ? 12.579 19.117 -18.782 1.00 98.12 366 ILE A N 1
ATOM 2855 C CA . ILE A 1 366 ? 12.608 18.005 -17.820 1.00 98.12 366 ILE A CA 1
ATOM 2856 C C . ILE A 1 366 ? 13.009 18.528 -16.439 1.00 98.12 366 ILE A C 1
ATOM 2858 O O . ILE A 1 366 ? 13.844 19.426 -16.314 1.00 98.12 366 ILE A O 1
ATOM 2862 N N . TYR A 1 367 ? 12.424 17.950 -15.395 1.00 98.25 367 TYR A N 1
ATOM 2863 C CA . TYR A 1 367 ? 12.780 18.202 -14.003 1.00 98.25 367 TYR A CA 1
ATOM 2864 C C . TYR A 1 367 ? 13.066 16.892 -13.274 1.00 98.25 367 TYR A C 1
ATOM 2866 O O . TYR A 1 367 ? 12.580 15.836 -13.671 1.00 98.25 367 TYR A O 1
ATOM 2874 N N . LEU A 1 368 ? 13.822 16.966 -12.187 1.00 97.50 368 LEU A N 1
ATOM 2875 C CA . LEU A 1 368 ? 14.034 15.888 -11.234 1.00 97.50 368 LEU A CA 1
ATOM 2876 C C . LEU A 1 368 ? 13.345 16.251 -9.916 1.00 97.50 368 LEU A C 1
ATOM 2878 O O . LEU A 1 368 ? 13.442 17.383 -9.438 1.00 97.50 368 LEU A O 1
ATOM 2882 N N . TYR A 1 369 ? 12.631 15.302 -9.324 1.00 97.94 369 TYR A N 1
ATOM 2883 C CA . TYR A 1 369 ? 12.022 15.488 -8.013 1.00 97.94 369 TYR A CA 1
ATOM 2884 C C . TYR A 1 369 ? 13.073 15.414 -6.898 1.00 97.94 369 TYR A C 1
ATOM 2886 O O . TYR A 1 369 ? 13.745 14.396 -6.731 1.00 97.94 369 TYR A O 1
ATOM 2894 N N . ASN A 1 370 ? 13.161 16.466 -6.084 1.00 94.75 370 ASN A N 1
ATOM 2895 C CA . ASN A 1 370 ? 13.955 16.479 -4.863 1.00 94.75 370 ASN A CA 1
ATOM 2896 C C . ASN A 1 370 ? 13.087 16.006 -3.687 1.00 94.75 370 ASN A C 1
ATOM 2898 O O . ASN A 1 370 ? 12.194 16.718 -3.215 1.00 94.75 370 ASN A O 1
ATOM 2902 N N . TYR A 1 371 ? 13.359 14.794 -3.195 1.00 89.62 371 TYR A N 1
ATOM 2903 C CA . TYR A 1 371 ? 12.600 14.208 -2.091 1.00 89.62 371 TYR A CA 1
ATOM 2904 C C . TYR A 1 371 ? 12.755 14.988 -0.782 1.00 89.62 371 TYR A C 1
ATOM 2906 O O . TYR A 1 371 ? 11.763 15.150 -0.071 1.00 89.62 371 TYR A O 1
ATOM 2914 N N . GLU A 1 372 ? 13.954 15.461 -0.439 1.00 88.81 372 GLU A N 1
ATOM 2915 C CA . GLU A 1 372 ? 14.216 16.133 0.842 1.00 88.81 372 GLU A CA 1
ATOM 2916 C C . GLU A 1 372 ? 13.499 17.485 0.921 1.00 88.81 372 GLU A C 1
ATOM 2918 O O . GLU A 1 372 ? 12.805 17.772 1.898 1.00 88.81 372 GLU A O 1
ATOM 2923 N N . GLU A 1 373 ? 13.575 18.276 -0.147 1.00 92.31 373 GLU A N 1
ATOM 2924 C CA . GLU A 1 373 ? 12.938 19.595 -0.226 1.00 92.31 373 GLU A CA 1
ATOM 2925 C C . GLU A 1 373 ? 11.463 19.536 -0.655 1.00 92.31 373 GLU A C 1
ATOM 2927 O O . GLU A 1 373 ? 10.711 20.511 -0.519 1.00 92.31 373 GLU A O 1
ATOM 2932 N N . ASN A 1 374 ? 11.019 18.370 -1.134 1.00 93.44 374 ASN A N 1
ATOM 2933 C CA . ASN A 1 374 ? 9.695 18.152 -1.704 1.00 93.44 374 ASN A CA 1
ATOM 2934 C C . ASN A 1 374 ? 9.396 19.171 -2.823 1.00 93.44 374 ASN A C 1
ATOM 2936 O O . ASN A 1 374 ? 8.380 19.873 -2.780 1.00 93.44 374 ASN A O 1
ATOM 2940 N N . SER A 1 375 ? 10.325 19.306 -3.768 1.00 96.00 375 SER A N 1
ATOM 2941 C CA . SER A 1 375 ? 10.347 20.305 -4.849 1.00 96.00 375 SER A CA 1
ATOM 2942 C C . SER A 1 375 ? 10.772 19.662 -6.178 1.00 96.00 375 SER A C 1
ATOM 2944 O O . SER A 1 375 ? 11.142 18.488 -6.217 1.00 96.00 375 SER A O 1
ATOM 2946 N N . ALA A 1 376 ? 10.680 20.410 -7.278 1.00 97.25 376 ALA A N 1
ATOM 2947 C CA . ALA A 1 376 ? 11.163 19.997 -8.593 1.00 97.25 376 ALA A CA 1
ATOM 2948 C C . ALA A 1 376 ? 12.343 20.880 -9.025 1.00 97.25 376 ALA A C 1
ATOM 2950 O O . ALA A 1 376 ? 12.257 22.108 -8.965 1.00 97.25 376 ALA A O 1
ATOM 2951 N N . GLU A 1 377 ? 13.423 20.262 -9.497 1.00 96.94 377 GLU A N 1
ATOM 2952 C CA . GLU A 1 377 ? 14.643 20.937 -9.954 1.00 96.94 377 GLU A CA 1
ATOM 2953 C C . GLU A 1 377 ? 14.865 20.697 -11.443 1.00 96.94 377 GLU A C 1
ATOM 2955 O O . GLU A 1 377 ? 14.604 19.606 -11.940 1.00 96.94 377 GLU A O 1
ATOM 2960 N N . LYS A 1 378 ? 15.331 21.709 -12.181 1.00 96.88 378 LYS A N 1
ATOM 2961 C CA . LYS A 1 378 ? 15.537 21.578 -13.629 1.00 96.88 378 LYS A CA 1
ATOM 2962 C C . LYS A 1 378 ? 16.589 20.508 -13.928 1.00 96.88 378 LYS A C 1
ATOM 2964 O O . LYS A 1 378 ? 17.646 20.500 -13.302 1.00 96.88 378 LYS A O 1
ATOM 2969 N N . TYR A 1 379 ? 16.320 19.655 -14.911 1.00 96.88 379 TYR A N 1
ATOM 2970 C CA . TYR A 1 379 ? 17.211 18.577 -15.324 1.00 96.88 379 TYR A CA 1
ATOM 2971 C C . TYR A 1 379 ? 17.633 18.736 -16.788 1.00 96.88 379 TYR A C 1
ATOM 2973 O O . TYR A 1 379 ? 16.793 18.777 -17.688 1.00 96.88 379 TYR A O 1
ATOM 2981 N N . GLY A 1 380 ? 18.945 18.786 -17.023 1.00 95.62 380 GLY A N 1
ATOM 2982 C CA . GLY A 1 380 ? 19.522 18.898 -18.361 1.00 95.62 380 GLY A CA 1
ATOM 2983 C C . GLY A 1 380 ? 19.288 20.248 -19.045 1.00 95.62 380 GLY A C 1
ATOM 2984 O O . GLY A 1 380 ? 18.951 21.251 -18.414 1.00 95.62 380 GLY A O 1
ATOM 2985 N N . THR A 1 381 ? 19.492 20.270 -20.364 1.00 96.06 381 THR A N 1
ATOM 2986 C CA . THR A 1 381 ? 19.375 21.473 -21.213 1.00 96.06 381 THR A CA 1
ATOM 2987 C C . THR A 1 381 ? 18.147 21.454 -22.127 1.00 96.06 381 THR A C 1
ATOM 2989 O O . THR A 1 381 ? 17.865 22.448 -22.802 1.00 96.06 381 THR A O 1
ATOM 2992 N N . VAL A 1 382 ? 17.400 20.344 -22.140 1.00 95.81 382 VAL A N 1
ATOM 2993 C CA . VAL A 1 382 ? 16.155 20.185 -22.903 1.00 95.81 382 VAL A CA 1
ATOM 2994 C C . VAL A 1 382 ? 15.121 21.206 -22.428 1.00 95.81 382 VAL A C 1
ATOM 2996 O O . VAL A 1 382 ? 14.757 21.232 -21.253 1.00 95.81 382 VAL A O 1
ATOM 2999 N N . SER A 1 383 ? 14.640 22.028 -23.362 1.00 95.44 383 SER A N 1
ATOM 3000 C CA . SER A 1 383 ? 13.672 23.106 -23.112 1.00 95.44 383 SER A CA 1
ATOM 3001 C C . SER A 1 383 ? 12.378 22.981 -23.921 1.00 95.44 383 SER A C 1
ATOM 3003 O O . SER A 1 383 ? 11.557 23.898 -23.935 1.00 95.44 383 SER A O 1
ATOM 3005 N N . ASP A 1 384 ? 12.203 21.851 -24.608 1.00 96.19 384 ASP A N 1
ATOM 3006 C CA . ASP A 1 384 ? 11.001 21.542 -25.373 1.00 96.19 384 ASP A CA 1
ATOM 3007 C C . ASP A 1 384 ? 9.751 21.497 -24.483 1.00 96.19 384 ASP A C 1
ATOM 3009 O O . ASP A 1 384 ? 9.818 21.260 -23.276 1.00 96.19 384 ASP A O 1
ATOM 3013 N N . SER A 1 385 ? 8.590 21.673 -25.111 1.00 96.50 385 SER A N 1
ATOM 3014 C CA . SER A 1 385 ? 7.293 21.500 -24.465 1.00 96.50 385 SER A CA 1
ATOM 3015 C C . SER A 1 385 ? 6.938 20.018 -24.417 1.00 96.50 385 SER A C 1
ATOM 3017 O O . SER A 1 385 ? 6.543 19.435 -25.429 1.00 96.50 385 SER A O 1
ATOM 3019 N N . ILE A 1 386 ? 7.131 19.391 -23.254 1.00 97.44 386 ILE A N 1
ATOM 3020 C CA . ILE A 1 386 ? 7.027 17.937 -23.079 1.00 97.44 386 ILE A CA 1
ATOM 3021 C C . ILE A 1 386 ? 5.647 17.582 -22.526 1.00 97.44 386 ILE A C 1
ATOM 3023 O O . ILE A 1 386 ? 5.208 18.151 -21.527 1.00 97.44 386 ILE A O 1
ATOM 3027 N N . ILE A 1 387 ? 4.962 16.636 -23.168 1.00 95.56 387 ILE A N 1
ATOM 3028 C CA . ILE A 1 387 ? 3.635 16.134 -22.770 1.00 95.56 387 ILE A CA 1
ATOM 3029 C C . ILE A 1 387 ? 3.660 14.695 -22.245 1.00 95.56 387 ILE A C 1
ATOM 3031 O O . ILE A 1 387 ? 2.697 14.274 -21.613 1.00 95.56 387 ILE A O 1
ATOM 3035 N N . GLY A 1 388 ? 4.747 13.953 -22.468 1.00 96.81 388 GLY A N 1
ATOM 3036 C CA . GLY A 1 388 ? 4.928 12.602 -21.937 1.00 96.81 388 GLY A CA 1
ATOM 3037 C C . GLY A 1 388 ? 6.393 12.283 -21.671 1.00 96.81 388 GLY A C 1
ATOM 3038 O O . GLY A 1 388 ? 7.277 12.776 -22.375 1.00 96.81 388 GLY A O 1
ATOM 3039 N N . ILE A 1 389 ? 6.656 11.465 -20.654 1.00 98.06 389 ILE A N 1
ATOM 3040 C CA . ILE A 1 389 ? 8.010 11.060 -20.262 1.00 98.06 389 ILE A CA 1
ATOM 3041 C C . ILE A 1 389 ? 8.049 9.589 -19.851 1.00 98.06 389 ILE A C 1
ATOM 3043 O O . ILE A 1 389 ? 7.177 9.097 -19.132 1.00 98.06 389 ILE A O 1
ATOM 3047 N N . ALA A 1 390 ? 9.088 8.879 -20.290 1.00 97.44 390 ALA A N 1
ATOM 3048 C CA . ALA A 1 390 ? 9.323 7.489 -19.924 1.00 97.44 390 ALA A CA 1
ATOM 3049 C C . ALA A 1 390 ? 10.817 7.234 -19.672 1.00 97.44 390 ALA A C 1
ATOM 3051 O O . ALA A 1 390 ? 11.644 7.335 -20.578 1.00 97.44 390 ALA A O 1
ATOM 3052 N N . LYS A 1 391 ? 11.170 6.911 -18.426 1.00 96.62 391 LYS A N 1
ATOM 3053 C CA . LYS A 1 391 ? 12.542 6.647 -17.990 1.00 96.62 391 LYS A CA 1
ATOM 3054 C C . LYS A 1 391 ? 12.905 5.176 -18.215 1.00 96.62 391 LYS A C 1
ATOM 3056 O O . LYS A 1 391 ? 12.222 4.298 -17.698 1.00 96.62 391 LYS A O 1
ATOM 3061 N N . GLU A 1 392 ? 13.986 4.906 -18.952 1.00 95.06 392 GLU A N 1
ATOM 3062 C CA . GLU A 1 392 ? 14.505 3.536 -19.106 1.00 95.06 392 GLU A CA 1
ATOM 3063 C C . GLU A 1 392 ? 15.050 2.979 -17.788 1.00 95.06 392 GLU A C 1
ATOM 3065 O O . GLU A 1 392 ? 15.639 3.711 -16.990 1.00 95.06 392 GLU A O 1
ATOM 3070 N N . ASN A 1 393 ? 14.933 1.667 -17.604 1.00 91.12 393 ASN A N 1
ATOM 3071 C CA . ASN A 1 393 ? 15.621 0.948 -16.537 1.00 91.12 393 ASN A CA 1
ATOM 3072 C C . ASN A 1 393 ? 17.108 0.788 -16.875 1.00 91.12 393 ASN A C 1
ATOM 3074 O O . ASN A 1 393 ? 17.452 0.548 -18.036 1.00 91.12 393 ASN A O 1
ATOM 3078 N N . ASP A 1 394 ? 17.968 0.876 -15.857 1.00 88.88 394 ASP A N 1
ATOM 3079 C CA . ASP A 1 394 ? 19.409 0.582 -15.928 1.00 88.88 394 ASP A CA 1
ATOM 3080 C C . ASP A 1 394 ? 20.223 1.418 -16.946 1.00 88.88 394 ASP A C 1
ATOM 3082 O O . ASP A 1 394 ? 21.313 1.020 -17.364 1.00 88.88 394 ASP A O 1
ATOM 3086 N N . SER A 1 395 ? 19.726 2.587 -17.355 1.00 92.06 395 SER A N 1
ATOM 3087 C CA . SER A 1 395 ? 20.435 3.527 -18.239 1.00 92.06 395 SER A CA 1
ATOM 3088 C C . SER A 1 395 ? 20.201 4.977 -17.803 1.00 92.06 395 SER A C 1
ATOM 3090 O O . SER A 1 395 ? 19.402 5.228 -16.908 1.00 92.06 395 SER A O 1
ATOM 3092 N N . ASP A 1 396 ? 20.865 5.957 -18.415 1.00 92.88 396 ASP A N 1
ATOM 3093 C CA . ASP A 1 396 ? 20.579 7.391 -18.224 1.00 92.88 396 ASP A CA 1
ATOM 3094 C C . ASP A 1 396 ? 19.510 7.917 -19.199 1.00 92.88 396 ASP A C 1
ATOM 3096 O O . ASP A 1 396 ? 19.177 9.100 -19.202 1.00 92.88 396 ASP A O 1
ATOM 3100 N N . VAL A 1 397 ? 18.960 7.034 -20.031 1.00 97.06 397 VAL A N 1
ATOM 3101 C CA . VAL A 1 397 ? 18.063 7.399 -21.119 1.00 97.06 397 VAL A CA 1
ATOM 3102 C C . VAL A 1 397 ? 16.674 7.737 -20.594 1.00 97.06 397 VAL A C 1
ATOM 3104 O O . VAL A 1 397 ? 16.104 7.018 -19.763 1.00 97.06 397 VAL A O 1
ATOM 3107 N N . ILE A 1 398 ? 16.110 8.802 -21.154 1.00 98.06 398 ILE A N 1
ATOM 3108 C CA . ILE A 1 398 ? 14.732 9.246 -20.972 1.00 98.06 398 ILE A CA 1
ATOM 3109 C C . ILE A 1 398 ? 14.107 9.415 -22.358 1.00 98.06 398 ILE A C 1
ATOM 3111 O O . ILE A 1 398 ? 14.635 10.148 -23.191 1.00 98.06 398 ILE A O 1
ATOM 3115 N N . TYR A 1 399 ? 12.970 8.776 -22.608 1.00 98.44 399 TYR A N 1
ATOM 3116 C CA . TYR A 1 399 ? 12.135 9.107 -23.758 1.00 98.44 399 TYR A CA 1
ATOM 3117 C C . TYR A 1 399 ? 11.210 10.261 -23.398 1.00 98.44 399 TYR A C 1
ATOM 3119 O O . TYR A 1 399 ? 10.579 10.247 -22.339 1.00 98.44 399 TYR A O 1
ATOM 3127 N N . ILE A 1 400 ? 11.114 11.239 -24.290 1.00 98.56 400 ILE A N 1
ATOM 3128 C CA . ILE A 1 400 ? 10.193 12.367 -24.160 1.00 98.56 400 ILE A CA 1
ATOM 3129 C C . ILE A 1 400 ? 9.274 12.425 -25.375 1.00 98.56 400 ILE A C 1
ATOM 3131 O O . ILE A 1 400 ? 9.711 12.166 -26.496 1.00 98.56 400 ILE A O 1
ATOM 3135 N N . LEU A 1 401 ? 8.016 12.779 -25.138 1.00 98.50 401 LEU A N 1
ATOM 3136 C CA . LEU A 1 401 ? 7.020 13.092 -26.157 1.00 98.50 401 LEU A CA 1
ATOM 3137 C C . LEU A 1 401 ? 6.732 14.594 -26.108 1.00 98.50 401 LEU A C 1
ATOM 3139 O O . LEU A 1 401 ? 6.378 15.109 -25.044 1.00 98.50 401 LEU A O 1
ATOM 3143 N N . THR A 1 402 ? 6.888 15.293 -27.229 1.00 97.69 402 THR A N 1
ATOM 3144 C CA . THR A 1 402 ? 6.651 16.743 -27.325 1.00 97.69 402 THR A CA 1
ATOM 3145 C C . THR A 1 402 ? 5.211 17.074 -27.725 1.00 97.69 402 THR A C 1
ATOM 3147 O O . THR A 1 402 ? 4.478 16.212 -28.208 1.00 97.69 402 THR A O 1
ATOM 3150 N N . GLU A 1 403 ? 4.797 18.336 -27.553 1.00 94.25 403 GLU A N 1
ATOM 3151 C CA . GLU A 1 403 ? 3.494 18.841 -28.037 1.00 94.25 403 GLU A CA 1
ATOM 3152 C C . GLU A 1 403 ? 3.276 18.658 -29.548 1.00 94.25 403 GLU A C 1
ATOM 3154 O O . GLU A 1 403 ? 2.132 18.568 -29.985 1.00 94.25 403 GLU A O 1
ATOM 3159 N N . ASP A 1 404 ? 4.352 18.556 -30.332 1.00 95.38 404 ASP A N 1
ATOM 3160 C CA . ASP A 1 404 ? 4.301 18.307 -31.778 1.00 95.38 404 ASP A CA 1
ATOM 3161 C C . ASP A 1 404 ? 4.158 16.809 -32.127 1.00 95.38 404 ASP A C 1
ATOM 3163 O O . ASP A 1 404 ? 4.251 16.424 -33.293 1.00 95.38 404 ASP A O 1
ATOM 3167 N N . PHE A 1 405 ? 3.915 15.953 -31.125 1.00 96.94 405 PHE A N 1
ATOM 3168 C CA . PHE A 1 405 ? 3.768 14.498 -31.251 1.00 96.94 405 PHE A CA 1
ATOM 3169 C C . PHE A 1 405 ? 5.021 13.781 -31.783 1.00 96.94 405 PHE A C 1
ATOM 3171 O O . PHE A 1 405 ? 4.937 12.739 -32.444 1.00 96.94 405 PHE A O 1
ATOM 3178 N N . GLU A 1 406 ? 6.196 14.335 -31.476 1.00 97.81 406 GLU A N 1
ATOM 3179 C CA . GLU A 1 406 ? 7.499 13.758 -31.798 1.00 97.81 406 GLU A CA 1
ATOM 3180 C C . GLU A 1 406 ? 8.135 13.119 -30.560 1.00 97.81 406 GLU A C 1
ATOM 3182 O O . GLU A 1 406 ? 8.044 13.648 -29.448 1.00 97.81 406 GLU A O 1
ATOM 3187 N N . VAL A 1 407 ? 8.813 11.984 -30.757 1.00 98.44 407 VAL A N 1
ATOM 3188 C CA . VAL A 1 407 ? 9.501 11.268 -29.679 1.00 98.44 407 VAL A CA 1
ATOM 3189 C C . VAL A 1 407 ? 11.009 11.436 -29.805 1.00 98.44 407 VAL A C 1
ATOM 3191 O O . VAL A 1 407 ? 11.598 11.198 -30.863 1.00 98.44 407 VAL A O 1
ATOM 3194 N N . PHE A 1 408 ? 11.642 11.806 -28.694 1.00 98.38 408 PHE A N 1
ATOM 3195 C CA . PHE A 1 408 ? 13.089 11.944 -28.597 1.00 98.38 408 PHE A CA 1
ATOM 3196 C C . PHE A 1 408 ? 13.651 11.055 -27.500 1.00 98.38 408 PHE A C 1
ATOM 3198 O O . PHE A 1 408 ? 13.043 10.862 -26.447 1.00 98.38 408 PHE A O 1
ATOM 3205 N N . LYS A 1 409 ? 14.861 10.569 -27.743 1.00 97.94 409 LYS A N 1
ATOM 3206 C CA . LYS A 1 409 ? 15.743 9.979 -26.754 1.00 97.94 409 LYS A CA 1
ATOM 3207 C C . LYS A 1 409 ? 16.619 11.081 -26.163 1.00 97.94 409 LYS A C 1
ATOM 3209 O O . LYS A 1 409 ? 17.332 11.767 -26.893 1.00 97.94 409 LYS A O 1
ATOM 3214 N N . VAL A 1 410 ? 16.566 11.241 -24.850 1.00 98.25 410 VAL A N 1
ATOM 3215 C CA . VAL A 1 410 ? 17.396 12.166 -24.081 1.00 98.25 410 VAL A CA 1
ATOM 3216 C C . VAL A 1 410 ? 18.384 11.356 -23.247 1.00 98.25 410 VAL A C 1
ATOM 3218 O O . VAL A 1 410 ? 17.987 10.394 -22.595 1.00 98.25 410 VAL A O 1
ATOM 3221 N N . SER A 1 411 ? 19.664 11.711 -23.287 1.00 97.00 411 SER A N 1
ATOM 3222 C CA . SER A 1 411 ? 20.749 11.031 -22.564 1.00 97.00 411 SER A CA 1
ATOM 3223 C C . SER A 1 411 ? 21.842 12.027 -22.168 1.00 97.00 411 SER A C 1
ATOM 3225 O O . SER A 1 411 ? 21.675 13.236 -22.344 1.00 97.00 411 SER A O 1
ATOM 3227 N N . GLU A 1 412 ? 22.962 11.532 -21.637 1.00 96.12 412 GLU A N 1
ATOM 3228 C CA . GLU A 1 412 ? 24.101 12.341 -21.183 1.00 96.12 412 GLU A CA 1
ATOM 3229 C C . GLU A 1 412 ? 23.649 13.391 -20.164 1.00 96.12 412 GLU A C 1
ATOM 3231 O O . GLU A 1 412 ? 23.821 14.590 -20.349 1.00 96.12 412 GLU A O 1
ATOM 3236 N N . ALA A 1 413 ? 22.975 12.926 -19.108 1.00 93.06 413 ALA A N 1
ATOM 3237 C CA . ALA A 1 413 ? 22.410 13.777 -18.057 1.00 93.06 413 ALA A CA 1
ATOM 3238 C C . ALA A 1 413 ? 21.443 14.878 -18.557 1.00 93.06 413 ALA A C 1
ATOM 3240 O O . ALA A 1 413 ? 21.297 15.932 -17.936 1.00 93.06 413 ALA A O 1
ATOM 3241 N N . GLY A 1 414 ? 20.768 14.635 -19.683 1.00 93.19 414 GLY A N 1
ATOM 3242 C CA . GLY A 1 414 ? 19.828 15.584 -20.272 1.00 93.19 414 GLY A CA 1
ATOM 3243 C C . GLY A 1 414 ? 20.461 16.615 -21.207 1.00 93.19 414 GLY A C 1
ATOM 3244 O O . GLY A 1 414 ? 19.793 17.585 -21.564 1.00 93.19 414 GLY A O 1
ATOM 3245 N N . GLU A 1 415 ? 21.724 16.434 -21.599 1.00 94.75 415 GLU A N 1
ATOM 3246 C CA . GLU A 1 415 ? 22.425 17.333 -22.525 1.00 94.75 415 GLU A CA 1
ATOM 3247 C C . GLU A 1 415 ? 22.284 16.914 -23.994 1.00 94.75 415 GLU A C 1
ATOM 3249 O O . GLU A 1 415 ? 22.336 17.762 -24.890 1.00 94.75 415 GLU A O 1
ATOM 3254 N N . LYS A 1 416 ? 22.074 15.620 -24.256 1.00 97.56 416 LYS A N 1
ATOM 3255 C CA . LYS A 1 416 ? 21.931 15.083 -25.609 1.00 97.56 416 LYS A CA 1
ATOM 3256 C C . LYS A 1 416 ? 20.481 14.713 -25.890 1.00 97.56 416 LYS A C 1
ATOM 3258 O O . LYS A 1 416 ? 19.884 13.956 -25.133 1.00 97.56 416 LYS A O 1
ATOM 3263 N N . LYS A 1 417 ? 19.932 15.216 -27.000 1.00 97.56 417 LYS A N 1
ATOM 3264 C CA . LYS A 1 417 ? 18.573 14.925 -27.488 1.00 97.56 417 LYS A CA 1
ATOM 3265 C C . LYS A 1 417 ? 18.626 14.428 -28.934 1.00 97.56 417 LYS A C 1
ATOM 3267 O O . LYS A 1 417 ? 19.138 15.128 -29.804 1.00 97.56 417 LYS A O 1
ATOM 3272 N N . GLU A 1 418 ? 18.067 13.251 -29.196 1.00 98.00 418 GLU A N 1
ATOM 3273 C CA . GLU A 1 418 ? 18.050 12.590 -30.510 1.00 98.00 418 GLU A CA 1
ATOM 3274 C C . GLU A 1 418 ? 16.619 12.190 -30.883 1.00 98.00 418 GLU A C 1
ATOM 3276 O O . GLU A 1 418 ? 15.926 11.562 -30.087 1.00 98.00 418 GLU A O 1
ATOM 3281 N N . LYS A 1 419 ? 16.156 12.552 -32.082 1.00 97.81 419 LYS A N 1
ATOM 3282 C CA . LYS A 1 419 ? 14.816 12.185 -32.560 1.00 97.81 419 LYS A CA 1
ATOM 3283 C C . LYS A 1 419 ? 14.766 10.710 -32.965 1.00 97.81 419 LYS A C 1
ATOM 3285 O O . LYS A 1 419 ? 15.724 10.203 -33.545 1.00 97.81 419 LYS A O 1
ATOM 3290 N N . ILE A 1 420 ? 13.644 10.045 -32.695 1.00 97.56 420 ILE A N 1
ATOM 3291 C CA . ILE A 1 420 ? 13.364 8.681 -33.166 1.00 97.56 420 ILE A CA 1
ATOM 3292 C C . ILE A 1 420 ? 12.447 8.783 -34.384 1.00 97.56 420 ILE A C 1
ATOM 3294 O O . ILE A 1 420 ? 11.234 8.906 -34.245 1.00 97.56 420 ILE A O 1
ATOM 3298 N N . GLU A 1 421 ? 13.032 8.777 -35.581 1.00 96.50 421 GLU A N 1
ATOM 3299 C CA . GLU A 1 421 ? 12.309 9.040 -36.837 1.00 96.50 421 GLU A CA 1
ATOM 3300 C C . GLU A 1 421 ? 11.271 7.960 -37.176 1.00 96.50 421 GLU A C 1
ATOM 3302 O O . GLU A 1 421 ? 10.311 8.216 -37.900 1.00 96.50 421 GLU A O 1
ATOM 3307 N N . GLU A 1 422 ? 11.441 6.746 -36.653 1.00 95.88 422 GLU A N 1
ATOM 3308 C CA . GLU A 1 422 ? 10.514 5.639 -36.866 1.00 95.88 422 GLU A CA 1
ATOM 3309 C C . GLU A 1 422 ? 9.182 5.817 -36.120 1.00 95.88 422 GLU A C 1
ATOM 3311 O O . GLU A 1 422 ? 8.187 5.197 -36.503 1.00 95.88 422 GLU A O 1
ATOM 3316 N N . ILE A 1 423 ? 9.146 6.643 -35.067 1.00 96.69 423 ILE A N 1
ATOM 3317 C CA . ILE A 1 423 ? 7.936 6.914 -34.284 1.00 96.69 423 ILE A CA 1
ATOM 3318 C C . ILE A 1 423 ? 7.285 8.194 -34.804 1.00 96.69 423 ILE A C 1
ATOM 3320 O O . ILE A 1 423 ? 7.817 9.291 -34.648 1.00 96.69 423 ILE A O 1
ATOM 3324 N N . VAL A 1 424 ? 6.097 8.055 -35.390 1.00 93.19 424 VAL A N 1
ATOM 3325 C CA . VAL A 1 424 ? 5.373 9.162 -36.025 1.00 93.19 424 VAL A CA 1
ATOM 3326 C C . VAL A 1 424 ? 4.028 9.372 -35.338 1.00 93.19 424 VAL A C 1
ATOM 3328 O O . VAL A 1 424 ? 3.236 8.440 -35.229 1.00 93.19 424 VAL A O 1
ATOM 3331 N N . GLY A 1 425 ? 3.754 10.608 -34.909 1.00 94.69 425 GLY A N 1
ATOM 3332 C CA . GLY A 1 425 ? 2.430 11.024 -34.436 1.00 94.69 425 GLY A CA 1
ATOM 3333 C C . GLY A 1 425 ? 1.969 10.356 -33.138 1.00 94.69 425 GLY A C 1
ATOM 3334 O O . GLY A 1 425 ? 0.762 10.199 -32.932 1.00 94.69 425 GLY A O 1
ATOM 3335 N N . ALA A 1 426 ? 2.906 9.949 -32.277 1.00 97.38 426 ALA A N 1
ATOM 3336 C CA . ALA A 1 426 ? 2.599 9.312 -31.002 1.00 97.38 426 ALA A CA 1
ATOM 3337 C C . ALA A 1 426 ? 1.782 10.252 -30.103 1.00 97.38 426 ALA A C 1
ATOM 3339 O O . ALA A 1 426 ? 2.133 11.410 -29.924 1.00 97.38 426 ALA A O 1
ATOM 3340 N N . GLN A 1 427 ? 0.696 9.752 -29.524 1.00 95.81 427 GLN A N 1
ATOM 3341 C CA . GLN A 1 427 ? -0.207 10.525 -28.663 1.00 95.81 427 GLN A CA 1
ATOM 3342 C C . GLN A 1 427 ? 0.076 10.311 -27.168 1.00 95.81 427 GLN A C 1
ATOM 3344 O O . GLN A 1 427 ? -0.229 11.169 -26.346 1.00 95.81 427 GLN A O 1
ATOM 3349 N N . GLN A 1 428 ? 0.665 9.168 -26.816 1.00 95.88 428 GLN A N 1
ATOM 3350 C CA . GLN A 1 428 ? 1.124 8.819 -25.472 1.00 95.88 428 GLN A CA 1
ATOM 3351 C C . GLN A 1 428 ? 2.290 7.837 -25.602 1.00 95.88 428 GLN A C 1
ATOM 3353 O O . GLN A 1 428 ? 2.328 7.068 -26.562 1.00 95.88 428 GLN A O 1
ATOM 3358 N N . ILE A 1 429 ? 3.208 7.833 -24.635 1.00 97.62 429 ILE A N 1
ATOM 3359 C CA . ILE A 1 429 ? 4.314 6.872 -24.560 1.00 97.62 429 ILE A CA 1
ATOM 3360 C C . ILE A 1 429 ? 4.375 6.202 -23.181 1.00 97.62 429 ILE A C 1
ATOM 3362 O O . ILE A 1 429 ? 4.165 6.859 -22.163 1.00 97.62 429 ILE A O 1
ATOM 3366 N N . VAL A 1 430 ? 4.672 4.901 -23.138 1.00 95.31 430 VAL A N 1
ATOM 3367 C CA . VAL A 1 430 ? 4.877 4.115 -21.905 1.00 95.31 430 VAL A CA 1
ATOM 3368 C C . VAL A 1 430 ? 5.953 3.054 -22.148 1.00 95.31 430 VAL A C 1
ATOM 3370 O O . VAL A 1 430 ? 5.992 2.457 -23.218 1.00 95.31 430 VAL A O 1
ATOM 3373 N N . LEU A 1 431 ? 6.816 2.788 -21.165 1.00 94.88 431 LEU A N 1
ATOM 3374 C CA . LEU A 1 431 ? 7.788 1.688 -21.216 1.00 94.88 431 LEU A CA 1
ATOM 3375 C C . LEU A 1 431 ? 7.286 0.450 -20.461 1.00 94.88 431 LEU A C 1
ATOM 3377 O O . LEU A 1 431 ? 6.639 0.579 -19.421 1.00 94.88 431 LEU A O 1
ATOM 3381 N N . ASP A 1 432 ? 7.655 -0.738 -20.945 1.00 91.94 432 ASP A N 1
ATOM 3382 C CA . ASP A 1 432 ? 7.681 -1.952 -20.117 1.00 91.94 432 ASP A CA 1
ATOM 3383 C C . ASP A 1 432 ? 9.010 -2.116 -19.356 1.00 91.94 432 ASP A C 1
ATOM 3385 O O . ASP A 1 432 ? 9.960 -1.350 -19.544 1.00 91.94 432 ASP A O 1
ATOM 3389 N N . TYR A 1 433 ? 9.119 -3.138 -18.498 1.00 87.88 433 TYR A N 1
ATOM 3390 C CA . TYR A 1 433 ? 10.353 -3.360 -17.731 1.00 87.88 433 TYR A CA 1
ATOM 3391 C C . TYR A 1 433 ? 11.535 -3.869 -18.555 1.00 87.88 433 TYR A C 1
ATOM 3393 O O . TYR A 1 433 ? 12.658 -3.894 -18.054 1.00 87.88 433 TYR A O 1
ATOM 3401 N N . LYS A 1 434 ? 11.317 -4.267 -19.810 1.00 91.44 434 LYS A N 1
ATOM 3402 C CA . LYS A 1 434 ? 12.387 -4.608 -20.755 1.00 91.44 434 LYS A CA 1
ATOM 3403 C C . LYS A 1 434 ? 12.767 -3.428 -21.653 1.00 91.44 434 LYS A C 1
ATOM 3405 O O . LYS A 1 434 ? 13.506 -3.632 -22.615 1.00 91.44 434 LYS A O 1
ATOM 3410 N N . ASN A 1 435 ? 12.311 -2.219 -21.321 1.00 94.69 435 ASN A N 1
ATOM 3411 C CA . ASN A 1 435 ? 12.551 -0.981 -22.055 1.00 94.69 435 ASN A CA 1
ATOM 3412 C C . ASN A 1 435 ? 11.982 -0.989 -23.491 1.00 94.69 435 ASN A C 1
ATOM 3414 O O . ASN A 1 435 ? 12.500 -0.287 -24.358 1.00 94.69 435 ASN A O 1
ATOM 3418 N N . ASN A 1 436 ? 10.923 -1.761 -23.771 1.00 95.94 436 ASN A N 1
ATOM 3419 C CA . ASN A 1 436 ? 10.168 -1.589 -25.016 1.00 95.94 436 ASN A CA 1
ATOM 3420 C C . ASN A 1 436 ? 9.203 -0.410 -24.854 1.00 95.94 436 ASN A C 1
ATOM 3422 O O . ASN A 1 436 ? 8.479 -0.335 -23.858 1.00 95.94 436 ASN A O 1
ATOM 3426 N N . LEU A 1 437 ? 9.194 0.502 -25.825 1.00 97.62 437 LEU A N 1
ATOM 3427 C CA . LEU A 1 437 ? 8.406 1.731 -25.782 1.00 97.62 437 LEU A CA 1
ATOM 3428 C C . LEU A 1 437 ? 7.096 1.542 -26.548 1.00 97.62 437 LEU A C 1
ATOM 3430 O O . LEU A 1 437 ? 7.098 1.359 -27.762 1.00 97.62 437 LEU A O 1
ATOM 3434 N N . TYR A 1 438 ? 5.977 1.602 -25.844 1.00 98.19 438 TYR A N 1
ATOM 3435 C CA . TYR A 1 438 ? 4.634 1.494 -26.398 1.00 98.19 438 TYR A CA 1
ATOM 3436 C C . TYR A 1 438 ? 4.059 2.883 -26.620 1.00 98.19 438 TYR A C 1
ATOM 3438 O O . TYR A 1 438 ? 4.249 3.781 -25.799 1.00 98.19 438 TYR A O 1
ATOM 3446 N N . PHE A 1 439 ? 3.333 3.043 -27.718 1.00 98.12 439 PHE A N 1
ATOM 3447 C CA . PHE A 1 439 ? 2.619 4.271 -28.045 1.00 98.12 439 PHE A CA 1
ATOM 3448 C C . PHE A 1 439 ? 1.372 3.960 -28.869 1.00 98.12 439 PHE A C 1
ATOM 3450 O O . PHE A 1 439 ? 1.227 2.854 -29.385 1.00 98.12 439 PHE A O 1
ATOM 3457 N N . TYR A 1 440 ? 0.473 4.929 -29.004 1.00 97.50 440 TYR A N 1
ATOM 3458 C CA . TYR A 1 440 ? -0.591 4.881 -30.007 1.00 97.50 440 TYR A CA 1
ATOM 3459 C C . TYR A 1 440 ? -0.602 6.158 -30.843 1.00 97.50 440 TYR A C 1
ATOM 3461 O O . TYR A 1 440 ? -0.133 7.203 -30.389 1.00 97.50 440 TYR A O 1
ATOM 3469 N N . ASP A 1 441 ? -1.101 6.062 -32.070 1.00 96.00 441 ASP A N 1
ATOM 3470 C CA . ASP A 1 441 ? -1.144 7.166 -33.033 1.00 96.00 441 ASP A CA 1
ATOM 3471 C C . ASP A 1 441 ? -2.439 7.999 -32.946 1.00 96.00 441 ASP A C 1
ATOM 3473 O O . ASP A 1 441 ? -3.294 7.807 -32.076 1.00 96.00 441 ASP A O 1
ATOM 3477 N N . ALA A 1 442 ? -2.609 8.958 -33.859 1.00 94.38 442 ALA A N 1
ATOM 3478 C CA . ALA A 1 442 ? -3.813 9.785 -33.931 1.00 94.38 442 ALA A CA 1
ATOM 3479 C C . ALA A 1 442 ? -5.103 8.973 -34.185 1.00 94.38 442 ALA A C 1
ATOM 3481 O O . ALA A 1 442 ? -6.172 9.400 -33.744 1.00 94.38 442 ALA A O 1
ATOM 3482 N N . ASP A 1 443 ? -5.002 7.790 -34.796 1.00 94.12 443 ASP A N 1
ATOM 3483 C CA . ASP A 1 443 ? -6.101 6.840 -35.016 1.00 94.12 443 ASP A CA 1
ATOM 3484 C C . ASP A 1 443 ? -6.255 5.836 -33.857 1.00 94.12 443 ASP A C 1
ATOM 3486 O O . ASP A 1 443 ? -7.045 4.888 -33.933 1.00 94.12 443 ASP A O 1
ATOM 3490 N N . LYS A 1 444 ? -5.523 6.068 -32.756 1.00 95.38 444 LYS A N 1
ATOM 3491 C CA . LYS A 1 444 ? -5.535 5.272 -31.524 1.00 95.38 444 LYS A CA 1
ATOM 3492 C C . LYS A 1 444 ? -5.130 3.812 -31.743 1.00 95.38 444 LYS A C 1
ATOM 3494 O O . LYS A 1 444 ? -5.480 2.935 -30.953 1.00 95.38 444 LYS A O 1
ATOM 3499 N N . GLN A 1 445 ? -4.361 3.551 -32.798 1.00 95.94 445 GLN A N 1
ATOM 3500 C CA . GLN A 1 445 ? -3.785 2.243 -33.073 1.00 95.94 445 GLN A CA 1
ATOM 3501 C C . GLN A 1 445 ? -2.492 2.066 -32.266 1.00 95.94 445 GLN A C 1
ATOM 3503 O O . GLN A 1 445 ? -1.643 2.958 -32.294 1.00 95.94 445 GLN A O 1
ATOM 3508 N N . PRO A 1 446 ? -2.323 0.953 -31.530 1.00 97.38 446 PRO A N 1
ATOM 3509 C CA . PRO A 1 446 ? -1.150 0.737 -30.691 1.00 97.38 446 PRO A CA 1
ATOM 3510 C C . PRO A 1 446 ? 0.055 0.197 -31.473 1.00 97.38 446 PRO A C 1
ATOM 3512 O O . PRO A 1 446 ? -0.064 -0.643 -32.369 1.00 97.38 446 PRO A O 1
ATOM 3515 N N . PHE A 1 447 ? 1.243 0.624 -31.058 1.00 97.94 447 PHE A N 1
ATOM 3516 C CA . PHE A 1 447 ? 2.539 0.222 -31.589 1.00 97.94 447 PHE A CA 1
ATOM 3517 C C . PHE A 1 447 ? 3.526 -0.039 -30.453 1.00 97.94 447 PHE A C 1
ATOM 3519 O O . PHE A 1 447 ? 3.386 0.477 -29.343 1.00 97.94 447 PHE A O 1
ATOM 3526 N N . VAL A 1 448 ? 4.559 -0.819 -30.756 1.00 97.75 448 VAL A N 1
ATOM 3527 C CA . VAL A 1 448 ? 5.727 -1.009 -29.898 1.00 97.75 448 VAL A CA 1
ATOM 3528 C C . VAL A 1 448 ? 6.998 -0.705 -30.683 1.00 97.75 448 VAL A C 1
ATOM 3530 O O . VAL A 1 448 ? 7.203 -1.207 -31.788 1.00 97.75 448 VAL A O 1
ATOM 3533 N N . TYR A 1 449 ? 7.856 0.127 -30.107 1.00 97.25 449 TYR A N 1
ATOM 3534 C CA . TYR A 1 449 ? 9.220 0.375 -30.540 1.00 97.25 449 TYR A CA 1
ATOM 3535 C C . TYR A 1 449 ? 10.176 -0.443 -29.670 1.00 97.25 449 TYR A C 1
ATOM 3537 O O . TYR A 1 449 ? 10.171 -0.358 -28.441 1.00 97.25 449 TYR A O 1
ATOM 3545 N N . SER A 1 450 ? 10.990 -1.265 -30.323 1.00 93.50 450 SER A N 1
ATOM 3546 C CA . SER A 1 450 ? 11.988 -2.120 -29.679 1.00 93.50 450 SER A CA 1
ATOM 3547 C C . SER A 1 450 ? 13.293 -2.089 -30.472 1.00 93.50 450 SER A C 1
ATOM 3549 O O . SER A 1 450 ? 13.391 -1.457 -31.523 1.00 93.50 450 SER A O 1
ATOM 3551 N N . LYS A 1 451 ? 14.288 -2.875 -30.049 1.00 89.31 451 LYS A N 1
ATOM 3552 C CA . LYS A 1 451 ? 15.526 -3.080 -30.826 1.00 89.31 451 LYS A CA 1
ATOM 3553 C C . LYS A 1 451 ? 15.309 -3.630 -32.248 1.00 89.31 451 LYS A C 1
ATOM 3555 O O . LYS A 1 451 ? 16.249 -3.653 -33.034 1.00 89.31 451 LYS A O 1
ATOM 3560 N N . TYR A 1 452 ? 14.109 -4.125 -32.558 1.00 89.31 452 TYR A N 1
ATOM 3561 C CA . TYR A 1 452 ? 13.724 -4.618 -33.883 1.00 89.31 452 TYR A CA 1
ATOM 3562 C C . TYR A 1 452 ? 12.986 -3.565 -34.730 1.00 89.31 452 TYR A C 1
ATOM 3564 O O . TYR A 1 452 ? 12.502 -3.896 -35.810 1.00 89.31 452 TYR A O 1
ATOM 3572 N N . GLY A 1 453 ? 12.905 -2.319 -34.255 1.00 93.12 453 GLY A N 1
ATOM 3573 C CA . GLY A 1 453 ? 12.160 -1.229 -34.880 1.00 93.12 453 GLY A CA 1
ATOM 3574 C C . GLY A 1 453 ? 10.729 -1.108 -34.355 1.00 93.12 453 GLY A C 1
ATOM 3575 O O . GLY A 1 453 ? 10.375 -1.684 -33.320 1.00 93.12 453 GLY A O 1
ATOM 3576 N N . VAL A 1 454 ? 9.918 -0.332 -35.077 1.00 96.88 454 VAL A N 1
ATOM 3577 C CA . VAL A 1 454 ? 8.496 -0.120 -34.780 1.00 96.88 454 VAL A CA 1
ATOM 3578 C C . VAL A 1 454 ? 7.657 -1.254 -35.357 1.00 96.88 454 VAL A C 1
ATOM 3580 O O . VAL A 1 454 ? 7.798 -1.627 -36.522 1.00 96.88 454 VAL A O 1
ATOM 3583 N N . LYS A 1 455 ? 6.742 -1.778 -34.544 1.00 96.75 455 LYS A N 1
ATOM 3584 C CA . LYS A 1 455 ? 5.773 -2.798 -34.934 1.00 96.75 455 LYS A CA 1
ATOM 3585 C C . LYS A 1 455 ? 4.371 -2.399 -34.478 1.00 96.75 455 LYS A C 1
ATOM 3587 O O . LYS A 1 455 ? 4.186 -2.025 -33.324 1.00 96.75 455 LYS A O 1
ATOM 3592 N N . ARG A 1 456 ? 3.383 -2.520 -35.370 1.00 96.19 456 ARG A N 1
ATOM 3593 C CA . ARG A 1 456 ? 1.960 -2.385 -35.022 1.00 96.19 456 ARG A CA 1
ATOM 3594 C C . ARG A 1 456 ? 1.513 -3.565 -34.164 1.00 96.19 456 ARG A C 1
ATOM 3596 O O . ARG A 1 456 ? 1.908 -4.702 -34.432 1.00 96.19 456 ARG A O 1
ATOM 3603 N N . ILE A 1 457 ? 0.706 -3.292 -33.146 1.00 96.50 457 ILE A N 1
ATOM 3604 C CA . ILE A 1 457 ? 0.129 -4.323 -32.289 1.00 96.50 457 ILE A CA 1
ATOM 3605 C C . ILE A 1 457 ? -1.249 -4.726 -32.822 1.00 96.50 457 ILE A C 1
ATOM 3607 O O . ILE A 1 457 ? -2.149 -3.902 -32.967 1.00 96.50 457 ILE A O 1
ATOM 3611 N N . GLU A 1 458 ? -1.410 -6.017 -33.092 1.00 95.62 458 GLU A N 1
ATOM 3612 C CA . GLU A 1 458 ? -2.625 -6.607 -33.651 1.00 95.62 458 GLU A CA 1
ATOM 3613 C C . GLU A 1 458 ? -3.536 -7.173 -32.549 1.00 95.62 458 GLU A C 1
ATOM 3615 O O . GLU A 1 458 ? -3.061 -7.630 -31.509 1.00 95.62 458 GLU A O 1
ATOM 3620 N N . GLY A 1 459 ? -4.851 -7.200 -32.791 1.00 90.31 459 GLY A N 1
ATOM 3621 C CA . GLY A 1 459 ? -5.843 -7.752 -31.850 1.00 90.31 459 GLY A CA 1
ATOM 3622 C C . GLY A 1 459 ? -6.604 -6.715 -31.015 1.00 90.31 459 GLY A C 1
ATOM 3623 O O . GLY A 1 459 ? -7.330 -7.090 -30.095 1.00 90.31 459 GLY A O 1
ATOM 3624 N N . THR A 1 460 ? -6.467 -5.427 -31.341 1.00 91.38 460 THR A N 1
ATOM 3625 C CA . THR A 1 460 ? -7.280 -4.333 -30.781 1.00 91.38 460 THR A CA 1
ATOM 3626 C C . THR A 1 460 ? -8.370 -3.884 -31.770 1.00 91.38 460 THR A C 1
ATOM 3628 O O . THR A 1 460 ? -8.287 -4.230 -32.951 1.00 91.38 460 THR A O 1
ATOM 3631 N N . PRO A 1 461 ? -9.432 -3.183 -31.320 1.00 89.00 461 PRO A N 1
ATOM 3632 C CA . PRO A 1 461 ? -10.500 -2.712 -32.202 1.00 89.00 461 PRO A CA 1
ATOM 3633 C C . PRO A 1 461 ? -9.999 -1.769 -33.303 1.00 89.00 461 PRO A C 1
ATOM 3635 O O . PRO A 1 461 ? -9.132 -0.923 -33.076 1.00 89.00 461 PRO A O 1
ATOM 3638 N N . GLU A 1 462 ? -10.601 -1.871 -34.487 1.00 86.12 462 GLU A N 1
ATOM 3639 C CA . GLU A 1 462 ? -10.384 -0.906 -35.564 1.00 86.12 462 GLU A CA 1
ATOM 3640 C C . GLU A 1 462 ? -11.241 0.346 -35.313 1.00 86.12 462 GLU A C 1
ATOM 3642 O O . GLU A 1 462 ? -12.440 0.238 -35.056 1.00 86.12 462 GLU A O 1
ATOM 3647 N N . HIS A 1 463 ? -10.620 1.528 -35.397 1.00 87.31 463 HIS A N 1
ATOM 3648 C CA . HIS A 1 463 ? -11.244 2.852 -35.219 1.00 87.31 463 HIS A CA 1
ATOM 3649 C C . HIS A 1 463 ? -11.846 3.153 -33.831 1.00 87.31 463 HIS A C 1
ATOM 3651 O O . HIS A 1 463 ? -13.019 3.532 -33.745 1.00 87.31 463 HIS A O 1
ATOM 3657 N N . PRO A 1 464 ? -11.077 3.026 -32.738 1.00 90.81 464 PRO A N 1
ATOM 3658 C CA . PRO A 1 464 ? -11.604 3.347 -31.423 1.00 90.81 464 PRO A CA 1
ATOM 3659 C C . PRO A 1 464 ? -11.730 4.856 -31.191 1.00 90.81 464 PRO A C 1
ATOM 3661 O O . PRO A 1 464 ? -11.030 5.667 -31.803 1.00 90.81 464 PRO A O 1
ATOM 3664 N N . ILE A 1 465 ? -12.619 5.240 -30.276 1.00 87.06 465 ILE A N 1
ATOM 3665 C CA . ILE A 1 465 ? -12.889 6.647 -29.946 1.00 87.06 465 ILE A CA 1
ATOM 3666 C C . ILE A 1 465 ? -11.899 7.143 -28.887 1.00 87.06 465 ILE A C 1
ATOM 3668 O O . ILE A 1 465 ? -11.337 8.234 -29.016 1.00 87.06 465 ILE A O 1
ATOM 3672 N N . LYS A 1 466 ? -11.670 6.342 -27.843 1.00 86.62 466 LYS A N 1
ATOM 3673 C CA . LYS A 1 466 ? -10.760 6.638 -26.731 1.00 86.62 466 LYS A CA 1
ATOM 3674 C C . LYS A 1 466 ? -9.736 5.524 -26.572 1.00 86.62 466 LYS A C 1
ATOM 3676 O O . LYS A 1 466 ? -10.080 4.345 -26.631 1.00 86.62 466 LYS A O 1
ATOM 3681 N N . ALA A 1 467 ? -8.495 5.911 -26.301 1.00 90.06 467 ALA A N 1
ATOM 3682 C CA . ALA A 1 467 ? -7.415 4.992 -25.986 1.00 90.06 467 ALA A CA 1
ATOM 3683 C C . ALA A 1 467 ? -6.497 5.582 -24.919 1.00 90.06 467 ALA A C 1
ATOM 3685 O O . ALA A 1 467 ? -6.288 6.795 -24.887 1.00 90.06 467 ALA A O 1
ATOM 3686 N N . HIS A 1 468 ? -5.963 4.722 -24.058 1.00 88.75 468 HIS A N 1
ATOM 3687 C CA . HIS A 1 468 ? -5.023 5.116 -23.020 1.00 88.75 468 HIS A CA 1
ATOM 3688 C C . HIS A 1 468 ? -4.092 3.954 -22.666 1.00 88.75 468 HIS A C 1
ATOM 3690 O O . HIS A 1 468 ? -4.545 2.830 -22.432 1.00 88.75 468 HIS A O 1
ATOM 3696 N N . LEU A 1 469 ? -2.789 4.224 -22.628 1.00 90.69 469 LEU A N 1
ATOM 3697 C CA . LEU A 1 469 ? -1.775 3.291 -22.143 1.00 90.69 469 LEU A CA 1
ATOM 3698 C C . LEU A 1 469 ? -1.587 3.475 -20.643 1.00 90.69 469 LEU A C 1
ATOM 3700 O O . LEU A 1 469 ? -1.517 4.599 -20.147 1.00 90.69 469 LEU A O 1
ATOM 3704 N N . LEU A 1 470 ? -1.446 2.363 -19.934 1.00 85.75 470 LEU A N 1
ATOM 3705 C CA . LEU A 1 470 ? -1.187 2.361 -18.502 1.00 85.75 470 LEU A CA 1
ATOM 3706 C C . LEU A 1 470 ? 0.239 1.937 -18.220 1.00 85.75 470 LEU A C 1
ATOM 3708 O O . LEU A 1 470 ? 0.758 1.023 -18.850 1.00 85.75 470 LEU A O 1
ATOM 3712 N N . ARG A 1 471 ? 0.873 2.554 -17.227 1.00 86.06 471 ARG A N 1
ATOM 3713 C CA . ARG A 1 471 ? 2.176 2.077 -16.759 1.00 86.06 471 ARG A CA 1
ATOM 3714 C C . ARG A 1 471 ? 2.014 0.667 -16.170 1.00 86.06 47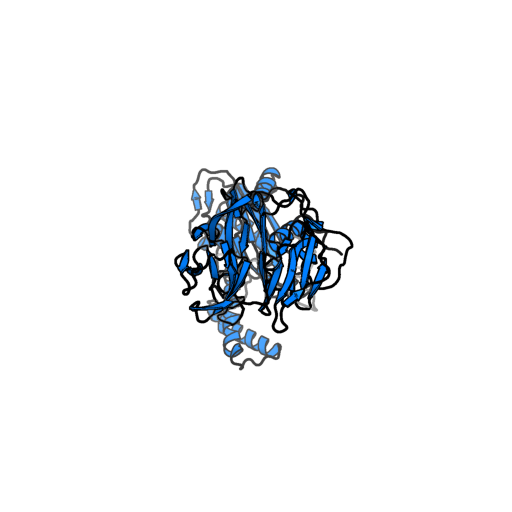1 ARG A C 1
ATOM 3716 O O . ARG A 1 471 ? 1.079 0.454 -15.397 1.00 86.06 471 ARG A O 1
ATOM 3723 N N . PRO A 1 472 ? 2.868 -0.299 -16.546 1.00 82.50 472 PRO A N 1
ATOM 3724 C CA . PRO A 1 472 ? 2.729 -1.667 -16.069 1.00 82.50 472 PRO A CA 1
ATOM 3725 C C . PRO A 1 472 ? 3.025 -1.766 -14.569 1.00 82.50 472 PRO A C 1
ATOM 3727 O O . PRO A 1 472 ? 3.919 -1.094 -14.057 1.00 82.50 472 PRO A O 1
ATOM 3730 N N . SER A 1 473 ? 2.292 -2.642 -13.878 1.00 74.56 473 SER A N 1
ATOM 3731 C CA . SER A 1 473 ? 2.620 -3.052 -12.504 1.00 74.56 473 SER A CA 1
ATOM 3732 C C . SER A 1 473 ? 3.853 -3.948 -12.486 1.00 74.56 473 SER A C 1
ATOM 3734 O O . SER A 1 473 ? 4.106 -4.639 -13.470 1.00 74.56 473 SER A O 1
ATOM 3736 N N . SER A 1 474 ? 4.529 -4.058 -11.337 1.00 68.94 474 SER A N 1
ATOM 3737 C CA . SER A 1 474 ? 5.770 -4.837 -11.130 1.00 68.94 474 SER A CA 1
ATOM 3738 C C . SER A 1 474 ? 5.770 -6.292 -11.629 1.00 68.94 474 SER A C 1
ATOM 3740 O O . SER A 1 474 ? 6.837 -6.868 -11.853 1.00 68.94 474 SER A O 1
ATOM 3742 N N . ASN A 1 475 ? 4.599 -6.891 -11.860 1.00 67.88 475 ASN A N 1
ATOM 3743 C CA . ASN A 1 475 ? 4.463 -8.261 -12.360 1.00 67.88 475 ASN A CA 1
ATOM 3744 C C . ASN A 1 475 ? 4.405 -8.371 -13.896 1.00 67.88 475 ASN A C 1
ATOM 3746 O O . ASN A 1 475 ? 4.559 -9.468 -14.436 1.00 67.88 475 ASN A O 1
ATOM 3750 N N . MET A 1 476 ? 4.229 -7.259 -14.613 1.00 75.69 476 MET A N 1
ATOM 3751 C CA . MET A 1 476 ? 4.117 -7.198 -16.075 1.00 75.69 476 MET A CA 1
ATOM 3752 C C . MET A 1 476 ? 5.459 -6.848 -16.724 1.00 75.69 476 MET A C 1
ATOM 3754 O O . MET A 1 476 ? 5.748 -5.693 -17.016 1.00 75.69 476 MET A O 1
ATOM 3758 N N . LYS A 1 477 ? 6.311 -7.858 -16.939 1.00 78.00 477 LYS A N 1
ATOM 3759 C CA . LYS A 1 477 ? 7.707 -7.662 -17.379 1.00 78.00 477 LYS A CA 1
ATOM 3760 C C . LYS A 1 477 ? 7.870 -7.129 -18.802 1.00 78.00 477 LYS A C 1
ATOM 3762 O O . LYS A 1 477 ? 8.784 -6.350 -19.048 1.00 78.00 477 LYS A O 1
ATOM 3767 N N . ASP A 1 478 ? 7.053 -7.592 -19.734 1.00 84.94 478 ASP A N 1
ATOM 3768 C CA . ASP A 1 478 ? 7.197 -7.346 -21.174 1.00 84.94 478 ASP A CA 1
ATOM 3769 C C . ASP A 1 478 ? 5.859 -7.066 -21.858 1.00 84.94 478 ASP A C 1
ATOM 3771 O O . ASP A 1 478 ? 5.618 -7.452 -23.006 1.00 84.94 478 ASP A O 1
ATOM 3775 N N . SER A 1 479 ? 4.981 -6.403 -21.111 1.00 88.19 479 SER A N 1
ATOM 3776 C CA . SER A 1 479 ? 3.642 -6.070 -21.554 1.00 88.19 479 SER A CA 1
ATOM 3777 C C . SER A 1 479 ? 3.139 -4.787 -20.915 1.00 88.19 479 SER A C 1
ATOM 3779 O O . SER A 1 479 ? 3.510 -4.476 -19.784 1.00 88.19 479 SER A O 1
ATOM 3781 N N . VAL A 1 480 ? 2.231 -4.102 -21.601 1.00 88.75 480 VAL A N 1
ATOM 3782 C CA . VAL A 1 480 ? 1.620 -2.847 -21.154 1.00 88.75 480 VAL A CA 1
ATOM 3783 C C . VAL A 1 480 ? 0.094 -2.958 -21.239 1.00 88.75 480 VAL A C 1
ATOM 3785 O O . VAL A 1 480 ? -0.419 -3.381 -22.280 1.00 88.75 480 VAL A O 1
ATOM 3788 N N . PRO A 1 481 ? -0.661 -2.605 -20.181 1.00 88.50 481 PRO A N 1
ATOM 3789 C CA . PRO A 1 481 ? -2.111 -2.527 -20.269 1.00 88.50 481 PRO A CA 1
ATOM 3790 C C . PRO A 1 481 ? -2.560 -1.357 -21.148 1.00 88.50 481 PRO A C 1
ATOM 3792 O O . PRO A 1 481 ? -1.990 -0.265 -21.123 1.00 88.50 481 PRO A O 1
ATOM 3795 N N . PHE A 1 482 ? -3.629 -1.584 -21.897 1.00 89.50 482 PHE A N 1
ATOM 3796 C CA . PHE A 1 482 ? -4.193 -0.638 -22.843 1.00 89.50 482 PHE A CA 1
ATOM 3797 C C . PHE A 1 482 ? -5.709 -0.640 -22.729 1.00 89.50 482 PHE A C 1
ATOM 3799 O O . PHE A 1 482 ? -6.353 -1.679 -22.881 1.00 89.50 482 PHE A O 1
ATOM 3806 N N . ILE A 1 483 ? -6.276 0.525 -22.434 1.00 86.12 483 ILE A N 1
ATOM 3807 C CA . ILE A 1 483 ? -7.720 0.720 -22.342 1.00 86.12 483 ILE A CA 1
ATOM 3808 C C . ILE A 1 483 ? -8.193 1.346 -23.643 1.00 86.12 483 ILE A C 1
ATOM 3810 O O . ILE A 1 483 ? -7.696 2.400 -24.031 1.00 86.12 483 ILE A O 1
ATOM 3814 N N . VAL A 1 484 ? -9.167 0.716 -24.294 1.00 87.94 484 VAL A N 1
ATOM 3815 C CA . VAL A 1 484 ? -9.748 1.166 -25.560 1.00 87.94 484 VAL A CA 1
ATOM 3816 C C . VAL A 1 484 ? -11.259 1.053 -25.489 1.00 87.94 484 VAL A C 1
ATOM 3818 O O . VAL A 1 484 ? -11.783 -0.046 -25.313 1.00 87.94 484 VAL A O 1
ATOM 3821 N N . ASP A 1 485 ? -11.958 2.183 -25.604 1.00 85.81 485 ASP A N 1
ATOM 3822 C CA . ASP A 1 485 ? -13.426 2.264 -25.534 1.00 85.81 485 ASP A CA 1
ATOM 3823 C C . ASP A 1 485 ? -14.033 1.468 -24.358 1.00 85.81 485 ASP A C 1
ATOM 3825 O O . ASP A 1 485 ? -15.013 0.736 -24.501 1.00 85.81 485 ASP A O 1
ATOM 3829 N N . GLY A 1 486 ? -13.410 1.585 -23.179 1.00 76.50 486 GLY A N 1
ATOM 3830 C CA . GLY A 1 486 ? -13.852 0.928 -21.942 1.00 76.50 486 GLY A CA 1
ATOM 3831 C C . GLY A 1 486 ? -13.490 -0.557 -21.823 1.00 76.50 486 GLY A C 1
ATOM 3832 O O . GLY A 1 486 ? -13.809 -1.168 -20.804 1.00 76.50 486 GLY A O 1
ATOM 3833 N N . LYS A 1 487 ? -12.807 -1.136 -22.817 1.00 82.56 487 LYS A N 1
ATOM 3834 C CA . LYS A 1 487 ? -12.270 -2.505 -22.783 1.00 82.56 487 LYS A CA 1
ATOM 3835 C C . LYS A 1 487 ? -10.780 -2.495 -22.500 1.00 82.56 487 LYS A C 1
ATOM 3837 O O . LYS A 1 487 ? -10.067 -1.600 -22.949 1.00 82.56 487 LYS A O 1
ATOM 3842 N N . THR A 1 488 ? -10.302 -3.514 -21.801 1.00 83.50 488 THR A N 1
ATOM 3843 C CA . THR A 1 488 ? -8.890 -3.638 -21.436 1.00 83.50 488 THR A CA 1
ATOM 3844 C C . THR A 1 488 ? -8.187 -4.709 -22.272 1.00 83.50 488 THR A C 1
ATOM 3846 O O . THR A 1 488 ? -8.740 -5.765 -22.585 1.00 83.50 488 THR A O 1
ATOM 3849 N N . TYR A 1 489 ? -6.952 -4.413 -22.665 1.00 88.06 489 TYR A N 1
ATOM 3850 C CA . TYR A 1 489 ? -6.077 -5.284 -23.441 1.00 88.06 489 TYR A CA 1
ATOM 3851 C C . TYR A 1 489 ? -4.681 -5.288 -22.829 1.00 88.06 489 TYR A C 1
ATOM 3853 O O . TYR A 1 489 ? -4.207 -4.265 -22.343 1.00 88.06 489 TYR A O 1
ATOM 3861 N N . ILE A 1 490 ? -3.992 -6.421 -22.902 1.00 90.12 490 ILE A N 1
ATOM 3862 C CA . ILE A 1 490 ? -2.570 -6.526 -22.585 1.00 90.12 490 ILE A CA 1
ATOM 3863 C C . ILE A 1 490 ? -1.791 -6.549 -23.893 1.00 90.12 490 ILE A C 1
ATOM 3865 O O . ILE A 1 490 ? -1.892 -7.505 -24.666 1.00 90.12 490 ILE A O 1
ATOM 3869 N N . LEU A 1 491 ? -1.030 -5.485 -24.135 1.00 92.94 491 LEU A N 1
ATOM 3870 C CA . LEU A 1 491 ? -0.142 -5.343 -25.281 1.00 92.94 491 LEU A CA 1
ATOM 3871 C C . LEU A 1 491 ? 1.190 -6.013 -24.976 1.00 92.94 491 LEU A C 1
ATOM 3873 O O . LEU A 1 491 ? 1.728 -5.825 -23.891 1.00 92.94 491 LEU A O 1
ATOM 3877 N N . SER A 1 492 ? 1.730 -6.770 -25.923 1.00 92.00 492 SER A N 1
ATOM 3878 C CA . SER A 1 492 ? 3.005 -7.476 -25.776 1.00 92.00 492 SER A CA 1
ATOM 3879 C C . SER A 1 492 ? 4.021 -7.002 -26.811 1.00 92.00 492 SER A C 1
ATOM 3881 O O . SER A 1 492 ? 3.665 -6.631 -27.934 1.00 92.00 492 SER A O 1
ATOM 3883 N N . ALA A 1 493 ? 5.308 -7.076 -26.465 1.00 91.31 493 ALA A N 1
ATOM 3884 C CA . ALA A 1 493 ? 6.399 -6.634 -27.340 1.00 91.31 493 ALA A CA 1
ATOM 3885 C C . ALA A 1 493 ? 6.497 -7.434 -28.654 1.00 91.31 493 ALA A C 1
ATOM 3887 O O . ALA A 1 493 ? 7.112 -6.992 -29.624 1.00 91.31 493 ALA A O 1
ATOM 3888 N N . ASP A 1 494 ? 5.874 -8.613 -28.712 1.00 90.62 494 ASP A N 1
ATOM 3889 C CA . ASP A 1 494 ? 5.758 -9.418 -29.925 1.00 90.62 494 ASP A CA 1
ATOM 3890 C C . ASP A 1 494 ? 4.720 -8.879 -30.925 1.00 90.62 494 ASP A C 1
ATOM 3892 O O . ASP A 1 494 ? 4.567 -9.456 -32.002 1.00 90.62 494 ASP A O 1
ATOM 3896 N N . GLY A 1 495 ? 4.045 -7.767 -30.622 1.00 92.56 495 GLY A N 1
ATOM 3897 C CA . GLY A 1 495 ? 3.032 -7.154 -31.477 1.00 92.56 495 GLY A CA 1
ATOM 3898 C C . GLY A 1 495 ? 1.646 -7.786 -31.350 1.00 92.56 495 GLY A C 1
ATOM 3899 O O . GLY A 1 495 ? 0.830 -7.604 -32.249 1.00 92.56 495 GLY A O 1
ATOM 3900 N N . SER A 1 496 ? 1.374 -8.547 -30.289 1.00 93.44 496 SER A N 1
ATOM 3901 C CA . SER A 1 496 ? 0.041 -9.084 -30.002 1.00 93.44 496 SER A CA 1
ATOM 3902 C C . SER A 1 496 ? -0.662 -8.323 -28.875 1.00 93.44 496 SER A C 1
ATOM 3904 O O . SER A 1 496 ? -0.027 -7.832 -27.939 1.00 93.44 496 SER A O 1
ATOM 3906 N N . ALA A 1 497 ? -1.988 -8.237 -28.962 1.00 93.00 497 ALA A N 1
ATOM 3907 C CA . ALA A 1 497 ? -2.867 -7.792 -27.891 1.00 93.00 497 ALA A CA 1
ATOM 3908 C C . ALA A 1 497 ? -3.780 -8.939 -27.452 1.00 93.00 497 ALA A C 1
ATOM 3910 O O . ALA A 1 497 ? -4.386 -9.626 -28.279 1.00 93.00 497 ALA A O 1
ATOM 3911 N N . LYS A 1 498 ? -3.907 -9.134 -26.138 1.00 89.38 498 LYS A N 1
ATOM 3912 C CA . LYS A 1 498 ? -4.856 -10.089 -25.553 1.00 89.38 498 LYS A CA 1
ATOM 3913 C C . LYS A 1 498 ? -5.933 -9.340 -24.775 1.00 89.38 498 LYS A C 1
ATOM 3915 O O . LYS A 1 498 ? -5.563 -8.487 -23.970 1.00 89.38 498 LYS A O 1
ATOM 3920 N N . PRO A 1 499 ? -7.227 -9.638 -24.982 1.00 81.94 499 PRO A N 1
ATOM 3921 C CA . PRO A 1 499 ? -8.284 -9.106 -24.135 1.00 81.94 499 PRO A CA 1
ATOM 3922 C C . PRO A 1 499 ? -8.038 -9.454 -22.670 1.00 81.94 499 PRO A C 1
ATOM 3924 O O . PRO A 1 499 ? -7.472 -10.504 -22.355 1.00 81.94 499 PRO A O 1
ATOM 3927 N N . PHE A 1 500 ? -8.489 -8.567 -21.802 1.00 72.12 500 PHE A N 1
ATOM 3928 C CA . PHE A 1 500 ? -8.439 -8.712 -20.362 1.00 72.12 500 PHE A CA 1
ATOM 3929 C C . PHE A 1 500 ? -9.847 -8.470 -19.817 1.00 72.12 500 PHE A C 1
ATOM 3931 O O . PHE A 1 500 ? -10.527 -7.546 -20.260 1.00 72.12 500 PHE A O 1
ATOM 3938 N N . ASP A 1 501 ? -10.322 -9.323 -18.909 1.00 64.75 501 ASP A N 1
ATOM 3939 C CA . ASP A 1 501 ? -11.741 -9.379 -18.515 1.00 64.75 501 ASP A CA 1
ATOM 3940 C C . ASP A 1 501 ? -12.142 -8.289 -17.498 1.00 64.75 501 ASP A C 1
ATOM 3942 O O . ASP A 1 501 ? -12.841 -8.550 -16.518 1.00 64.75 501 ASP A O 1
ATOM 3946 N N . ILE A 1 502 ? -11.712 -7.047 -17.740 1.00 65.50 502 ILE A N 1
ATOM 3947 C CA . ILE A 1 502 ? -12.194 -5.844 -17.053 1.00 65.50 502 ILE A CA 1
ATOM 3948 C C . ILE A 1 502 ? -12.838 -4.916 -18.086 1.00 65.50 502 ILE A C 1
ATOM 3950 O O . ILE A 1 502 ? -12.181 -4.457 -19.027 1.00 65.50 502 ILE A O 1
ATOM 3954 N N . GLU A 1 503 ? -14.118 -4.620 -17.884 1.00 68.38 503 GLU A N 1
ATOM 3955 C CA . GLU A 1 503 ? -14.877 -3.601 -18.608 1.00 68.38 503 GLU A CA 1
ATOM 3956 C C . GLU A 1 503 ? -15.209 -2.440 -17.657 1.00 68.38 503 GLU A C 1
ATOM 3958 O O . GLU A 1 503 ? -15.487 -2.638 -16.476 1.00 68.38 503 GLU A O 1
ATOM 3963 N N . ILE A 1 504 ? -15.174 -1.205 -18.150 1.00 67.88 504 ILE A N 1
ATOM 3964 C CA . ILE A 1 504 ? -15.580 -0.022 -17.376 1.00 67.88 504 ILE A CA 1
ATOM 3965 C C . ILE A 1 504 ? -16.998 0.361 -17.795 1.00 67.88 504 ILE A C 1
ATOM 3967 O O . ILE A 1 504 ? -17.287 0.457 -18.991 1.00 67.88 504 ILE A O 1
ATOM 3971 N N . ALA A 1 505 ? -17.895 0.554 -16.823 1.00 71.50 505 ALA A N 1
ATOM 3972 C CA . ALA A 1 505 ? -19.275 0.920 -17.108 1.00 71.50 505 ALA A CA 1
ATOM 3973 C C . ALA A 1 505 ? -19.344 2.290 -17.816 1.00 71.50 505 ALA A C 1
ATOM 3975 O O . ALA A 1 505 ? -18.578 3.192 -17.473 1.00 71.50 505 ALA A O 1
ATOM 3976 N N . PRO A 1 506 ? -20.266 2.494 -18.776 1.00 73.44 506 PRO A N 1
ATOM 3977 C CA . PRO A 1 506 ? -20.324 3.734 -19.559 1.00 73.44 506 PRO A CA 1
ATOM 3978 C C . PRO A 1 506 ? -20.551 5.019 -18.743 1.00 73.44 506 PRO A C 1
ATOM 3980 O O . PRO A 1 506 ? -20.203 6.107 -19.201 1.00 73.44 506 PRO A O 1
ATOM 3983 N N . ASP A 1 507 ? -21.164 4.909 -17.564 1.00 76.06 507 ASP A N 1
ATOM 3984 C CA . ASP A 1 507 ? -21.436 6.007 -16.630 1.00 76.06 507 ASP A CA 1
ATOM 3985 C C . ASP A 1 507 ? -20.245 6.345 -15.714 1.00 76.06 507 ASP A C 1
ATOM 3987 O O . ASP A 1 507 ? -20.274 7.357 -15.009 1.00 76.06 507 ASP A O 1
ATOM 3991 N N . VAL A 1 508 ? -19.185 5.534 -15.747 1.00 74.50 508 VAL A N 1
ATOM 3992 C CA . VAL A 1 508 ? -17.932 5.769 -15.027 1.00 74.50 508 VAL A CA 1
ATOM 3993 C C . VAL A 1 508 ? -16.902 6.326 -16.000 1.00 74.50 508 VAL A C 1
ATOM 3995 O O . VAL A 1 508 ? -16.307 5.606 -16.801 1.00 74.50 508 VAL A O 1
ATOM 3998 N N . GLN A 1 509 ? -16.666 7.632 -15.918 1.00 79.94 509 GLN A N 1
ATOM 3999 C CA . GLN A 1 509 ? -15.647 8.301 -16.721 1.00 79.94 509 GLN A CA 1
ATOM 4000 C C . GLN A 1 509 ? -14.394 8.522 -15.884 1.00 79.94 509 GLN A C 1
ATOM 4002 O O . GLN A 1 509 ? -14.216 9.573 -15.279 1.00 79.94 509 GLN A O 1
ATOM 4007 N N . LEU A 1 510 ? -13.534 7.506 -15.842 1.00 81.38 510 LEU A N 1
ATOM 4008 C CA . LEU A 1 510 ? -12.223 7.643 -15.216 1.00 81.38 510 LEU A CA 1
ATOM 4009 C C . LEU A 1 510 ? -11.376 8.648 -15.999 1.00 81.38 510 LEU A C 1
ATOM 4011 O O . LEU A 1 510 ? -11.218 8.508 -17.214 1.00 81.38 510 LEU A O 1
ATOM 4015 N N . SER A 1 511 ? -10.825 9.635 -15.297 1.00 86.06 511 SER A N 1
ATOM 4016 C CA . SER A 1 511 ? -9.937 10.647 -15.877 1.00 86.06 511 SER A CA 1
ATOM 4017 C C . SER A 1 511 ? -8.458 10.253 -15.798 1.00 86.06 511 SER A C 1
ATOM 4019 O O . SER A 1 511 ? -7.665 10.691 -16.629 1.00 86.06 511 SER A O 1
ATOM 4021 N N . ALA A 1 512 ? -8.093 9.352 -14.881 1.00 85.31 512 ALA A N 1
ATOM 4022 C CA . ALA A 1 512 ? -6.761 8.761 -14.775 1.00 85.31 512 ALA A CA 1
ATOM 4023 C C . ALA A 1 512 ? -6.788 7.429 -14.013 1.00 85.31 512 ALA A C 1
ATOM 4025 O O . ALA A 1 512 ? -7.694 7.159 -13.221 1.00 85.31 512 ALA A O 1
ATOM 4026 N N . TYR A 1 513 ? -5.755 6.613 -14.216 1.00 84.25 513 TYR A N 1
ATOM 4027 C CA . TYR A 1 513 ? -5.551 5.363 -13.490 1.00 84.25 513 TYR A CA 1
ATOM 4028 C C . TYR A 1 513 ? -4.061 5.081 -13.304 1.00 84.25 513 TYR A C 1
ATOM 4030 O O . TYR A 1 513 ? -3.249 5.358 -14.187 1.00 84.25 513 TYR A O 1
ATOM 4038 N N . SER A 1 514 ? -3.706 4.499 -12.164 1.00 83.06 514 SER A N 1
ATOM 4039 C CA . SER A 1 514 ? -2.364 3.992 -11.900 1.00 83.06 514 SER A CA 1
ATOM 4040 C C . SER A 1 514 ? -2.424 2.801 -10.965 1.00 83.06 514 SER A C 1
ATOM 4042 O O . SER A 1 514 ? -3.364 2.639 -10.188 1.00 83.06 514 SER A O 1
ATOM 4044 N N . MET A 1 515 ? -1.381 1.988 -10.998 1.00 77.25 515 MET A N 1
ATOM 4045 C CA . MET A 1 515 ? -1.248 0.867 -10.088 1.00 77.25 515 MET A CA 1
ATOM 4046 C C . MET A 1 515 ? 0.194 0.722 -9.650 1.00 77.25 515 MET A C 1
ATOM 4048 O O . MET A 1 515 ? 1.130 0.985 -10.403 1.00 77.25 515 MET A O 1
ATOM 4052 N N . GLU A 1 516 ? 0.352 0.310 -8.407 1.00 72.25 516 GLU A N 1
ATOM 4053 C CA . GLU A 1 516 ? 1.651 0.142 -7.786 1.00 72.25 516 GLU A CA 1
ATOM 4054 C C . GLU A 1 516 ? 2.115 -1.319 -7.934 1.00 72.25 516 GLU A C 1
ATOM 4056 O O . GLU A 1 516 ? 3.086 -1.653 -8.617 1.00 72.25 516 GLU A O 1
ATOM 4061 N N . THR A 1 517 ? 1.332 -2.227 -7.368 1.00 64.00 517 THR A N 1
ATOM 4062 C CA . THR A 1 517 ? 1.479 -3.680 -7.475 1.00 64.00 517 THR A CA 1
ATOM 4063 C C . THR A 1 517 ? 0.100 -4.296 -7.724 1.00 64.00 517 THR A C 1
ATOM 4065 O O . THR A 1 517 ? -0.847 -3.616 -8.116 1.00 64.00 517 THR A O 1
ATOM 4068 N N . LEU A 1 518 ? -0.036 -5.601 -7.481 1.00 58.69 518 LEU A N 1
ATOM 4069 C CA . LEU A 1 518 ? -1.330 -6.284 -7.452 1.00 58.69 518 LEU A CA 1
ATOM 4070 C C . LEU A 1 518 ? -2.274 -5.734 -6.382 1.00 58.69 518 LEU A C 1
ATOM 4072 O O . LEU A 1 518 ? -3.456 -6.046 -6.448 1.00 58.69 518 LEU A O 1
ATOM 4076 N N . PHE A 1 519 ? -1.752 -5.003 -5.391 1.00 65.38 519 PHE A N 1
ATOM 4077 C CA . PHE A 1 519 ? -2.455 -4.732 -4.142 1.00 65.38 519 PHE A CA 1
ATOM 4078 C C . PHE A 1 519 ? -2.916 -3.288 -3.979 1.00 65.38 519 PHE A C 1
ATOM 4080 O O . PHE A 1 519 ? -3.927 -3.073 -3.332 1.00 65.38 519 PHE A O 1
ATOM 4087 N N . MET A 1 520 ? -2.229 -2.318 -4.582 1.00 76.50 520 MET A N 1
ATOM 4088 C CA . MET A 1 520 ? -2.584 -0.903 -4.467 1.00 76.50 520 MET A CA 1
ATOM 4089 C C . MET A 1 520 ? -2.934 -0.328 -5.837 1.00 76.50 520 MET A C 1
ATOM 4091 O O . MET A 1 520 ? -2.109 -0.335 -6.760 1.00 76.50 520 MET A O 1
ATOM 4095 N N . GLN A 1 521 ? -4.160 0.179 -5.964 1.00 82.44 521 GLN A N 1
ATOM 4096 C CA . GLN A 1 521 ? -4.668 0.786 -7.194 1.00 82.44 521 GLN A CA 1
ATOM 4097 C C . GLN A 1 521 ? -5.220 2.184 -6.944 1.00 82.44 521 GLN A C 1
ATOM 4099 O O . GLN A 1 521 ? -5.827 2.457 -5.909 1.00 82.44 521 GLN A O 1
ATOM 4104 N N . TYR A 1 522 ? -5.022 3.057 -7.927 1.00 87.19 522 TYR A N 1
ATOM 4105 C CA . TYR A 1 522 ? -5.386 4.462 -7.867 1.00 87.19 522 TYR A CA 1
ATOM 4106 C C . TYR A 1 522 ? -6.240 4.840 -9.066 1.00 87.19 522 TYR A C 1
ATOM 4108 O O . TYR A 1 522 ? -5.860 4.600 -10.212 1.00 87.19 522 TYR A O 1
ATOM 4116 N N . TYR A 1 523 ? -7.368 5.485 -8.801 1.00 88.31 523 TYR A N 1
ATOM 4117 C CA . TYR A 1 523 ? -8.310 5.915 -9.826 1.00 88.31 523 TYR A CA 1
ATOM 4118 C C . TYR A 1 523 ? -8.636 7.388 -9.644 1.00 88.31 523 TYR A C 1
ATOM 4120 O O . TYR A 1 523 ? -8.883 7.820 -8.519 1.00 88.31 523 TYR A O 1
ATOM 4128 N N . ALA A 1 524 ? -8.686 8.139 -10.741 1.00 90.75 524 ALA A N 1
ATOM 4129 C CA . ALA A 1 524 ? -9.270 9.468 -10.745 1.00 90.75 524 ALA A CA 1
ATOM 4130 C C . ALA A 1 524 ? -10.690 9.442 -11.306 1.00 90.75 524 ALA A C 1
ATOM 4132 O O . ALA A 1 524 ? -10.927 8.929 -12.402 1.00 90.75 524 ALA A O 1
ATOM 4133 N N . LEU A 1 525 ? -11.620 10.007 -10.543 1.00 89.31 525 LEU A N 1
ATOM 4134 C CA . LEU A 1 525 ? -13.018 10.187 -10.921 1.00 89.31 525 LEU A CA 1
ATOM 4135 C C . LEU A 1 525 ? -13.544 11.447 -10.232 1.00 89.31 525 LEU A C 1
ATOM 4137 O O . LEU A 1 525 ? -13.269 11.655 -9.052 1.00 89.31 525 LEU A O 1
ATOM 4141 N N . ASP A 1 526 ? -14.289 12.283 -10.956 1.00 91.19 526 ASP A N 1
ATOM 4142 C CA . ASP A 1 526 ? -14.917 13.504 -10.428 1.00 91.19 526 ASP A CA 1
ATOM 4143 C C . ASP A 1 526 ? -13.950 14.379 -9.598 1.00 91.19 526 ASP A C 1
ATOM 4145 O O . ASP A 1 526 ? -14.270 14.791 -8.479 1.00 91.19 526 ASP A O 1
ATOM 4149 N N . LYS A 1 527 ? -12.746 14.646 -10.133 1.00 94.75 527 LYS A N 1
ATOM 4150 C CA . LYS A 1 527 ? -11.685 15.446 -9.477 1.00 94.75 527 LYS A CA 1
ATOM 4151 C C . LYS A 1 527 ? -11.146 14.874 -8.162 1.00 94.75 527 LYS A C 1
ATOM 4153 O O . LYS A 1 527 ? -10.552 15.591 -7.352 1.00 94.75 527 LYS A O 1
ATOM 4158 N N . LYS A 1 528 ? -11.334 13.580 -7.919 1.00 95.31 528 LYS A N 1
ATOM 4159 C CA . LYS A 1 528 ? -10.846 12.892 -6.720 1.00 95.31 528 LYS A CA 1
ATOM 4160 C C . LYS A 1 528 ? -9.929 11.749 -7.089 1.00 95.31 528 LYS A C 1
ATOM 4162 O O . LYS A 1 528 ? -10.140 11.106 -8.109 1.00 95.31 528 LYS A O 1
ATOM 4167 N N . ILE A 1 529 ? -8.951 11.478 -6.229 1.00 94.12 529 ILE A N 1
ATOM 4168 C CA . ILE A 1 529 ? -8.127 10.269 -6.305 1.00 94.12 529 ILE A CA 1
ATOM 4169 C C . ILE A 1 529 ? -8.638 9.288 -5.260 1.00 94.12 529 ILE A C 1
ATOM 4171 O O . ILE A 1 529 ? -8.651 9.601 -4.068 1.00 94.12 529 ILE A O 1
ATOM 4175 N N . TYR A 1 530 ? -9.022 8.105 -5.721 1.00 89.62 530 TYR A N 1
ATOM 4176 C CA . TYR A 1 530 ? -9.447 6.978 -4.908 1.00 89.62 530 TYR A CA 1
ATOM 4177 C C . TYR A 1 530 ? -8.303 5.973 -4.798 1.00 89.62 530 TYR A C 1
ATOM 4179 O O . TYR A 1 530 ? -7.748 5.567 -5.820 1.00 89.62 530 TYR A O 1
ATOM 4187 N N . GLU A 1 531 ? -7.966 5.577 -3.575 1.00 87.69 531 GLU A N 1
ATOM 4188 C CA . GLU A 1 531 ? -6.983 4.539 -3.266 1.00 87.69 531 GLU A CA 1
ATOM 4189 C C . GLU A 1 531 ? -7.708 3.254 -2.860 1.00 87.69 531 GLU A C 1
ATOM 4191 O O . GLU A 1 531 ? -8.562 3.252 -1.971 1.00 87.69 531 GLU A O 1
ATOM 4196 N N . PHE A 1 532 ? -7.353 2.158 -3.520 1.00 78.94 532 PHE A N 1
ATOM 4197 C CA . PHE A 1 532 ? -7.851 0.825 -3.221 1.00 78.94 532 PHE A CA 1
ATOM 4198 C C . PHE A 1 532 ? -6.685 -0.025 -2.736 1.00 78.94 532 PHE A C 1
ATOM 4200 O O . PHE A 1 532 ? -5.855 -0.440 -3.546 1.00 78.94 532 PHE A O 1
ATOM 4207 N N . ASP A 1 533 ? -6.658 -0.289 -1.429 1.00 75.62 533 ASP A N 1
ATOM 4208 C CA . ASP A 1 533 ? -5.832 -1.342 -0.844 1.00 75.62 533 ASP A CA 1
ATOM 4209 C C . ASP A 1 533 ? -6.609 -2.658 -0.883 1.00 75.62 533 ASP A C 1
ATOM 4211 O O . ASP A 1 533 ? -7.573 -2.891 -0.155 1.00 75.62 533 ASP A O 1
ATOM 4215 N N . ILE A 1 534 ? -6.209 -3.518 -1.804 1.00 66.31 534 ILE A N 1
ATOM 4216 C CA . ILE A 1 534 ? -6.876 -4.777 -2.114 1.00 66.31 534 ILE A CA 1
ATOM 4217 C C . ILE A 1 534 ? -6.664 -5.784 -0.987 1.00 66.31 534 ILE A C 1
ATOM 4219 O O . ILE A 1 534 ? -7.518 -6.648 -0.792 1.00 66.31 534 ILE A O 1
ATOM 4223 N N . VAL A 1 535 ? -5.570 -5.674 -0.226 1.00 60.88 535 VAL A N 1
ATOM 4224 C CA . VAL A 1 535 ? -5.338 -6.519 0.951 1.00 60.88 535 VAL A CA 1
ATOM 4225 C C . VAL A 1 535 ? -6.326 -6.140 2.043 1.00 60.88 535 VAL A C 1
ATOM 4227 O O . VAL A 1 535 ? -7.029 -7.022 2.538 1.00 60.88 535 VAL A O 1
ATOM 4230 N N . ASP A 1 536 ? -6.458 -4.849 2.343 1.00 58.53 536 ASP A N 1
ATOM 4231 C CA . ASP A 1 536 ? -7.402 -4.361 3.354 1.00 58.53 536 ASP A CA 1
ATOM 4232 C C . ASP A 1 536 ? -8.857 -4.673 2.963 1.00 58.53 536 ASP A C 1
ATOM 4234 O O . ASP A 1 536 ? -9.630 -5.202 3.766 1.00 58.53 536 ASP A O 1
ATOM 4238 N N . ILE A 1 537 ? -9.221 -4.450 1.694 1.00 58.78 537 ILE A N 1
ATOM 4239 C CA . ILE A 1 537 ? -10.551 -4.793 1.162 1.00 58.78 537 ILE A CA 1
ATOM 4240 C C . ILE A 1 537 ? -10.814 -6.305 1.276 1.00 58.78 537 ILE A C 1
ATOM 4242 O O . ILE A 1 537 ? -11.934 -6.728 1.576 1.00 58.78 537 ILE A O 1
ATOM 4246 N N . PHE A 1 538 ? -9.801 -7.148 1.049 1.00 52.66 538 PHE A N 1
ATOM 4247 C CA . PHE A 1 538 ? -9.937 -8.600 1.160 1.00 52.66 538 PHE A CA 1
ATOM 4248 C C . PHE A 1 538 ? -10.067 -9.068 2.612 1.00 52.66 538 PHE A C 1
ATOM 4250 O O . PHE A 1 538 ? -10.861 -9.974 2.886 1.00 52.66 538 PHE A O 1
ATOM 4257 N N . GLU A 1 539 ? -9.340 -8.453 3.550 1.00 49.84 539 GLU A N 1
ATOM 4258 C CA . GLU A 1 539 ? -9.514 -8.715 4.980 1.00 49.84 539 GLU A CA 1
ATOM 4259 C C . GLU A 1 539 ? -10.943 -8.384 5.428 1.00 49.84 539 GLU A C 1
ATOM 4261 O O . GLU A 1 539 ? -11.577 -9.211 6.089 1.00 49.84 539 GLU A O 1
ATOM 4266 N N . GLU A 1 540 ? -11.501 -7.251 4.993 1.00 46.94 540 GLU A N 1
ATOM 4267 C CA . GLU A 1 540 ? -12.899 -6.903 5.266 1.00 46.94 540 GLU A CA 1
ATOM 4268 C C . GLU A 1 540 ? -13.874 -7.938 4.678 1.00 46.94 540 GLU A C 1
ATOM 4270 O O . GLU A 1 540 ? -14.751 -8.445 5.384 1.00 46.94 540 GLU A O 1
ATOM 4275 N N . ILE A 1 541 ? -13.711 -8.329 3.410 1.00 44.38 541 ILE A N 1
ATOM 4276 C CA . ILE A 1 541 ? -14.601 -9.310 2.763 1.00 44.38 541 ILE A CA 1
ATOM 4277 C C . ILE A 1 541 ? -14.530 -10.680 3.447 1.00 44.38 541 ILE A C 1
ATOM 4279 O O . ILE A 1 541 ? -15.570 -11.310 3.651 1.00 44.38 541 ILE A O 1
ATOM 4283 N N . LEU A 1 542 ? -13.343 -11.140 3.846 1.00 41.44 542 LEU A N 1
ATOM 4284 C CA . LEU A 1 542 ? -13.171 -12.394 4.584 1.00 41.44 542 LEU A CA 1
ATOM 4285 C C . LEU A 1 542 ? -13.842 -12.368 5.963 1.00 41.44 542 LEU A C 1
ATOM 4287 O O . LEU A 1 542 ? -14.382 -13.389 6.397 1.00 41.44 542 LEU A O 1
ATOM 4291 N N . ILE A 1 543 ? -13.813 -11.221 6.645 1.00 42.09 543 ILE A N 1
ATOM 4292 C CA . ILE A 1 543 ? -14.441 -11.033 7.958 1.00 42.09 543 ILE A CA 1
ATOM 4293 C C . ILE A 1 543 ? -15.971 -11.074 7.840 1.00 42.09 543 ILE A C 1
ATOM 4295 O O . ILE A 1 543 ? -16.634 -11.698 8.673 1.00 42.09 543 ILE A O 1
ATOM 4299 N N . TYR A 1 544 ? -16.542 -10.458 6.801 1.00 37.38 544 TYR A N 1
ATOM 4300 C CA . TYR A 1 544 ? -17.997 -10.339 6.647 1.00 37.38 544 TYR A CA 1
ATOM 4301 C C . TYR A 1 544 ? -18.649 -11.466 5.826 1.00 37.38 544 TYR A C 1
ATOM 4303 O O . TYR A 1 544 ? -19.833 -11.751 6.025 1.00 37.38 544 TYR A O 1
ATOM 4311 N N . TYR A 1 545 ? -17.899 -12.157 4.960 1.00 38.25 545 TYR A N 1
ATOM 4312 C CA . TYR A 1 545 ? -18.388 -13.258 4.118 1.00 38.25 545 TYR A CA 1
ATOM 4313 C C . TYR A 1 545 ? -17.455 -14.489 4.139 1.00 38.25 545 TYR A C 1
ATOM 4315 O O . TYR A 1 545 ? -16.919 -14.902 3.106 1.00 38.25 545 TYR A O 1
ATOM 4323 N N . PRO A 1 546 ? -17.312 -15.169 5.291 1.00 36.50 546 PRO A N 1
ATOM 4324 C CA . PRO A 1 546 ? -16.335 -16.249 5.487 1.00 36.50 546 PRO A CA 1
ATOM 4325 C C . PRO A 1 546 ? -16.543 -17.488 4.592 1.00 36.50 546 PRO A C 1
ATOM 4327 O O . PRO A 1 546 ? -15.640 -18.311 4.458 1.00 36.50 546 PRO A O 1
ATOM 4330 N N . ASN A 1 547 ? -17.711 -17.627 3.954 1.00 36.69 547 ASN A N 1
ATOM 4331 C CA . ASN A 1 547 ? -18.046 -18.757 3.079 1.00 36.69 547 ASN A CA 1
ATOM 4332 C C . ASN A 1 547 ? -17.723 -18.520 1.589 1.00 36.69 547 ASN A C 1
ATOM 4334 O O . ASN A 1 547 ? -17.992 -19.397 0.772 1.00 36.69 547 ASN A O 1
ATOM 4338 N N . MET A 1 548 ? -17.179 -17.359 1.206 1.00 38.31 548 MET A N 1
ATOM 4339 C CA . MET A 1 548 ? -16.922 -17.029 -0.207 1.00 38.31 548 MET A CA 1
ATOM 4340 C C . MET A 1 548 ? -15.591 -17.564 -0.755 1.00 38.31 548 MET A C 1
ATOM 4342 O O . MET A 1 548 ? -15.441 -17.646 -1.967 1.00 38.31 548 MET A O 1
ATOM 4346 N N . VAL A 1 549 ? -14.658 -18.002 0.100 1.00 33.09 549 VAL A N 1
ATOM 4347 C CA . VAL A 1 549 ? -13.326 -18.500 -0.325 1.00 33.09 549 VAL A CA 1
ATOM 4348 C C . VAL A 1 549 ? -13.243 -20.036 -0.333 1.00 33.09 549 VAL A C 1
ATOM 4350 O O . VAL A 1 549 ? -12.176 -20.625 -0.474 1.00 33.09 549 VAL A O 1
ATOM 4353 N N . SER A 1 550 ? -14.381 -20.730 -0.224 1.00 29.03 550 SER A N 1
ATOM 4354 C CA . SER A 1 550 ? -14.443 -22.174 -0.474 1.00 29.03 550 SER A CA 1
ATOM 4355 C C . SER A 1 550 ? -14.930 -22.470 -1.895 1.00 29.03 550 SER A C 1
ATOM 4357 O O . SER A 1 550 ? -16.064 -22.921 -2.074 1.00 29.03 550 SER A O 1
ATOM 4359 N N . LYS A 1 551 ? -14.082 -22.223 -2.896 1.00 25.44 551 LYS A N 1
ATOM 4360 C CA . LYS A 1 551 ? -14.021 -23.001 -4.142 1.00 25.44 551 LYS A CA 1
ATOM 4361 C C . LYS A 1 551 ? -12.776 -22.670 -4.944 1.00 25.44 551 LYS A C 1
ATOM 4363 O O . LYS A 1 551 ? -12.509 -21.465 -5.115 1.00 25.44 551 LYS A O 1
#

Organism: Parnassius apollo (NCBI:txid110799)

Secondary structure (DSSP, 8-state):
-------PPPP--BTTB----STT-----------------S---SSGGGGHHHHHHHHHHHHHHTT--TTSTTTTTHHHHHHHHHHHHTGGGG--HHHHHTT-EEE----SPEEEEEEEEEEEETTTTEEEEEEEEEEEE-SSEEE-HHHHHHHHHHHHSSEE-HHHHHHHHHHHHHHHH--SEEEEEEEEEEHHHHTSTT--TT-EEEEEEEEEHHHH-HHHHHHHHHHHHS-TT---------THHHHHHHHHSS-S-------EEE-GGG--GGGEEEE-SS-EEEEE---SHHHHS--S-S--PPPEEEEEEEE-TTS-EEEEEEEEEETTEEEEEETTEEEEE--SSS----EEEETTEEEEEETTTTEEEEESS--S-EEEEEEPTTSS-EEEEETTSEEEEEETTTTEEEEEEEEES-SEEEE-TT--EEEE-TT--EEEEETTEEEEPBSSPSS-S-EEE-PPPTT-SSEEEEEETTEEEEEETTSBEEEEEEEE-TT---SEEEESSSSEEEEEETTEEEEEEHHHHHHHHHHH-TTTT--

Foldseek 3Di:
DDDDDDDDQDFDDDPPDTDGDDPDDDDDDPPDDDDDDDDPDVDDDPDLVVCQVVQLVVVLVVCVVVVHDCPPPVNVCVSNVVSVVLCQLQVLVVDDLCVLQVVQKDQDPFQDKDKDWFLKAWAAALVPRFIKIFIKIKIFGADRIDGDNVSLSVLLVSLRSNHDDVQVSQVSSQVSVCVSGVTQKMKMKTKIDTVCCCVDDVNDPPDIDIYMDITHCCVVPVVVVVVSVCVRPVDDPQPPDPQPPPLCNLVQLLVLLPPDDDPDPDFAEADPSVFDPSLFLDFDPAFWQEKAFALELLQDPDDPDPDGDGKIKIWGWHADPVRHIDTQAMWIQHPSDIDGAGGQWAEKEDANYHDSWIWTAGQQAIWTQDPVVRHTHHWADGGAGFNAWYDAHPFQWIWTQGPQRWIWIAGPRRHDIGTDPLRPAFPYWEAANVGWIWTAHPQRFIWIQDPVGIDTAPDDDGRFDDKDWAHDEPSGHAWTWMATPQWIWITGNVRYIDTGSYGYDPVWDWSYWYDHHSAWIWTTGPSTIGIGGSVVVVVVCCVVPVPSPPD